Protein AF-0000000084558561 (afdb_homodimer)

Nearest PDB structures (foldseek):
  4rl8-assembly2_B  TM=4.853E-01  e=1.265E-01  Pseudomonas putida F1
  4v3h-assembly2_B  TM=2.897E-01  e=5.583E-01  Klebsiella oxytoca
  4c00-assembly1_A  TM=3.093E-01  e=9.316E-01  Escherichia coli
  7q5c-assembly1_XXX  TM=3.478E-01  e=1.554E+00  Escherichia coli K-12
  3wi5-assembly1_A  TM=2.777E-01  e=9.327E+00  Neisseria meningitidis

Foldseek 3Di:
DPPADPQADLVVVLVLCVVAAAPFKWKWDWDWDADPNNQKIKIKMKIKHKYDWDDDPFHIKIKMKMKMWMWIAGGPDNVRTPDTDIKMWMKMWDWGQDPVRSWIKTKIATD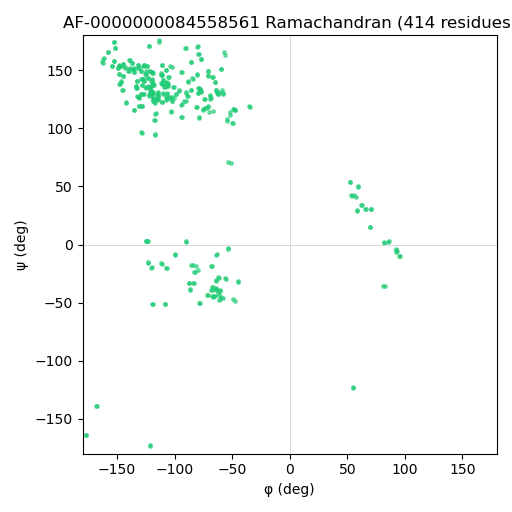DMPDPVPCQWRPPKMWIKGPWDDDPQKTKIKTWIPQFTWDADPVGDTFTKIKIKMWMWGDDPNKIKIKMAIWMWGADNVVRDTDTDPDHDDIIMIITD/DPPADPQADLVVVLVLCVVAAAPFKWKWDWDWDADPNNQKIKIKMKIKHKYDWDDDPFHIKIKMKMKMWMWIAGGPDNVRTPDTDIKMWMKMWDWGQDPVRSWIKTKIATDDMPDPVPCQWRPPKMWIKGPWHDDPQKTKIKTWIPQFTWDADPVRDTFTKIKIKMWMWGDDPNKIKIKMAIWMWGADNVVRDTDTDPDHDDIIMIITD

Radius of gyration: 24.04 Å; Cα contacts (8 Å, |Δi|>4): 1074; chains: 2; bounding box: 65×69×51 Å

pLDDT: mean 85.89, std 14.06, range [23.17, 98.25]

Solvent-accessible surface area (backbone atoms only — not comparable to full-atom values): 21346 Å² total; per-residue (Å²): 124,87,80,68,76,79,60,57,53,66,62,59,51,50,51,49,36,62,74,60,38,52,81,43,57,27,37,33,64,74,41,77,45,69,35,82,89,59,44,24,46,31,36,39,31,41,36,40,35,37,41,75,76,41,81,51,94,43,31,34,33,33,36,39,37,36,40,35,39,39,35,29,21,38,67,93,38,82,79,40,72,72,38,80,45,76,35,40,38,37,34,41,38,30,36,20,48,36,82,58,76,34,45,40,33,19,32,38,32,60,73,49,51,67,38,81,75,45,43,59,25,44,54,42,34,42,20,40,31,36,74,49,43,73,56,94,63,29,39,36,35,33,36,40,40,50,81,58,35,55,37,76,42,96,87,68,45,51,39,42,30,28,42,42,31,40,39,35,42,30,63,53,96,90,30,43,33,38,40,40,38,50,47,43,22,38,40,40,86,88,78,64,46,74,39,80,41,87,66,79,56,78,61,48,57,21,34,42,129,126,85,79,67,76,80,60,58,52,67,62,58,51,50,50,50,37,62,75,62,39,50,82,43,58,27,38,33,64,75,42,76,44,70,35,81,90,60,44,24,46,30,37,39,32,43,35,39,34,39,40,74,75,41,81,53,95,40,33,35,35,32,35,37,38,38,39,34,38,38,36,29,20,37,66,94,39,81,79,39,70,71,37,80,45,75,34,41,38,36,33,42,38,31,36,20,48,36,80,58,78,33,44,41,34,20,31,39,32,59,72,49,52,65,37,80,73,45,44,59,24,42,54,44,36,42,21,41,31,35,75,47,43,73,57,92,63,29,40,35,35,34,37,40,40,50,79,58,33,55,36,76,44,97,86,70,45,52,38,43,30,29,41,43,32,40,40,34,41,30,64,54,97,92,31,43,33,38,39,39,38,50,45,42,23,38,42,40,87,88,76,64,47,73,39,79,41,85,66,80,55,78,60,49,57,21,35,42,127

Secondary structure (DSSP, 8-state):
---------HHHHHHHHHHHTTT-EEEEPPEEEEETTTTEEEEEEEEEEEEEEEE-SSEEEEEEEEEEEEEEE-SS-TT-EEEEEEEEEEEEEEEEE-TTT--EEEEEEEEEES-SSSHHHHTT-EEEEEEEEEETTEEEEEEEE-S-EEEE-TTS-EEEEEEEEEEEEEEETTEEEEEEEEEEEEE-TTT--EEE-S-----EEEEE-/---------HHHHHHHHHHHTTT-EEEEPPEEEEETTTTEEEEEEEEEEEEEEEE-SSEEEEEEEEEEEEEEE-SS-TT-EEEEEEEEEEEEEEEEE-TTT--EEEEEEEEEES-SSSHHHHTT-EEEEEEEEEETTEEEEEEEE-S-EEEE-TTS-EEEEEEEEEEEEEEETTEEEEEEEEEEEEE-TTT--EEE-S-----EEEEE-

Organism: NCBI:txid1577791

Sequence (418 aa):
MPGGKPSVSAEKIIDFLEKNVIGKTVYSEEVLYDIDFGRFEGSYSTEIAFSNLLRSETGFTMGGFTVSREKIFGPGDPTTLVKDQRLISFFQYEFSKRTSTGEITGLLRFVSSSVASIPSHAEATTSSIFGVTIKDNELRWVEDQILYREQQNADGTYSPKAFISERYLKMRGGKLEHGFSAECYVVDPRTLERKKAFEYYSPFIARERMPGGKPSVSAEKIIDFLEKNVIGKTVYSEEVLYDIDFGRFEGSYSTEIAFSNLLRSETGFTMGGFTVSREKIFGPGDPTTLVKDQRLISFFQYEFSKRTSTGEITGLLRFVSSSVASIPSHAEATTSSIFGVTIKDNELRWVEDQILYREQQNADGTYSPKAFISERYLKMRGGKLEHGFSAECYVVDPRTLERKKAFEYYSPFIARER

Structure (mmCIF, N/CA/C/O backbone):
data_AF-0000000084558561-model_v1
#
loop_
_entity.id
_entity.type
_entity.pdbx_description
1 polymer 'Uncharacterized protein'
#
loop_
_atom_site.group_PDB
_atom_site.id
_atom_site.type_symbol
_atom_site.label_atom_id
_atom_site.label_alt_id
_atom_site.label_comp_id
_atom_site.label_asym_id
_atom_site.label_entity_id
_atom_site.label_seq_id
_atom_site.pdbx_PDB_ins_code
_atom_site.Cartn_x
_atom_site.Cartn_y
_atom_site.Cartn_z
_atom_site.occupancy
_atom_site.B_iso_or_equiv
_atom_site.auth_seq_id
_atom_site.auth_comp_id
_atom_site.auth_asym_id
_atom_site.auth_atom_id
_atom_site.pdbx_PDB_model_num
ATOM 1 N N . MET A 1 1 ? -36 0.952 -13.164 1 23.17 1 MET A N 1
ATOM 2 C CA . MET A 1 1 ? -35.188 0.915 -11.945 1 23.17 1 MET A CA 1
ATOM 3 C C . MET A 1 1 ? -33.75 0.587 -12.273 1 23.17 1 MET A C 1
ATOM 5 O O . MET A 1 1 ? -33.469 -0.386 -12.969 1 23.17 1 MET A O 1
ATOM 9 N N . PRO A 1 2 ? -32.875 1.582 -12.508 1 29.02 2 PRO A N 1
ATOM 10 C CA . PRO A 1 2 ? -31.609 1.281 -13.203 1 29.02 2 PRO A CA 1
ATOM 11 C C . PRO A 1 2 ? -30.812 0.166 -12.531 1 29.02 2 PRO A C 1
ATOM 13 O O . PRO A 1 2 ? -30.812 0.055 -11.305 1 29.02 2 PRO A O 1
ATOM 16 N N . GLY A 1 3 ? -30.719 -0.961 -12.992 1 29.95 3 GLY A N 1
ATOM 17 C CA . GLY A 1 3 ? -30.234 -2.26 -12.555 1 29.95 3 GLY A CA 1
ATOM 18 C C . GLY A 1 3 ? -28.828 -2.207 -11.984 1 29.95 3 GLY A C 1
ATOM 19 O O . GLY A 1 3 ? -27.859 -2.059 -12.727 1 29.95 3 GLY A O 1
ATOM 20 N N . GLY A 1 4 ? -28.578 -1.625 -10.812 1 34.91 4 GLY A N 1
ATOM 21 C CA . GLY A 1 4 ? -27.312 -1.39 -10.117 1 34.91 4 GLY A CA 1
ATOM 22 C C . GLY A 1 4 ? -26.469 -2.641 -9.977 1 34.91 4 GLY A C 1
ATOM 23 O O . GLY A 1 4 ? -27 -3.756 -9.984 1 34.91 4 GLY A O 1
ATOM 24 N N . LYS A 1 5 ? -25.328 -2.719 -10.609 1 44.38 5 LYS A N 1
ATOM 25 C CA . LYS A 1 5 ? -24.453 -3.885 -10.492 1 44.38 5 LYS A CA 1
ATOM 26 C C . LYS A 1 5 ? -24.516 -4.469 -9.086 1 44.38 5 LYS A C 1
ATOM 28 O O . LYS A 1 5 ? -24.547 -3.73 -8.102 1 44.38 5 LYS A O 1
ATOM 33 N N . PRO A 1 6 ? -24.922 -5.688 -8.914 1 47.5 6 PRO A N 1
ATOM 34 C CA . PRO A 1 6 ? -25.031 -6.281 -7.582 1 47.5 6 PRO A CA 1
ATOM 35 C C . PRO A 1 6 ? -23.797 -6.055 -6.723 1 47.5 6 PRO A C 1
ATOM 37 O O . PRO A 1 6 ? -22.672 -6.145 -7.219 1 47.5 6 PRO A O 1
ATOM 40 N N . SER A 1 7 ? -23.953 -5.316 -5.617 1 59.06 7 SER A N 1
ATOM 41 C CA . SER A 1 7 ? -22.938 -5.023 -4.605 1 59.06 7 SER A CA 1
ATOM 42 C C . SER A 1 7 ? -22.25 -6.301 -4.129 1 59.06 7 SER A C 1
ATOM 44 O O . SER A 1 7 ? -22.922 -7.285 -3.797 1 59.06 7 SER A O 1
ATOM 46 N N . VAL A 1 8 ? -20.984 -6.496 -4.613 1 66.06 8 VAL A N 1
ATOM 47 C CA . VAL A 1 8 ? -20.203 -7.633 -4.137 1 66.06 8 VAL A CA 1
ATOM 48 C C . VAL A 1 8 ? -20.25 -7.688 -2.611 1 66.06 8 VAL A C 1
ATOM 50 O O . VAL A 1 8 ? -20 -6.68 -1.943 1 66.06 8 VAL A O 1
ATOM 53 N N . SER A 1 9 ? -20.812 -8.75 -2.035 1 82.44 9 SER A N 1
ATOM 54 C CA . SER A 1 9 ? -20.922 -8.914 -0.589 1 82.44 9 SER A CA 1
ATOM 55 C C . SER A 1 9 ? -19.609 -9.422 0.01 1 82.44 9 SER A C 1
ATOM 57 O O . SER A 1 9 ? -19.141 -10.508 -0.341 1 82.44 9 SER A O 1
ATOM 59 N N . ALA A 1 10 ? -19.031 -8.625 0.871 1 86.62 10 ALA A N 1
ATOM 60 C CA . ALA A 1 10 ? -17.844 -9.039 1.613 1 86.62 10 ALA A CA 1
ATOM 61 C C . ALA A 1 10 ? -18.094 -10.336 2.379 1 86.62 10 ALA A C 1
ATOM 63 O O . ALA A 1 10 ? -17.219 -11.188 2.484 1 86.62 10 ALA A O 1
ATOM 64 N N . GLU A 1 11 ? -19.312 -10.492 2.73 1 90.19 11 GLU A N 1
ATOM 65 C CA . GLU A 1 11 ? -19.672 -11.672 3.512 1 90.19 11 GLU A CA 1
ATOM 66 C C . GLU A 1 11 ? -19.609 -12.938 2.66 1 90.19 11 GLU A C 1
ATOM 68 O O . GLU A 1 11 ? -19.156 -13.984 3.125 1 90.19 11 GLU A O 1
ATOM 73 N N . LYS A 1 12 ? -20.094 -12.828 1.563 1 92.75 12 LYS A N 1
ATOM 74 C CA . LYS A 1 12 ? -20.047 -13.977 0.657 1 92.75 12 LYS A CA 1
ATOM 75 C C . LYS A 1 12 ? -18.609 -14.391 0.37 1 92.75 12 LYS A C 1
ATOM 77 O O . LYS A 1 12 ? -18.312 -15.578 0.284 1 92.75 12 LYS A O 1
ATOM 82 N N . ILE A 1 13 ? -17.797 -13.461 0.233 1 96.25 13 ILE A N 1
ATOM 83 C CA . ILE A 1 13 ? -16.391 -13.727 -0.043 1 96.25 13 ILE A CA 1
ATOM 84 C C . ILE A 1 13 ? -15.742 -14.383 1.174 1 96.25 13 ILE A C 1
ATOM 86 O O . ILE A 1 13 ? -15.031 -15.383 1.043 1 96.25 13 ILE A O 1
ATOM 90 N N . ILE A 1 14 ? -16.031 -13.859 2.287 1 95.69 14 ILE A N 1
ATOM 91 C CA . ILE A 1 14 ? -15.469 -14.383 3.525 1 95.69 14 ILE A CA 1
ATOM 92 C C . ILE A 1 14 ? -15.922 -15.828 3.719 1 95.69 14 ILE A C 1
ATOM 94 O O . ILE A 1 14 ? -15.109 -16.703 4.07 1 95.69 14 ILE A O 1
ATOM 98 N N . ASP A 1 15 ? -17.141 -16.062 3.467 1 95.5 15 ASP A N 1
ATOM 99 C CA . ASP A 1 15 ? -17.672 -17.422 3.578 1 95.5 15 ASP A CA 1
ATOM 100 C C . ASP A 1 15 ? -16.953 -18.375 2.619 1 95.5 15 ASP A C 1
ATOM 102 O O . ASP A 1 15 ? -16.578 -19.484 3.002 1 95.5 15 ASP A O 1
ATOM 106 N N . PHE A 1 16 ? -16.812 -17.969 1.449 1 97.31 16 PHE A N 1
ATOM 107 C CA . PHE A 1 16 ? -16.125 -18.766 0.45 1 97.31 16 PHE A CA 1
ATOM 108 C C . PHE A 1 16 ? -14.688 -19.047 0.891 1 97.31 16 PHE A C 1
ATOM 110 O O . PHE A 1 16 ? -14.219 -20.188 0.789 1 97.31 16 PHE A O 1
ATOM 117 N N . LEU A 1 17 ? -13.992 -18.047 1.372 1 97.88 17 LEU A N 1
ATOM 118 C CA . LEU A 1 17 ? -12.602 -18.188 1.796 1 97.88 17 LEU A CA 1
ATOM 119 C C . LEU A 1 17 ? -12.484 -19.125 2.992 1 97.88 17 LEU A C 1
ATOM 121 O O . LEU A 1 17 ? -11.609 -19.984 3.021 1 97.88 17 LEU A O 1
ATOM 125 N N . GLU A 1 18 ? -13.352 -18.938 3.896 1 96.56 18 GLU A N 1
ATOM 126 C CA . GLU A 1 18 ? -13.32 -19.766 5.105 1 96.56 18 GLU A CA 1
ATOM 127 C C . GLU A 1 18 ? -13.586 -21.234 4.781 1 96.56 18 GLU A C 1
ATOM 129 O O . GLU A 1 18 ? -12.898 -22.109 5.293 1 96.56 18 GLU A O 1
ATOM 134 N N . LYS A 1 19 ? -14.43 -21.453 3.934 1 96.12 19 LYS A N 1
ATOM 135 C CA . LYS A 1 19 ? -14.883 -22.812 3.656 1 96.12 19 LYS A CA 1
ATOM 136 C C . LYS A 1 19 ? -13.938 -23.531 2.699 1 96.12 19 LYS A C 1
ATOM 138 O O . LYS A 1 19 ? -13.719 -24.734 2.818 1 96.12 19 LYS A O 1
ATOM 143 N N . ASN A 1 20 ? -13.375 -22.719 1.809 1 97.44 20 ASN A N 1
ATOM 144 C CA . ASN A 1 20 ? -12.805 -23.422 0.673 1 97.44 20 ASN A CA 1
ATOM 145 C C . ASN A 1 20 ? -11.32 -23.094 0.501 1 97.44 20 ASN A C 1
ATOM 147 O O . ASN A 1 20 ? -10.609 -23.797 -0.232 1 97.44 20 ASN A O 1
ATOM 151 N N . VAL A 1 21 ? -10.812 -22.062 1.123 1 97.75 21 VAL A N 1
ATOM 152 C CA . VAL A 1 21 ? -9.508 -21.578 0.707 1 97.75 21 VAL A CA 1
ATOM 153 C C . VAL A 1 21 ? -8.523 -21.656 1.877 1 97.75 21 VAL A C 1
ATOM 155 O O . VAL A 1 21 ? -7.434 -22.203 1.745 1 97.75 21 VAL A O 1
ATOM 158 N N . ILE A 1 22 ? -8.953 -21.078 3.029 1 97.25 22 ILE A N 1
ATOM 159 C CA . ILE A 1 22 ? -8.062 -20.984 4.184 1 97.25 22 ILE A CA 1
ATOM 160 C C . ILE A 1 22 ? -7.684 -22.391 4.652 1 97.25 22 ILE A C 1
ATOM 162 O O . ILE A 1 22 ? -8.555 -23.25 4.812 1 97.25 22 ILE A O 1
ATOM 166 N N . GLY A 1 23 ? -6.383 -22.594 4.809 1 93.06 23 GLY A N 1
ATOM 167 C CA . GLY A 1 23 ? -5.887 -23.875 5.285 1 93.06 23 GLY A CA 1
ATOM 168 C C . GLY A 1 23 ? -5.531 -24.844 4.164 1 93.06 23 GLY A C 1
ATOM 169 O O . GLY A 1 23 ? -5.02 -25.938 4.41 1 93.06 23 GLY A O 1
ATOM 170 N N . LYS A 1 24 ? -5.793 -24.531 2.967 1 96.5 24 LYS A N 1
ATOM 171 C CA . LYS A 1 24 ? -5.461 -25.375 1.819 1 96.5 24 LYS A CA 1
ATOM 172 C C . LYS A 1 24 ? -4.23 -24.859 1.089 1 96.5 24 LYS A C 1
ATOM 174 O O . LYS A 1 24 ? -3.947 -23.656 1.118 1 96.5 24 LYS A O 1
ATOM 179 N N . THR A 1 25 ? -3.559 -25.781 0.469 1 97.31 25 THR A N 1
ATOM 180 C CA . THR A 1 25 ? -2.396 -25.438 -0.342 1 97.31 25 THR A CA 1
ATOM 181 C C . THR A 1 25 ? -2.594 -25.875 -1.788 1 97.31 25 THR A C 1
ATOM 183 O O . THR A 1 25 ? -3.072 -26.984 -2.041 1 97.31 25 THR A O 1
ATOM 186 N N . VAL A 1 26 ? -2.293 -25 -2.689 1 97.81 26 VAL A N 1
ATOM 187 C CA . VAL A 1 26 ? -2.361 -25.359 -4.102 1 97.81 26 VAL A CA 1
ATOM 188 C C . VAL A 1 26 ? -0.955 -25.422 -4.691 1 97.81 26 VAL A C 1
ATOM 190 O O . VAL A 1 26 ? -0.053 -24.703 -4.234 1 97.81 26 VAL A O 1
ATOM 193 N N . TYR A 1 27 ? -0.842 -26.234 -5.758 1 95.75 27 TYR A N 1
ATOM 194 C CA . TYR A 1 27 ? 0.454 -26.516 -6.359 1 95.75 27 TYR A CA 1
ATOM 195 C C . TYR A 1 27 ? 0.406 -26.328 -7.871 1 95.75 27 TYR A C 1
ATOM 197 O O . TYR A 1 27 ? -0.508 -26.812 -8.539 1 95.75 27 TYR A O 1
ATOM 205 N N . SER A 1 28 ? 1.341 -25.531 -8.297 1 93.12 28 SER A N 1
ATOM 206 C CA . SER A 1 28 ? 1.461 -25.469 -9.75 1 93.12 28 SER A CA 1
ATOM 207 C C . SER A 1 28 ? 2.18 -26.688 -10.305 1 93.12 28 SER A C 1
ATOM 209 O O . SER A 1 28 ? 2.891 -27.391 -9.57 1 93.12 28 SER A O 1
ATOM 211 N N . GLU A 1 29 ? 1.899 -26.844 -11.586 1 87.06 29 GLU A N 1
ATOM 212 C CA . GLU A 1 29 ? 2.719 -27.859 -12.242 1 87.06 29 GLU A CA 1
ATOM 213 C C . GLU A 1 29 ? 4.16 -27.375 -12.406 1 87.06 29 GLU A C 1
ATOM 215 O O . GLU A 1 29 ? 4.422 -26.172 -12.43 1 87.06 29 GLU A O 1
ATOM 220 N N . GLU A 1 30 ? 4.957 -28.406 -12.359 1 82.62 30 GLU A N 1
ATOM 221 C CA . GLU A 1 30 ? 6.355 -28.094 -12.609 1 82.62 30 GLU A CA 1
ATOM 222 C C . GLU A 1 30 ? 6.578 -27.688 -14.062 1 82.62 30 GLU A C 1
ATOM 224 O O . GLU A 1 30 ? 6.082 -28.344 -14.977 1 82.62 30 GLU A O 1
ATOM 229 N N . VAL A 1 31 ? 7.16 -26.547 -14.195 1 78.56 31 VAL A N 1
ATOM 230 C CA . VAL A 1 31 ? 7.508 -26.078 -15.531 1 78.56 31 VAL A CA 1
ATOM 231 C C . VAL A 1 31 ? 8.992 -26.312 -15.797 1 78.56 31 VAL A C 1
ATOM 233 O O . VAL A 1 31 ? 9.844 -25.906 -15.008 1 78.56 31 VAL A O 1
ATOM 236 N N . LEU A 1 32 ? 9.211 -26.969 -16.875 1 75.69 32 LEU A N 1
ATOM 237 C CA . LEU A 1 32 ? 10.586 -27.219 -17.281 1 75.69 32 LEU A CA 1
ATOM 238 C C . LEU A 1 32 ? 11.055 -26.188 -18.297 1 75.69 32 LEU A C 1
ATOM 240 O O . LEU A 1 32 ? 10.281 -25.766 -19.156 1 75.69 32 LEU A O 1
ATOM 244 N N . TYR A 1 33 ? 12.242 -25.656 -18.016 1 72.69 33 TYR A N 1
ATOM 245 C CA . TYR A 1 33 ? 12.789 -24.719 -18.984 1 72.69 33 TYR A CA 1
ATOM 246 C C . TYR A 1 33 ? 14.266 -24.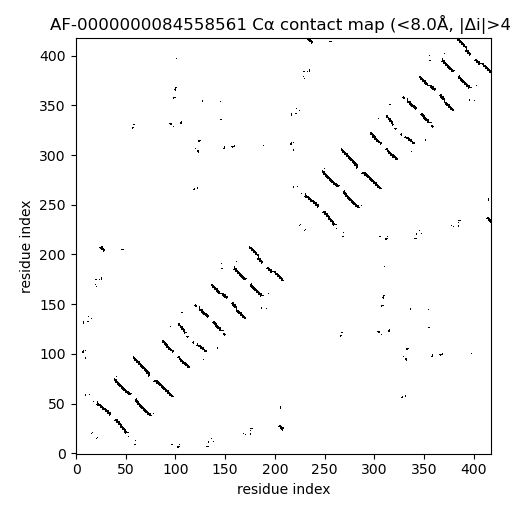969 -19.234 1 72.69 33 TYR A C 1
ATOM 248 O O . TYR A 1 33 ? 14.938 -25.609 -18.406 1 72.69 33 TYR A O 1
ATOM 256 N N . ASP A 1 34 ? 14.703 -24.609 -20.516 1 73.38 34 ASP A N 1
ATOM 257 C CA . ASP A 1 34 ? 16.094 -24.797 -20.891 1 73.38 34 ASP A CA 1
ATOM 258 C C . ASP A 1 34 ? 16.922 -23.547 -20.562 1 73.38 34 ASP A C 1
ATOM 260 O O . ASP A 1 34 ? 16.469 -22.422 -20.734 1 73.38 34 ASP A O 1
ATOM 264 N N . ILE A 1 35 ? 17.953 -23.859 -19.953 1 69 35 ILE A N 1
ATOM 265 C CA . ILE A 1 35 ? 18.922 -22.797 -19.688 1 69 35 ILE A CA 1
ATOM 266 C C . ILE A 1 35 ? 20.141 -22.984 -20.594 1 69 35 ILE A C 1
ATOM 268 O O . ILE A 1 35 ? 20.625 -24.094 -20.766 1 69 35 ILE A O 1
ATOM 272 N N . ASP A 1 36 ? 20.641 -21.812 -21.125 1 64.5 36 ASP A N 1
ATOM 273 C CA . ASP A 1 36 ? 21.844 -21.781 -21.953 1 64.5 36 ASP A CA 1
ATOM 274 C C . ASP A 1 36 ? 21.734 -22.797 -23.109 1 64.5 36 ASP A C 1
ATOM 276 O O . ASP A 1 36 ? 22.609 -23.625 -23.281 1 64.5 36 ASP A O 1
ATOM 280 N N . PHE A 1 37 ? 20.641 -22.562 -23.75 1 66.25 37 PHE A N 1
ATOM 281 C CA . PHE A 1 37 ? 20.391 -23.312 -24.969 1 66.25 37 PHE A CA 1
ATOM 282 C C . PHE A 1 37 ? 20.438 -24.812 -24.703 1 66.25 37 PHE A C 1
ATOM 284 O O . PHE A 1 37 ? 21.109 -25.562 -25.422 1 66.25 37 PHE A O 1
ATOM 291 N N . GLY A 1 38 ? 19.844 -25.234 -23.594 1 64 38 GLY A N 1
ATOM 292 C CA . GLY A 1 38 ? 19.641 -26.656 -23.359 1 64 38 GLY A CA 1
ATOM 293 C C . GLY A 1 38 ? 20.781 -27.297 -22.562 1 64 38 GLY A C 1
ATOM 294 O O . GLY A 1 38 ? 20.719 -28.484 -22.234 1 64 38 GLY A O 1
ATOM 295 N N . ARG A 1 39 ? 21.781 -26.594 -22.281 1 68.75 39 ARG A N 1
ATOM 296 C CA . ARG A 1 39 ? 22.891 -27.156 -21.516 1 68.75 39 ARG A CA 1
ATOM 297 C C . ARG A 1 39 ? 22.453 -27.469 -20.094 1 68.75 39 ARG A C 1
ATOM 299 O O . ARG A 1 39 ? 22.938 -28.438 -19.484 1 68.75 39 ARG A O 1
ATOM 306 N N . PHE A 1 40 ? 21.641 -26.625 -19.609 1 69.62 40 PHE A N 1
ATOM 307 C CA . PHE A 1 40 ? 21.062 -26.828 -18.297 1 69.62 40 PHE A CA 1
ATOM 308 C C . PHE A 1 40 ? 19.531 -26.922 -18.375 1 69.62 40 PHE A C 1
ATOM 310 O O . PHE A 1 40 ? 18.938 -26.375 -19.297 1 69.62 40 PHE A O 1
ATOM 317 N N . GLU A 1 41 ? 19.094 -27.875 -17.547 1 76.38 41 GLU A N 1
ATOM 318 C CA . GLU A 1 41 ? 17.641 -27.938 -17.438 1 76.38 41 GLU A CA 1
ATOM 319 C C . GLU A 1 41 ? 17.156 -27.391 -16.094 1 76.38 41 GLU A C 1
ATOM 321 O O . GLU A 1 41 ? 17.734 -27.672 -15.047 1 76.38 41 GLU A O 1
ATOM 326 N N . GLY A 1 42 ? 16.281 -26.438 -16.141 1 77.31 42 G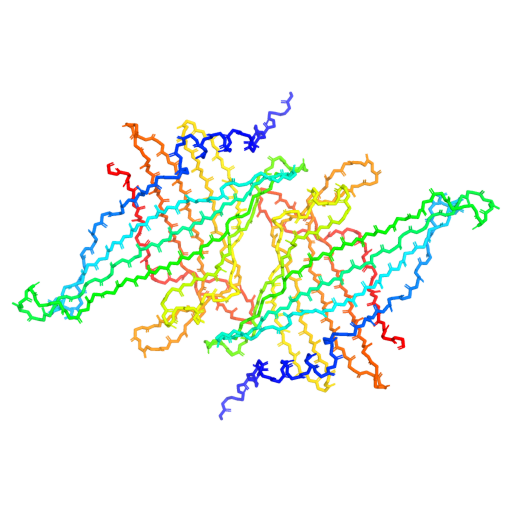LY A N 1
ATOM 327 C CA . GLY A 1 42 ? 15.703 -25.875 -14.93 1 77.31 42 GLY A CA 1
ATOM 328 C C . GLY A 1 42 ? 14.242 -26.234 -14.75 1 77.31 42 GLY A C 1
ATOM 329 O O . GLY A 1 42 ? 13.555 -26.578 -15.719 1 77.31 42 GLY A O 1
ATOM 330 N N . SER A 1 43 ? 13.875 -26.484 -13.562 1 80.75 43 SER A N 1
ATOM 331 C CA . SER A 1 43 ? 12.469 -26.672 -13.234 1 80.75 43 SER A CA 1
ATOM 332 C C . SER A 1 43 ? 12 -25.641 -12.211 1 80.75 43 SER A C 1
ATOM 334 O O . SER A 1 43 ? 12.789 -25.188 -11.375 1 80.75 43 SER A O 1
ATOM 336 N N . TYR A 1 44 ? 10.719 -25.172 -12.406 1 81.5 44 TYR A N 1
ATOM 337 C CA . TYR A 1 44 ? 10.141 -24.188 -11.492 1 81.5 44 TYR A CA 1
ATOM 338 C C . TYR A 1 44 ? 8.734 -24.594 -11.078 1 81.5 44 TYR A C 1
ATOM 340 O O . TYR A 1 44 ? 7.941 -25.047 -11.914 1 81.5 44 TYR A O 1
ATOM 348 N N . SER A 1 45 ? 8.516 -24.609 -9.781 1 87.56 45 SER A N 1
ATOM 349 C CA . SER A 1 45 ? 7.176 -24.859 -9.258 1 87.56 45 SER A CA 1
ATOM 350 C C . SER A 1 45 ? 6.848 -23.922 -8.109 1 87.56 45 SER A C 1
ATOM 352 O O . SER A 1 45 ? 7.746 -23.391 -7.453 1 87.56 45 SER A O 1
ATOM 354 N N . THR A 1 46 ? 5.531 -23.766 -7.949 1 90.5 46 THR A N 1
ATOM 355 C CA . THR A 1 46 ? 5.094 -22.844 -6.91 1 90.5 46 THR A CA 1
ATOM 356 C C . THR A 1 46 ? 3.986 -23.453 -6.062 1 90.5 46 THR A C 1
ATOM 358 O O . THR A 1 46 ? 3.102 -24.141 -6.586 1 90.5 46 THR A O 1
ATOM 361 N N . GLU A 1 47 ? 4.141 -23.297 -4.809 1 94.56 47 GLU A N 1
ATOM 362 C CA . GLU A 1 47 ? 3.092 -23.562 -3.83 1 94.56 47 GLU A CA 1
ATOM 363 C C . GLU A 1 47 ? 2.498 -22.266 -3.287 1 94.56 47 GLU A C 1
ATOM 365 O O . GLU A 1 47 ? 3.229 -21.312 -3.006 1 94.56 47 GLU A O 1
ATOM 370 N N . ILE A 1 48 ? 1.205 -22.266 -3.154 1 96.56 48 ILE A N 1
ATOM 371 C CA . ILE A 1 48 ? 0.524 -21.062 -2.67 1 96.56 48 ILE A CA 1
ATOM 372 C C . ILE A 1 48 ? -0.478 -21.453 -1.584 1 96.56 48 ILE A C 1
ATOM 374 O O . ILE A 1 48 ? -1.202 -22.438 -1.719 1 96.56 48 ILE A O 1
ATOM 378 N N . ALA A 1 49 ? -0.492 -20.688 -0.566 1 97.44 49 ALA A N 1
ATOM 379 C CA . ALA A 1 49 ? -1.454 -20.875 0.518 1 97.44 49 ALA A CA 1
ATOM 380 C C . ALA A 1 49 ? -1.876 -19.531 1.104 1 97.44 49 ALA A C 1
ATOM 382 O O . ALA A 1 49 ? -1.141 -18.547 1.007 1 97.44 49 ALA A O 1
ATOM 383 N N . PHE A 1 50 ? -3.068 -19.562 1.69 1 97.25 50 PHE A N 1
ATOM 384 C CA . PHE A 1 50 ? -3.6 -18.375 2.354 1 97.25 50 PHE A CA 1
ATOM 385 C C . PHE A 1 50 ? -3.904 -18.656 3.818 1 97.25 50 PHE A C 1
ATOM 387 O O . PHE A 1 50 ? -4.203 -19.797 4.18 1 97.25 50 PHE A O 1
ATOM 394 N N . SER A 1 51 ? -3.77 -17.594 4.617 1 95.44 51 SER A N 1
ATOM 395 C CA . SER A 1 51 ? -3.957 -17.766 6.051 1 95.44 51 SER A CA 1
ATOM 396 C C . SER A 1 51 ? -4.445 -16.484 6.707 1 95.44 51 SER A C 1
ATOM 398 O O . SER A 1 51 ? -4.574 -15.453 6.043 1 95.44 51 SER A O 1
ATOM 400 N N . ASN A 1 52 ? -4.879 -16.609 8.039 1 95.06 52 ASN A N 1
ATOM 401 C CA . ASN A 1 52 ? -5.148 -15.477 8.914 1 95.06 52 ASN A CA 1
ATOM 402 C C . ASN A 1 52 ? -6.234 -14.57 8.344 1 95.06 52 ASN A C 1
ATOM 404 O O . ASN A 1 52 ? -6.047 -13.352 8.25 1 95.06 52 ASN A O 1
ATOM 408 N N . LEU A 1 53 ? -7.266 -15.242 7.992 1 96.75 53 LEU A N 1
ATOM 409 C CA . LEU A 1 53 ? -8.422 -14.469 7.555 1 96.75 53 LEU A CA 1
ATOM 410 C C . LEU A 1 53 ? -9.07 -13.75 8.734 1 96.75 53 LEU A C 1
ATOM 412 O O . LEU A 1 53 ? -9.555 -14.398 9.664 1 96.75 53 LEU A O 1
ATOM 416 N N . LEU A 1 54 ? -9.102 -12.438 8.672 1 94.31 54 LEU A N 1
ATOM 417 C CA . LEU A 1 54 ? -9.664 -11.625 9.75 1 94.31 54 LEU A CA 1
ATOM 418 C C . LEU A 1 54 ? -10.688 -10.633 9.203 1 94.31 54 LEU A C 1
ATOM 420 O O . LEU A 1 54 ? -10.445 -9.984 8.188 1 94.31 54 LEU A O 1
ATOM 424 N N . ARG A 1 55 ? -11.742 -10.539 9.914 1 91.75 55 ARG A N 1
ATOM 425 C CA . ARG A 1 55 ? -12.766 -9.562 9.555 1 91.75 55 ARG A CA 1
ATOM 426 C C . ARG A 1 55 ? -12.438 -8.188 10.125 1 91.75 55 ARG A C 1
ATOM 428 O O . ARG A 1 55 ? -11.875 -8.086 11.219 1 91.75 55 ARG A O 1
ATOM 435 N N . SER A 1 56 ? -12.742 -7.246 9.352 1 85 56 SER A N 1
ATOM 436 C CA . SER A 1 56 ? -12.656 -5.871 9.836 1 85 56 SER A CA 1
ATOM 437 C C . SER A 1 56 ? -14 -5.164 9.742 1 85 56 SER A C 1
ATOM 439 O O . SER A 1 56 ? -15.016 -5.797 9.438 1 85 56 SER A O 1
ATOM 441 N N . GLU A 1 57 ? -14 -3.873 10.016 1 80.69 57 GLU A N 1
ATOM 442 C CA . GLU A 1 57 ? -15.258 -3.137 10.039 1 80.69 57 GLU A CA 1
ATOM 443 C C . GLU A 1 57 ? -15.906 -3.105 8.656 1 80.69 57 GLU A C 1
ATOM 445 O O . GLU A 1 57 ? -17.125 -3.207 8.539 1 80.69 57 GLU A O 1
ATOM 450 N N . THR A 1 58 ? -15.07 -2.975 7.66 1 84.75 58 THR A N 1
ATOM 451 C CA . THR A 1 58 ? -15.656 -2.779 6.336 1 84.75 58 THR A CA 1
ATOM 452 C C . THR A 1 58 ? -15.141 -3.832 5.359 1 84.75 58 THR A C 1
ATOM 454 O O . THR A 1 58 ? -15.43 -3.77 4.16 1 84.75 58 THR A O 1
ATOM 457 N N . GLY A 1 59 ? -14.344 -4.73 5.887 1 90.56 59 GLY A N 1
ATOM 458 C CA . GLY A 1 59 ? -13.758 -5.688 4.961 1 90.56 59 GLY A CA 1
ATOM 459 C C . GLY A 1 59 ? -13.086 -6.855 5.66 1 90.56 59 GLY A C 1
ATOM 460 O O . GLY A 1 59 ? -13.656 -7.449 6.578 1 90.56 59 GLY A O 1
ATOM 461 N N . PHE A 1 60 ? -11.93 -7.219 5.102 1 94.06 60 PHE A N 1
ATOM 462 C CA . PHE A 1 60 ? -11.203 -8.359 5.641 1 94.06 60 PHE A CA 1
ATOM 463 C C . PHE A 1 60 ? -9.75 -8.352 5.18 1 94.06 60 PHE A C 1
ATOM 465 O O . PHE A 1 60 ? -9.398 -7.641 4.234 1 94.06 60 PHE A O 1
ATOM 472 N N . THR A 1 61 ? -8.977 -9.062 5.938 1 95.5 61 THR A N 1
ATOM 473 C CA . THR A 1 61 ? -7.566 -9.242 5.613 1 95.5 61 THR A CA 1
ATOM 474 C C . THR A 1 61 ? -7.199 -10.719 5.57 1 95.5 61 THR A C 1
ATOM 476 O O . THR A 1 61 ? -7.863 -11.547 6.191 1 95.5 61 THR A O 1
ATOM 479 N N . MET A 1 62 ? -6.152 -10.945 4.766 1 97.12 62 MET A N 1
ATOM 480 C CA . MET A 1 62 ? -5.613 -12.305 4.75 1 97.12 62 MET A CA 1
ATOM 481 C C . MET A 1 62 ? -4.145 -12.297 4.336 1 97.12 62 MET A C 1
ATOM 483 O O . MET A 1 62 ? -3.688 -11.375 3.662 1 97.12 62 MET A O 1
ATOM 487 N N . GLY A 1 63 ? -3.463 -13.352 4.824 1 96.81 63 GLY A N 1
ATOM 488 C CA . GLY A 1 63 ? -2.094 -13.562 4.383 1 96.81 63 GLY A CA 1
ATOM 489 C C . GLY A 1 63 ? -1.982 -14.508 3.207 1 96.81 63 GLY A C 1
ATOM 490 O O . GLY A 1 63 ? -2.779 -15.445 3.078 1 96.81 63 GLY A O 1
ATOM 491 N N . GLY A 1 64 ? -0.962 -14.227 2.393 1 95.62 64 GLY A N 1
ATOM 492 C CA . GLY A 1 64 ? -0.623 -15.117 1.295 1 95.62 64 GLY A CA 1
ATOM 493 C C . GLY A 1 64 ? 0.827 -15.562 1.314 1 95.62 64 GLY A C 1
ATOM 494 O O . GLY A 1 64 ? 1.731 -14.742 1.497 1 95.62 64 GLY A O 1
ATOM 495 N N . PHE A 1 65 ? 0.965 -16.859 1.082 1 94.31 65 PHE A N 1
ATOM 496 C CA . PHE A 1 65 ? 2.297 -17.438 1.028 1 94.31 65 PHE A CA 1
ATOM 497 C C . PHE A 1 65 ? 2.566 -18.047 -0.345 1 94.31 65 PHE A C 1
ATOM 499 O O . PHE A 1 65 ? 1.686 -18.672 -0.935 1 94.31 65 PHE A O 1
ATOM 506 N N . THR A 1 66 ? 3.752 -17.797 -0.755 1 92.44 66 THR A N 1
ATOM 507 C CA .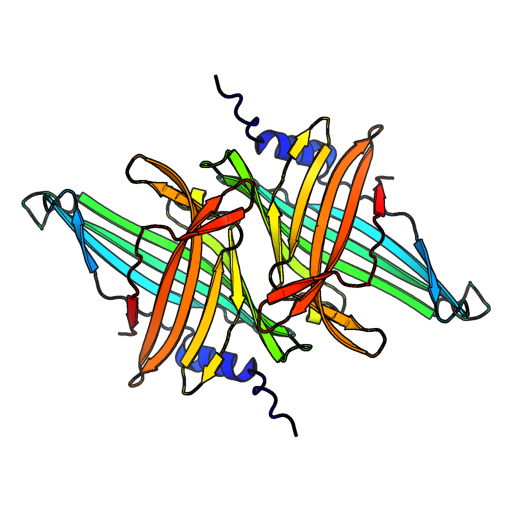 THR A 1 66 ? 4.238 -18.484 -1.946 1 92.44 66 THR A CA 1
ATOM 508 C C . THR A 1 66 ? 5.574 -19.172 -1.672 1 92.44 66 THR A C 1
ATOM 510 O O . THR A 1 66 ? 6.492 -18.547 -1.131 1 92.44 66 THR A O 1
ATOM 513 N N . VAL A 1 67 ? 5.617 -20.359 -2.021 1 90.06 67 VAL A N 1
ATOM 514 C CA . VAL A 1 67 ? 6.871 -21.109 -1.999 1 90.06 67 VAL A CA 1
ATOM 515 C C . VAL A 1 67 ? 7.242 -21.547 -3.418 1 90.06 67 VAL A C 1
ATOM 517 O O . VAL A 1 67 ? 6.535 -22.344 -4.035 1 90.06 67 VAL A O 1
ATOM 520 N N . SER A 1 68 ? 8.266 -20.969 -3.838 1 86.5 68 SER A N 1
ATOM 521 C CA . SER A 1 68 ? 8.75 -21.328 -5.164 1 86.5 68 SER A CA 1
ATOM 522 C C . SER A 1 68 ? 10.008 -22.188 -5.082 1 86.5 68 SER A C 1
ATOM 524 O O . SER A 1 68 ? 10.891 -21.922 -4.258 1 86.5 68 SER A O 1
ATOM 526 N N . ARG A 1 69 ? 10.016 -23.203 -5.898 1 85 69 ARG A N 1
ATOM 527 C CA . ARG A 1 69 ? 11.195 -24.062 -5.977 1 85 69 ARG A CA 1
ATOM 528 C C . ARG A 1 69 ? 11.805 -24.031 -7.371 1 85 69 ARG A C 1
ATOM 530 O O . ARG A 1 69 ? 11.109 -24.25 -8.367 1 85 69 ARG A O 1
ATOM 537 N N . GLU A 1 70 ? 13.055 -23.656 -7.328 1 80.75 70 GLU A N 1
ATOM 538 C CA . GLU A 1 70 ? 13.812 -23.688 -8.57 1 80.75 70 GLU A CA 1
ATOM 539 C C . GLU A 1 70 ? 14.945 -24.719 -8.5 1 80.75 70 GLU A C 1
ATOM 541 O O . GLU A 1 70 ? 15.766 -24.672 -7.582 1 80.75 70 GLU A O 1
ATOM 546 N N . LYS A 1 71 ? 14.93 -25.609 -9.5 1 81.69 71 LYS A N 1
ATOM 547 C CA . LYS A 1 71 ? 16 -26.594 -9.633 1 81.69 71 LYS A CA 1
ATOM 548 C C . LYS A 1 71 ? 16.703 -26.453 -10.984 1 81.69 71 LYS A C 1
ATOM 550 O O . LYS A 1 71 ? 16.062 -26.219 -12.008 1 81.69 71 LYS A O 1
ATOM 555 N N . ILE A 1 72 ? 18 -26.438 -10.867 1 80.06 72 ILE A N 1
ATOM 556 C CA . ILE A 1 72 ? 18.781 -26.453 -12.094 1 80.06 72 ILE A CA 1
ATOM 557 C C . ILE A 1 72 ? 19.656 -27.703 -12.117 1 80.06 72 ILE A C 1
ATOM 559 O O . ILE A 1 72 ? 20.391 -27.984 -11.156 1 80.06 72 ILE A O 1
ATOM 563 N N . PHE A 1 73 ? 19.609 -28.391 -13.203 1 80.06 73 PHE A N 1
ATOM 564 C CA . PHE A 1 73 ? 20.375 -29.609 -13.391 1 80.06 73 PHE A CA 1
ATOM 565 C C . PHE A 1 73 ? 21.531 -29.375 -14.344 1 80.06 73 PHE A C 1
ATOM 567 O O . PHE A 1 73 ? 21.406 -28.625 -15.32 1 80.06 73 PHE A O 1
ATOM 574 N N . GLY A 1 74 ? 22.75 -29.828 -13.867 1 71.12 74 GLY A N 1
ATOM 575 C CA . GLY A 1 74 ? 24 -29.656 -14.609 1 71.12 74 GLY A CA 1
ATOM 576 C C . GLY A 1 74 ? 23.953 -30.25 -16 1 71.12 74 GLY A C 1
ATOM 577 O O . GLY A 1 74 ? 23 -30.969 -16.344 1 71.12 74 GLY A O 1
ATOM 578 N N . PRO A 1 75 ? 24.984 -29.75 -16.781 1 69.12 75 PRO A N 1
ATOM 579 C CA . PRO A 1 75 ? 25.094 -30.281 -18.141 1 69.12 75 PRO A CA 1
ATOM 580 C C . PRO A 1 75 ? 25.297 -31.797 -18.172 1 69.12 75 PRO A C 1
ATOM 582 O O . PRO A 1 75 ? 26.125 -32.344 -17.438 1 69.12 75 PRO A O 1
ATOM 585 N N . GLY A 1 76 ? 24.531 -32.531 -19.031 1 61.41 76 GLY A N 1
ATOM 586 C CA . GLY A 1 76 ? 24.75 -33.938 -19.375 1 61.41 76 GLY A CA 1
ATOM 587 C C . GLY A 1 76 ? 24.203 -34.906 -18.328 1 61.41 76 GLY A C 1
ATOM 588 O O . GLY A 1 76 ? 24.062 -36.094 -18.594 1 61.41 76 GLY A O 1
ATOM 589 N N . ASP A 1 77 ? 24.266 -34.594 -17.062 1 60.25 77 ASP A N 1
ATOM 590 C CA . ASP A 1 77 ? 23.781 -35.562 -16.078 1 60.25 77 ASP A CA 1
ATOM 591 C C . ASP A 1 77 ? 22.594 -35 -15.305 1 60.25 77 ASP A C 1
ATOM 593 O O . ASP A 1 77 ? 22.75 -34.125 -14.445 1 60.25 77 ASP A O 1
ATOM 597 N N . PRO A 1 78 ? 21.422 -35.312 -15.75 1 61.81 78 PRO A N 1
ATOM 598 C CA . PRO A 1 78 ? 20.188 -34.812 -15.164 1 61.81 78 PRO A CA 1
ATOM 599 C C . PRO A 1 78 ? 20.094 -35.062 -13.664 1 61.81 78 PRO A C 1
ATOM 601 O O . PRO A 1 78 ? 19.188 -34.531 -13 1 61.81 78 PRO A O 1
ATOM 604 N N . THR A 1 79 ? 21.062 -35.719 -13.242 1 65.81 79 THR A N 1
ATOM 605 C CA . THR A 1 79 ? 20.953 -36.094 -11.836 1 65.81 79 THR A CA 1
ATOM 606 C C . THR A 1 79 ? 21.781 -35.125 -10.961 1 65.81 79 THR A C 1
ATOM 608 O O . THR A 1 79 ? 21.656 -35.156 -9.734 1 65.81 79 THR A O 1
ATOM 611 N N . THR A 1 80 ? 22.547 -34.312 -11.719 1 72.19 80 THR A N 1
ATOM 612 C CA . THR A 1 80 ? 23.359 -33.438 -10.891 1 72.19 80 THR A CA 1
ATOM 613 C C . THR A 1 80 ? 22.656 -32.094 -10.672 1 72.19 80 THR A C 1
ATOM 615 O O . THR A 1 80 ? 22.438 -31.328 -11.617 1 72.19 80 THR A O 1
ATOM 618 N N . LEU A 1 81 ? 22.234 -31.891 -9.539 1 78.12 81 LEU A N 1
ATOM 619 C CA . LEU A 1 81 ? 21.562 -30.672 -9.125 1 78.12 81 LEU A CA 1
ATOM 620 C C . LEU A 1 81 ? 22.578 -29.562 -8.859 1 78.12 81 LEU A C 1
ATOM 622 O O . LEU A 1 81 ? 23.438 -29.688 -7.984 1 78.12 81 LEU A O 1
ATOM 626 N N . VAL A 1 82 ? 22.547 -28.609 -9.742 1 77.25 82 VAL A N 1
ATOM 627 C CA . VAL A 1 82 ? 23.469 -27.484 -9.609 1 77.25 82 VAL A CA 1
ATOM 628 C C . VAL A 1 82 ? 22.859 -26.406 -8.719 1 77.25 82 VAL A C 1
ATOM 630 O O . VAL A 1 82 ? 23.562 -25.672 -8.031 1 77.25 82 VAL A O 1
ATOM 633 N N . LYS A 1 83 ? 21.547 -26.312 -8.82 1 75.69 83 LYS A N 1
ATOM 634 C CA . LYS A 1 83 ? 20.844 -25.312 -8.023 1 75.69 83 LYS A CA 1
ATOM 635 C C . LYS A 1 83 ? 19.516 -25.844 -7.508 1 75.69 83 LYS A C 1
ATOM 637 O O . LYS A 1 83 ? 18.781 -26.516 -8.242 1 75.69 83 LYS A O 1
ATOM 642 N N . ASP A 1 84 ? 19.312 -25.859 -6.293 1 78.81 84 ASP A N 1
ATOM 643 C CA . ASP A 1 84 ? 18.062 -26.156 -5.613 1 78.81 84 ASP A CA 1
ATOM 644 C C . ASP A 1 84 ? 17.719 -25.062 -4.602 1 78.81 84 ASP A C 1
ATOM 646 O O . ASP A 1 84 ? 18.203 -25.078 -3.473 1 78.81 84 ASP A O 1
ATOM 650 N N . GLN A 1 85 ? 16.875 -24.172 -5.121 1 79.19 85 GLN A N 1
ATOM 651 C CA . GLN A 1 85 ? 16.578 -23.016 -4.285 1 79.19 85 GLN A CA 1
ATOM 652 C C . GLN A 1 85 ? 15.086 -22.922 -3.992 1 79.19 85 GLN A C 1
ATOM 654 O O . GLN A 1 85 ? 14.258 -23.203 -4.859 1 79.19 85 GLN A O 1
ATOM 659 N N . ARG A 1 86 ? 14.859 -22.766 -2.764 1 81.56 86 ARG A N 1
ATOM 660 C CA . ARG A 1 86 ? 13.492 -22.5 -2.312 1 81.56 86 ARG A CA 1
ATOM 661 C C . ARG A 1 86 ? 13.328 -21.047 -1.875 1 81.56 86 ARG A C 1
ATOM 663 O O . ARG A 1 86 ? 14.117 -20.547 -1.081 1 81.56 86 ARG A O 1
ATOM 670 N N . LEU A 1 87 ? 12.305 -20.484 -2.502 1 83.62 87 LEU A N 1
ATOM 671 C CA . LEU A 1 87 ? 12 -19.094 -2.18 1 83.62 87 LEU A CA 1
ATOM 672 C C . LEU A 1 87 ? 10.633 -18.984 -1.519 1 83.62 87 LEU A C 1
ATOM 674 O O . LEU A 1 87 ? 9.633 -19.484 -2.049 1 83.62 87 LEU A O 1
ATOM 678 N N . ILE A 1 88 ? 10.656 -18.359 -0.378 1 88.06 88 ILE A N 1
ATOM 679 C CA . ILE A 1 88 ? 9.414 -18.156 0.351 1 88.06 88 ILE A CA 1
ATOM 680 C C . ILE A 1 88 ? 9.086 -16.672 0.417 1 88.06 88 ILE A C 1
ATOM 682 O O . ILE A 1 88 ? 9.945 -15.852 0.756 1 88.06 88 ILE A O 1
ATOM 686 N N . SER A 1 89 ? 7.902 -16.375 0.032 1 89.38 89 SER A N 1
ATOM 687 C CA . SER A 1 89 ? 7.438 -14.992 0.14 1 89.38 89 SER A CA 1
ATOM 688 C C . SER A 1 89 ? 6.105 -14.914 0.88 1 89.38 89 SER A C 1
ATOM 690 O O . SER A 1 89 ? 5.258 -15.797 0.741 1 89.38 89 SER A O 1
ATOM 692 N N . PHE A 1 90 ? 5.996 -13.891 1.663 1 93.38 90 PHE A N 1
ATOM 693 C CA . PHE A 1 90 ? 4.773 -13.625 2.41 1 93.38 90 PHE A CA 1
ATOM 694 C C . PHE A 1 90 ? 4.191 -12.266 2.025 1 93.38 90 PHE A C 1
ATOM 696 O O . PHE A 1 90 ? 4.906 -11.266 2.01 1 93.38 90 PHE A O 1
ATOM 703 N N . PHE A 1 91 ? 2.91 -12.281 1.724 1 94.62 91 PHE A N 1
ATOM 704 C CA . PHE A 1 91 ? 2.18 -11.078 1.337 1 94.62 91 PHE A CA 1
ATOM 705 C C . PHE A 1 91 ? 0.979 -10.859 2.25 1 94.62 91 PHE A C 1
ATOM 707 O O . PHE A 1 91 ? 0.447 -11.812 2.824 1 94.62 91 PHE A O 1
ATOM 714 N N . GLN A 1 92 ? 0.603 -9.609 2.363 1 96.19 92 GLN A N 1
ATOM 715 C CA . GLN A 1 92 ? -0.605 -9.242 3.098 1 96.19 92 GLN A CA 1
ATOM 716 C C . GLN A 1 92 ? -1.646 -8.625 2.17 1 96.19 92 GLN A C 1
ATOM 718 O O . GLN A 1 92 ? -1.352 -7.672 1.445 1 96.19 92 GLN A O 1
ATOM 723 N N . TYR A 1 93 ? -2.85 -9.227 2.232 1 97.19 93 TYR A N 1
ATOM 724 C CA . TYR A 1 93 ? -4 -8.695 1.514 1 97.19 93 TYR A CA 1
ATOM 725 C C . TYR A 1 93 ? -4.926 -7.934 2.455 1 97.19 93 TYR A C 1
ATOM 727 O O . TYR A 1 93 ? -5.211 -8.391 3.562 1 97.19 93 TYR A O 1
ATOM 735 N N . GLU A 1 94 ? -5.359 -6.82 2.041 1 95.69 94 GLU A N 1
ATOM 736 C CA . GLU A 1 94 ? -6.395 -6.055 2.727 1 95.69 94 GLU A CA 1
ATOM 737 C C . GLU A 1 94 ? -7.508 -5.648 1.766 1 95.69 94 GLU A C 1
ATOM 739 O O . GLU A 1 94 ? -7.242 -5.125 0.683 1 95.69 94 GLU A O 1
ATOM 744 N N . PHE A 1 95 ? -8.75 -5.949 2.197 1 95.12 95 PHE A N 1
ATOM 745 C CA . PHE A 1 95 ? -9.922 -5.637 1.388 1 95.12 95 PHE A CA 1
ATOM 746 C C . PHE A 1 95 ? -10.914 -4.801 2.178 1 95.12 95 PHE A C 1
ATOM 748 O O . PHE A 1 95 ? -11.062 -4.98 3.389 1 95.12 95 PHE A O 1
ATOM 755 N N . SER A 1 96 ? -11.57 -3.943 1.492 1 92.44 96 SER A N 1
ATOM 756 C CA . SER A 1 96 ? -12.641 -3.162 2.113 1 92.44 96 SER A CA 1
ATOM 757 C C . SER A 1 96 ? -13.758 -2.873 1.123 1 92.44 96 SER A C 1
ATOM 759 O O . SER A 1 96 ? -13.5 -2.564 -0.043 1 92.44 96 SER A O 1
ATOM 761 N N . LYS A 1 97 ? -14.914 -2.961 1.647 1 92.25 97 LYS A N 1
ATOM 762 C CA . LYS A 1 97 ? -16.078 -2.562 0.858 1 92.25 97 LYS A CA 1
ATOM 763 C C . LYS A 1 97 ? -16.234 -1.046 0.854 1 92.25 97 LYS A C 1
ATOM 765 O O . LYS A 1 97 ? -16.234 -0.412 1.912 1 92.25 97 LYS A O 1
ATOM 770 N N . ARG A 1 98 ? -16.391 -0.545 -0.321 1 90.75 98 ARG A N 1
ATOM 771 C CA . ARG A 1 98 ? -16.625 0.888 -0.478 1 90.75 98 ARG A CA 1
ATOM 772 C C . ARG A 1 98 ? -18.109 1.204 -0.542 1 90.75 98 ARG A C 1
ATOM 774 O O . ARG A 1 98 ? -18.797 0.781 -1.472 1 90.75 98 ARG A O 1
ATOM 781 N N . THR A 1 99 ? -18.531 1.996 0.36 1 86.69 99 THR A N 1
ATOM 782 C CA . THR A 1 99 ? -19.953 2.303 0.482 1 86.69 99 THR A CA 1
ATOM 783 C C . THR A 1 99 ? -20.438 3.117 -0.715 1 86.69 99 THR A C 1
ATOM 785 O O . THR A 1 99 ? -21.547 2.912 -1.204 1 86.69 99 THR A O 1
ATOM 788 N N . SER A 1 100 ? -19.672 3.992 -1.146 1 87.06 100 SER A N 1
ATOM 789 C CA . SER A 1 100 ? -20.062 4.914 -2.209 1 87.06 100 SER A CA 1
ATOM 790 C C . SER A 1 100 ? -20.328 4.172 -3.516 1 87.06 100 SER A C 1
ATOM 792 O O . SER A 1 100 ? -21.203 4.566 -4.293 1 87.06 100 SER A O 1
ATOM 794 N N . THR A 1 101 ? -19.609 3.057 -3.754 1 89.69 101 THR A N 1
ATOM 795 C CA . THR A 1 101 ? -19.672 2.422 -5.066 1 89.69 101 THR A CA 1
ATOM 796 C C . THR A 1 101 ? -20.188 0.99 -4.953 1 89.69 101 THR A C 1
ATOM 798 O O . THR A 1 101 ? -20.609 0.392 -5.945 1 89.69 101 THR A O 1
ATOM 801 N N . GLY A 1 102 ? -20.094 0.485 -3.797 1 88.88 102 GLY A N 1
ATOM 802 C CA . GLY A 1 102 ? -20.469 -0.903 -3.584 1 88.88 102 GLY A CA 1
ATOM 803 C C . GLY A 1 102 ? -19.375 -1.885 -3.973 1 88.88 102 GLY A C 1
ATOM 804 O O . GLY A 1 102 ? -19.547 -3.098 -3.83 1 88.88 102 GLY A O 1
ATOM 805 N N . GLU A 1 103 ? -18.234 -1.402 -4.414 1 92.44 103 GLU A N 1
ATOM 806 C CA . GLU A 1 103 ? -17.125 -2.25 -4.824 1 92.44 103 GLU A CA 1
ATOM 807 C C . GLU A 1 103 ? -16.25 -2.635 -3.635 1 92.44 103 GLU A C 1
ATOM 809 O O . GLU A 1 103 ? -16.297 -1.986 -2.586 1 92.44 103 GLU A O 1
ATOM 814 N N . ILE A 1 104 ? -15.586 -3.701 -3.822 1 93.88 104 ILE A N 1
ATOM 815 C CA . ILE A 1 104 ? -14.523 -4.059 -2.891 1 93.88 104 ILE A CA 1
ATOM 816 C C . ILE A 1 104 ? -13.164 -3.723 -3.502 1 93.88 104 ILE A C 1
ATOM 818 O O . ILE A 1 104 ? -12.875 -4.109 -4.637 1 93.88 104 ILE A O 1
ATOM 822 N N . THR A 1 105 ? -12.422 -2.938 -2.826 1 94.44 105 THR A N 1
ATOM 823 C CA . THR A 1 105 ? -11.055 -2.611 -3.219 1 94.44 105 THR A CA 1
ATOM 824 C C . THR A 1 105 ? -10.07 -2.986 -2.115 1 94.44 105 THR A C 1
ATOM 826 O O . THR A 1 105 ? -10.477 -3.41 -1.031 1 94.44 105 THR A O 1
ATOM 829 N N . GLY A 1 106 ? -8.812 -2.904 -2.461 1 95.06 106 GLY A N 1
ATOM 830 C CA . GLY A 1 106 ? -7.836 -3.24 -1.438 1 95.06 106 GLY A CA 1
ATOM 831 C C . GLY A 1 106 ? -6.402 -3.057 -1.899 1 95.06 106 GLY A C 1
ATOM 832 O O . GLY A 1 106 ? -6.137 -2.289 -2.826 1 95.06 106 GLY A O 1
ATOM 833 N N . LEU A 1 107 ? -5.566 -3.67 -1.119 1 96.25 107 LEU A N 1
ATOM 834 C CA . LEU A 1 107 ? -4.141 -3.604 -1.429 1 96.25 107 LEU A CA 1
ATOM 835 C C . LEU A 1 107 ? -3.455 -4.93 -1.115 1 96.25 107 LEU A C 1
ATOM 837 O O . LEU A 1 107 ? -3.945 -5.707 -0.296 1 96.25 107 LEU A O 1
ATOM 841 N N . LEU A 1 108 ? -2.412 -5.125 -1.858 1 96.69 108 LEU A N 1
ATOM 842 C CA . LEU A 1 108 ? -1.462 -6.211 -1.646 1 96.69 108 LEU A CA 1
ATOM 843 C C . LEU A 1 108 ? -0.067 -5.668 -1.356 1 96.69 108 LEU A C 1
ATOM 845 O O . LEU A 1 108 ? 0.474 -4.887 -2.143 1 96.69 108 LEU A O 1
ATOM 849 N N . ARG A 1 109 ? 0.422 -6.094 -0.24 1 93.75 109 ARG A N 1
ATOM 850 C CA . ARG A 1 109 ? 1.76 -5.598 0.07 1 93.75 109 ARG A CA 1
ATOM 851 C C . ARG A 1 109 ? 2.723 -6.75 0.331 1 93.75 109 ARG A C 1
ATOM 853 O O . ARG A 1 109 ? 2.336 -7.773 0.899 1 93.75 109 ARG A O 1
ATOM 860 N N . PHE A 1 110 ? 3.924 -6.449 -0.014 1 90.62 110 PHE A N 1
ATOM 861 C CA . PHE A 1 110 ? 5.008 -7.359 0.332 1 90.62 110 PHE A CA 1
ATOM 862 C C . PHE A 1 110 ? 5.387 -7.219 1.802 1 90.62 110 PHE A C 1
ATOM 864 O O . PHE A 1 110 ? 5.531 -6.102 2.307 1 90.62 110 PHE A O 1
ATOM 871 N N . VAL A 1 111 ? 5.496 -8.398 2.459 1 88.88 111 VAL A N 1
ATOM 872 C CA . VAL A 1 111 ? 5.836 -8.336 3.877 1 88.88 111 VAL A CA 1
ATOM 873 C C . VAL A 1 111 ? 7.27 -8.82 4.086 1 88.88 111 VAL A C 1
ATOM 875 O O . VAL A 1 111 ? 8.094 -8.125 4.68 1 88.88 111 VAL A O 1
ATOM 878 N N . SER A 1 112 ? 7.508 -10.031 3.508 1 86 112 SER A N 1
ATOM 879 C CA . SER A 1 112 ? 8.836 -10.594 3.729 1 86 112 SER A CA 1
ATOM 880 C C . SER A 1 112 ? 9.133 -11.703 2.723 1 86 112 SER A C 1
ATOM 882 O O . SER A 1 112 ? 8.219 -12.258 2.111 1 86 112 SER A O 1
ATOM 884 N N . SER A 1 113 ? 10.414 -11.938 2.523 1 85.44 113 SER A N 1
ATOM 885 C CA . SER A 1 113 ? 10.852 -13.047 1.681 1 85.44 113 SER A CA 1
ATOM 886 C C . SER A 1 113 ? 12.188 -13.609 2.15 1 85.44 113 SER A C 1
ATOM 888 O O . SER A 1 113 ? 12.992 -12.898 2.754 1 85.44 113 SER A O 1
ATOM 890 N N . SER A 1 114 ? 12.406 -14.906 1.873 1 78.31 114 SER A N 1
ATOM 891 C CA . SER A 1 114 ? 13.664 -15.57 2.217 1 78.31 114 SER A CA 1
ATOM 892 C C . SER A 1 114 ? 14.742 -15.273 1.182 1 78.31 114 SER A C 1
ATOM 894 O O . SER A 1 114 ? 15.914 -15.609 1.381 1 78.31 114 SER A O 1
ATOM 896 N N . VAL A 1 115 ? 14.375 -14.859 0.098 1 63.59 115 VAL A N 1
ATOM 897 C CA . VAL A 1 115 ? 15.367 -14.68 -0.957 1 63.59 115 VAL A CA 1
ATOM 898 C C . VAL A 1 115 ? 16.281 -13.508 -0.605 1 63.59 115 VAL A C 1
ATOM 900 O O . VAL A 1 115 ? 15.82 -12.391 -0.375 1 63.59 115 VAL A O 1
ATOM 903 N N . ALA A 1 116 ? 17.469 -13.875 -0.398 1 56.75 116 ALA A N 1
ATOM 904 C CA . ALA A 1 116 ? 18.484 -12.875 -0.064 1 56.75 116 ALA A CA 1
ATOM 905 C C . ALA A 1 116 ? 18.422 -11.695 -1.022 1 56.75 116 ALA A C 1
ATOM 907 O O . ALA A 1 116 ? 18.609 -10.547 -0.61 1 56.75 116 ALA A O 1
ATOM 908 N N . SER A 1 117 ? 18.375 -12.039 -2.295 1 53.25 117 SER A N 1
ATOM 909 C CA . SER A 1 117 ? 18.531 -10.953 -3.26 1 53.25 117 SER A CA 1
ATOM 910 C C . SER A 1 117 ? 17.188 -10.281 -3.547 1 53.25 117 SER A C 1
ATOM 912 O O . SER A 1 117 ? 17.141 -9.195 -4.133 1 53.25 117 SER A O 1
ATOM 914 N N . ILE A 1 118 ? 16.109 -10.945 -3.215 1 52.19 118 ILE A N 1
ATOM 915 C CA . ILE A 1 118 ? 14.773 -10.531 -3.625 1 52.19 118 ILE A CA 1
ATOM 916 C C . ILE A 1 118 ? 14.297 -9.375 -2.748 1 52.19 118 ILE A C 1
ATOM 918 O O . ILE A 1 118 ? 13.672 -8.43 -3.24 1 52.19 118 ILE A O 1
ATOM 922 N N . PRO A 1 119 ? 14.461 -9.688 -1.417 1 50.12 119 PRO A N 1
ATOM 923 C CA . PRO A 1 119 ? 13.859 -8.617 -0.62 1 50.12 119 PRO A CA 1
ATOM 924 C C . PRO A 1 119 ? 14.227 -7.223 -1.132 1 50.12 119 PRO A C 1
ATOM 926 O O . PRO A 1 119 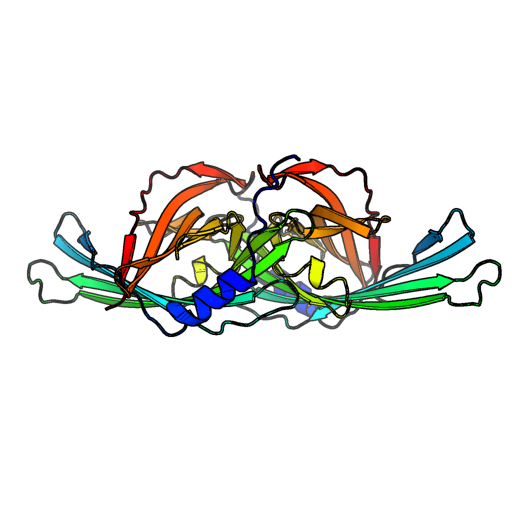? 13.391 -6.316 -1.122 1 50.12 119 PRO A O 1
ATOM 929 N N . SER A 1 120 ? 15.477 -7.258 -1.659 1 52.94 120 SER A N 1
ATOM 930 C CA . SER A 1 120 ? 15.992 -5.969 -2.107 1 52.94 120 SER A CA 1
ATOM 931 C C . SER A 1 120 ? 15.148 -5.398 -3.242 1 52.94 120 SER A C 1
ATOM 933 O O . SER A 1 120 ? 15.156 -4.191 -3.482 1 52.94 120 SER A O 1
ATOM 935 N N . HIS A 1 121 ? 14.219 -6.324 -3.678 1 63.91 121 HIS A N 1
ATOM 936 C CA . HIS A 1 121 ? 13.594 -5.883 -4.922 1 63.91 121 HIS A CA 1
ATOM 937 C C . HIS A 1 121 ? 12.133 -5.516 -4.711 1 63.91 121 HIS A C 1
ATOM 939 O O . HIS A 1 121 ? 11.562 -4.734 -5.477 1 63.91 121 HIS A O 1
ATOM 945 N N . ALA A 1 122 ? 11.719 -6.031 -3.553 1 76.81 122 ALA A N 1
ATOM 946 C CA . ALA A 1 122 ? 10.266 -5.906 -3.451 1 76.81 122 ALA A CA 1
ATOM 947 C C . ALA A 1 122 ? 9.867 -5.133 -2.197 1 76.81 122 ALA A C 1
ATOM 949 O O . ALA A 1 122 ? 8.688 -4.887 -1.964 1 76.81 122 ALA A O 1
ATOM 950 N N . GLU A 1 123 ? 10.883 -4.715 -1.565 1 84.75 123 GLU A N 1
ATOM 951 C CA . GLU A 1 123 ? 10.555 -3.971 -0.355 1 84.75 123 GLU A CA 1
ATOM 952 C C . GLU A 1 123 ? 9.812 -2.678 -0.688 1 84.75 123 GLU A C 1
ATOM 954 O O . GLU A 1 123 ? 10.164 -1.988 -1.648 1 84.75 123 GLU A O 1
ATOM 959 N N . ALA A 1 124 ? 8.82 -2.422 0.163 1 90.19 124 ALA A N 1
ATOM 960 C CA . ALA A 1 124 ? 8.031 -1.197 0.065 1 90.19 124 ALA A CA 1
ATOM 961 C C . ALA A 1 124 ? 7.277 -1.136 -1.261 1 90.19 124 ALA A C 1
ATOM 963 O O . ALA A 1 124 ? 7.223 -0.083 -1.901 1 90.19 124 ALA A O 1
ATOM 964 N N . THR A 1 125 ? 6.867 -2.262 -1.726 1 91.62 125 THR A N 1
ATOM 965 C CA . THR A 1 125 ? 6 -2.33 -2.898 1 91.62 125 THR A CA 1
ATOM 966 C C . THR A 1 125 ? 4.582 -2.723 -2.5 1 91.62 125 THR A C 1
ATOM 968 O O . THR A 1 125 ? 4.379 -3.395 -1.486 1 91.62 125 THR A O 1
ATOM 971 N N . THR A 1 126 ? 3.689 -2.217 -3.303 1 93.62 126 THR A N 1
ATOM 972 C CA . THR A 1 126 ? 2.281 -2.521 -3.074 1 93.62 126 THR A CA 1
ATOM 973 C C . THR A 1 126 ? 1.513 -2.549 -4.391 1 93.62 126 THR A C 1
ATOM 975 O O . THR A 1 126 ? 1.962 -1.982 -5.391 1 93.62 126 THR A O 1
ATOM 978 N N . SER A 1 127 ? 0.495 -3.281 -4.348 1 96.06 127 SER A N 1
ATOM 979 C CA . SER A 1 127 ? -0.432 -3.295 -5.477 1 96.06 127 SER A CA 1
ATOM 980 C C . SER A 1 127 ? -1.846 -2.934 -5.035 1 96.06 127 SER A C 1
ATOM 982 O O . SER A 1 127 ? -2.273 -3.303 -3.939 1 96.06 127 SER A O 1
ATOM 984 N N . SER A 1 128 ? -2.5 -2.217 -5.914 1 96 128 SER A N 1
ATOM 985 C CA . SER A 1 128 ? -3.928 -2.01 -5.695 1 96 128 SER A CA 1
ATOM 986 C C . SER A 1 128 ? -4.738 -3.221 -6.145 1 96 128 SER A C 1
ATOM 98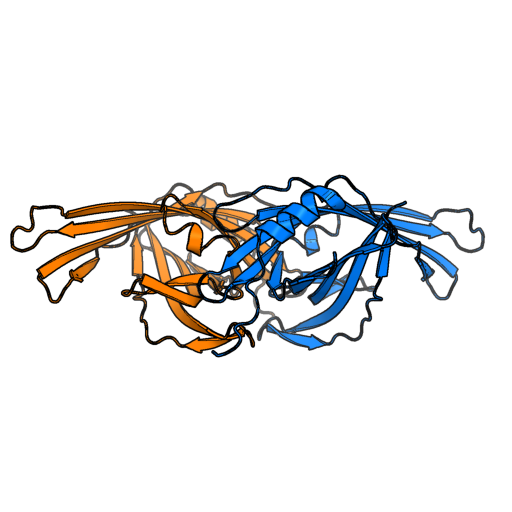8 O O . SER A 1 128 ? -4.363 -3.906 -7.098 1 96 128 SER A O 1
ATOM 990 N N . ILE A 1 129 ? -5.75 -3.422 -5.445 1 96.88 129 ILE A N 1
ATOM 991 C CA . ILE A 1 129 ? -6.676 -4.492 -5.797 1 96.88 129 ILE A CA 1
ATOM 992 C C . ILE A 1 129 ? -8.023 -3.898 -6.199 1 96.88 129 ILE A C 1
ATOM 994 O O . ILE A 1 129 ? -8.57 -3.053 -5.488 1 96.88 129 ILE A O 1
ATOM 998 N N . PHE A 1 130 ? -8.531 -4.316 -7.281 1 95.62 130 PHE A N 1
ATOM 999 C CA . PHE A 1 130 ? -9.859 -3.906 -7.727 1 95.62 130 PHE A CA 1
ATOM 1000 C C . PHE A 1 130 ? -10.484 -4.977 -8.609 1 95.62 130 PHE A C 1
ATOM 1002 O O . PHE A 1 130 ? -9.891 -6.035 -8.828 1 95.62 130 PHE A O 1
ATOM 1009 N N . GLY A 1 131 ? -11.773 -4.77 -8.984 1 94.94 131 GLY A N 1
ATOM 1010 C CA . GLY A 1 131 ? -12.461 -5.742 -9.812 1 94.94 131 GLY A CA 1
ATOM 1011 C C . GLY A 1 131 ? -12.773 -7.035 -9.086 1 94.94 131 GLY A C 1
ATOM 1012 O O . GLY A 1 131 ? -12.758 -8.109 -9.688 1 94.94 131 GLY A O 1
ATOM 1013 N N . VAL A 1 132 ? -12.977 -6.945 -7.852 1 96.06 132 VAL A N 1
ATOM 1014 C CA . VAL A 1 132 ? -13.234 -8.133 -7.043 1 96.06 132 VAL A CA 1
ATOM 1015 C C . VAL A 1 132 ? -14.648 -8.641 -7.316 1 96.06 132 VAL A C 1
ATOM 1017 O O . VAL A 1 132 ? -15.625 -7.902 -7.16 1 96.06 132 VAL A O 1
ATOM 1020 N N . THR A 1 133 ? -14.75 -9.891 -7.684 1 95.94 133 THR A N 1
ATOM 1021 C CA . THR A 1 133 ? -16.047 -10.508 -7.926 1 95.94 133 THR A CA 1
ATOM 1022 C C . THR A 1 133 ? -16.094 -11.93 -7.375 1 95.94 133 THR A C 1
ATOM 1024 O O . THR A 1 133 ? -15.047 -12.578 -7.258 1 95.94 133 THR A O 1
ATOM 1027 N N . ILE A 1 134 ? -17.25 -12.297 -7.02 1 96.06 134 ILE A N 1
ATOM 1028 C CA . ILE A 1 134 ? -17.469 -13.68 -6.633 1 96.06 134 ILE A CA 1
ATOM 1029 C C . ILE A 1 134 ? -18.75 -14.211 -7.273 1 96.06 134 ILE A C 1
ATOM 1031 O O . ILE A 1 134 ? -19.828 -13.648 -7.074 1 96.06 134 ILE A O 1
ATOM 1035 N N . LYS A 1 135 ? -18.562 -15.164 -8.102 1 93.06 135 LYS A N 1
ATOM 1036 C CA . LYS A 1 135 ? -19.672 -15.828 -8.781 1 93.06 135 LYS A CA 1
ATOM 1037 C C . LYS A 1 135 ? -19.359 -17.297 -9.055 1 93.06 135 LYS A C 1
ATOM 1039 O O . LYS A 1 135 ? -18.234 -17.625 -9.43 1 93.06 135 LYS A O 1
ATOM 1044 N N . ASP A 1 136 ? -20.359 -18.172 -8.836 1 91.38 136 ASP A N 1
ATOM 1045 C CA . ASP A 1 136 ? -20.266 -19.594 -9.172 1 91.38 136 ASP A CA 1
ATOM 1046 C C . ASP A 1 136 ? -19.016 -20.219 -8.547 1 91.38 136 ASP A C 1
ATOM 1048 O O . ASP A 1 136 ? -18.25 -20.891 -9.227 1 91.38 136 ASP A O 1
ATOM 1052 N N . ASN A 1 137 ? -18.75 -19.875 -7.305 1 92.12 137 ASN A N 1
ATOM 1053 C CA . ASN A 1 137 ? -17.656 -20.422 -6.516 1 92.12 137 ASN A CA 1
ATOM 1054 C C . ASN A 1 137 ? -16.297 -20.016 -7.098 1 92.12 137 ASN A C 1
ATOM 1056 O O . ASN A 1 137 ? -15.359 -20.828 -7.102 1 92.12 137 ASN A O 1
ATOM 1060 N N . GLU A 1 138 ? -16.297 -18.891 -7.68 1 96.81 138 GLU A N 1
ATOM 1061 C CA . GLU A 1 138 ? -15.055 -18.328 -8.18 1 96.81 138 GLU A CA 1
ATOM 1062 C C . GLU A 1 138 ? -14.867 -16.891 -7.676 1 96.81 138 GLU A C 1
ATOM 1064 O O . GLU A 1 138 ? -15.719 -16.031 -7.906 1 96.81 138 GLU A O 1
ATOM 1069 N N . LEU A 1 139 ? -13.852 -16.719 -6.992 1 98 139 LEU A N 1
ATOM 1070 C CA . LEU A 1 139 ? -13.414 -15.391 -6.566 1 98 139 LEU A CA 1
ATOM 1071 C C . LEU A 1 139 ? -12.305 -14.867 -7.477 1 98 139 LEU A C 1
ATOM 1073 O O . LEU A 1 139 ? -11.312 -15.562 -7.715 1 98 139 LEU A O 1
ATOM 1077 N N . ARG A 1 140 ? -12.461 -13.625 -7.988 1 97.81 140 ARG A N 1
ATOM 1078 C CA . ARG A 1 140 ? -11.492 -13.039 -8.906 1 97.81 140 ARG A CA 1
ATOM 1079 C C . ARG A 1 140 ? -11.172 -11.602 -8.531 1 97.81 140 ARG A C 1
ATOM 1081 O O . ARG A 1 140 ? -12.031 -10.883 -8.016 1 97.81 140 ARG A O 1
ATOM 1088 N N . TRP A 1 141 ? -9.969 -11.203 -8.805 1 97.69 141 TRP A N 1
ATOM 1089 C CA . TRP A 1 141 ? -9.617 -9.797 -8.641 1 97.69 141 TRP A CA 1
ATOM 1090 C C . TRP A 1 141 ? -8.398 -9.438 -9.492 1 97.69 141 TRP A C 1
ATOM 1092 O O . TRP A 1 141 ? -7.746 -10.312 -10.055 1 97.69 141 TRP A O 1
ATOM 1102 N N . VAL A 1 142 ? -8.133 -8.156 -9.68 1 97.31 142 VAL A N 1
ATOM 1103 C CA . VAL A 1 142 ? -6.988 -7.602 -10.391 1 97.31 142 VAL A CA 1
ATOM 1104 C C . VAL A 1 142 ? -6.035 -6.926 -9.406 1 97.31 142 VAL A C 1
ATOM 1106 O O . VAL A 1 142 ? -6.477 -6.266 -8.461 1 97.31 142 VAL A O 1
ATOM 1109 N N . GLU A 1 143 ? -4.785 -7.137 -9.617 1 97.06 143 GLU A N 1
ATOM 1110 C CA . GLU A 1 143 ? -3.73 -6.441 -8.883 1 97.06 143 GLU A CA 1
ATOM 1111 C C . GLU A 1 143 ? -2.918 -5.543 -9.805 1 97.06 143 GLU A C 1
ATOM 1113 O O . GLU A 1 143 ? -2.391 -6 -10.82 1 97.06 143 GLU A O 1
ATOM 1118 N N . ASP A 1 144 ? -2.852 -4.32 -9.43 1 95.88 144 ASP A N 1
ATOM 1119 C CA . ASP A 1 144 ? -2.066 -3.342 -10.18 1 95.88 144 ASP A CA 1
ATOM 1120 C C . ASP A 1 144 ? -0.939 -2.771 -9.32 1 95.88 144 ASP A C 1
ATOM 1122 O O . ASP A 1 144 ? -1.184 -1.966 -8.422 1 95.88 144 ASP A O 1
ATOM 1126 N N . GLN A 1 145 ? 0.245 -3.223 -9.664 1 94.81 145 GLN A N 1
ATOM 1127 C CA . GLN A 1 145 ? 1.399 -2.795 -8.883 1 94.81 145 GLN A CA 1
ATOM 1128 C C . GLN A 1 145 ? 1.615 -1.289 -9 1 94.81 145 GLN A C 1
ATOM 1130 O O . GLN A 1 145 ? 1.587 -0.734 -10.094 1 94.81 145 GLN A O 1
ATOM 1135 N N . ILE A 1 146 ? 1.81 -0.724 -7.871 1 92.31 146 ILE A N 1
ATOM 1136 C CA . ILE A 1 146 ? 1.957 0.727 -7.809 1 92.31 146 ILE A CA 1
ATOM 1137 C C . ILE A 1 146 ? 3.424 1.104 -7.996 1 92.31 146 ILE A C 1
ATOM 1139 O O . ILE A 1 146 ? 4.316 0.443 -7.461 1 92.31 146 ILE A O 1
ATOM 1143 N N . LEU A 1 147 ? 3.641 2.174 -8.719 1 93.44 147 LEU A N 1
ATOM 1144 C CA . LEU A 1 147 ? 4.984 2.604 -9.094 1 93.44 147 LEU A CA 1
ATOM 1145 C C . LEU A 1 147 ? 5.734 1.479 -9.797 1 93.44 147 LEU A C 1
ATOM 1147 O O . LEU A 1 147 ? 5.32 1.022 -10.867 1 93.44 147 LEU A O 1
ATOM 1151 N N . TYR A 1 148 ? 6.914 1.134 -9.211 1 90.94 148 TYR A N 1
ATOM 1152 C CA . TYR A 1 148 ? 7.707 0.063 -9.805 1 90.94 148 TYR A CA 1
ATOM 1153 C C . TYR A 1 148 ? 8.562 -0.635 -8.75 1 90.94 148 TYR A C 1
ATOM 1155 O O . TYR A 1 148 ? 8.766 -0.101 -7.656 1 90.94 148 TYR A O 1
ATOM 1163 N N . ARG A 1 149 ? 8.93 -1.891 -9.125 1 88.31 149 ARG A N 1
ATOM 1164 C CA . ARG A 1 149 ? 9.891 -2.662 -8.344 1 88.31 149 ARG A CA 1
ATOM 1165 C C . ARG A 1 149 ? 11.18 -2.881 -9.133 1 88.31 149 ARG A C 1
ATOM 1167 O O . ARG A 1 149 ? 11.266 -2.502 -10.305 1 88.31 149 ARG A O 1
ATOM 1174 N N . GLU A 1 150 ? 12.07 -3.469 -8.359 1 86.38 150 GLU A N 1
ATOM 1175 C CA . GLU A 1 150 ? 13.328 -3.822 -9.016 1 86.38 150 GLU A CA 1
ATOM 1176 C C . GLU A 1 150 ? 13.25 -5.211 -9.641 1 86.38 150 GLU A C 1
ATOM 1178 O O . GLU A 1 150 ? 12.82 -6.168 -8.992 1 86.38 150 GLU A O 1
ATOM 1183 N N . GLN A 1 151 ? 13.586 -5.227 -10.859 1 80.44 151 GLN A N 1
ATOM 1184 C CA . GLN A 1 151 ? 13.75 -6.516 -11.531 1 80.44 151 GLN A CA 1
ATOM 1185 C C . GLN A 1 151 ? 15.188 -6.715 -12 1 80.44 151 GLN A C 1
ATOM 1187 O O . GLN A 1 151 ? 15.719 -5.898 -12.758 1 80.44 151 GLN A O 1
ATOM 1192 N N . GLN A 1 152 ? 15.695 -7.77 -11.57 1 77.25 152 GLN A N 1
ATOM 1193 C CA . GLN A 1 152 ? 17.062 -8.062 -12 1 77.25 152 GLN A CA 1
ATOM 1194 C C . GLN A 1 152 ? 17.078 -8.633 -13.414 1 77.25 152 GLN A C 1
ATOM 1196 O O . GLN A 1 152 ? 16.312 -9.547 -13.734 1 77.25 152 GLN A O 1
ATOM 1201 N N . ASN A 1 153 ? 17.953 -8.125 -14.133 1 74.31 153 ASN A N 1
ATOM 1202 C CA . ASN A 1 153 ? 18.156 -8.625 -15.492 1 74.31 153 ASN A CA 1
ATOM 1203 C C . ASN A 1 153 ? 19.203 -9.742 -15.523 1 74.31 153 ASN A C 1
ATOM 1205 O O . ASN A 1 153 ? 19.922 -9.953 -14.539 1 74.31 153 ASN A O 1
ATOM 1209 N N . ALA A 1 154 ? 19.281 -10.422 -16.703 1 67.88 154 ALA A N 1
ATOM 1210 C CA . ALA A 1 154 ? 20.234 -11.516 -16.891 1 67.88 154 ALA A CA 1
ATOM 1211 C C . ALA A 1 154 ? 21.672 -11.039 -16.734 1 67.88 154 ALA A C 1
ATOM 1213 O O . ALA A 1 154 ? 22.531 -11.789 -16.25 1 67.88 154 ALA A O 1
ATOM 1214 N N . ASP A 1 155 ? 21.875 -9.797 -17.047 1 75.69 155 ASP A N 1
ATOM 1215 C CA . ASP A 1 155 ? 23.234 -9.281 -17.016 1 75.69 155 ASP A CA 1
ATOM 1216 C C . ASP A 1 155 ? 23.578 -8.711 -15.633 1 75.69 155 ASP A C 1
ATOM 1218 O O . ASP A 1 155 ? 24.625 -8.102 -15.453 1 75.69 155 ASP A O 1
ATOM 1222 N N . GLY A 1 156 ? 22.609 -8.836 -14.727 1 74.38 156 GLY A N 1
ATOM 1223 C CA . GLY A 1 156 ? 22.875 -8.406 -13.367 1 74.38 156 GLY A CA 1
ATOM 1224 C C . GLY A 1 156 ? 22.391 -6.996 -13.078 1 74.38 156 GLY A C 1
ATOM 1225 O O . GLY A 1 156 ? 22.375 -6.562 -11.93 1 74.38 156 GLY A O 1
ATOM 1226 N N . THR A 1 157 ? 22.016 -6.367 -14.125 1 83.56 157 THR A N 1
ATOM 1227 C CA . THR A 1 157 ? 21.469 -5.027 -13.93 1 83.56 157 THR A CA 1
ATOM 1228 C C . THR A 1 157 ? 20.016 -5.09 -13.484 1 83.56 157 THR A C 1
ATOM 1230 O O . THR A 1 157 ? 19.422 -6.172 -13.414 1 83.56 157 THR A O 1
ATOM 1233 N N . TYR A 1 158 ? 19.516 -3.859 -13.086 1 85.56 158 TYR A N 1
ATOM 1234 C CA . TYR A 1 158 ? 18.141 -3.812 -12.625 1 85.56 158 TYR A CA 1
ATOM 1235 C C . TYR A 1 158 ? 17.312 -2.877 -13.492 1 85.56 158 TYR A C 1
ATOM 1237 O O . TYR A 1 158 ? 17.828 -1.896 -14.031 1 85.56 158 TYR A O 1
ATOM 1245 N N . SER A 1 159 ? 16.078 -3.273 -13.578 1 87.19 159 SER A N 1
ATOM 1246 C CA . SER A 1 159 ? 15.109 -2.451 -14.305 1 87.19 159 SER A CA 1
ATOM 1247 C C . SER A 1 159 ? 13.867 -2.184 -13.469 1 87.19 159 SER A C 1
ATOM 1249 O O . SER A 1 159 ? 13.414 -3.057 -12.727 1 87.19 159 SER A O 1
ATOM 1251 N N . PRO A 1 160 ? 13.352 -0.936 -13.625 1 92.25 160 PRO A N 1
ATOM 1252 C CA . PRO A 1 160 ? 12.07 -0.664 -12.977 1 92.25 160 PRO A CA 1
ATOM 1253 C C . PRO A 1 160 ? 10.898 -1.33 -13.695 1 92.25 160 PRO A C 1
ATOM 1255 O O . PRO A 1 160 ? 10.594 -0.993 -14.844 1 92.25 160 PRO A O 1
ATOM 1258 N N . LYS A 1 161 ? 10.266 -2.205 -12.977 1 91.25 161 LYS A N 1
ATOM 1259 C CA . LYS A 1 161 ? 9.172 -2.947 -13.594 1 91.25 161 LYS A CA 1
ATOM 1260 C C . LYS A 1 161 ? 7.914 -2.893 -12.727 1 91.25 161 LYS A C 1
ATOM 1262 O O . LYS A 1 161 ? 8 -2.738 -11.508 1 91.25 161 LYS A O 1
ATOM 1267 N N . ALA A 1 162 ? 6.801 -2.934 -13.375 1 93.5 162 ALA A N 1
ATOM 1268 C CA . ALA A 1 162 ? 5.504 -3.055 -12.711 1 93.5 162 ALA A CA 1
ATOM 1269 C C . ALA A 1 162 ? 4.652 -4.141 -13.367 1 93.5 162 ALA A C 1
ATOM 1271 O O . ALA A 1 162 ? 4.809 -4.43 -14.555 1 93.5 162 ALA A O 1
ATOM 1272 N N . PHE A 1 163 ? 3.793 -4.645 -12.578 1 93.88 163 PHE A N 1
ATOM 1273 C CA . PHE A 1 163 ? 2.959 -5.738 -13.062 1 93.88 163 PHE A CA 1
ATOM 1274 C C . PHE A 1 163 ? 1.481 -5.422 -12.859 1 93.88 163 PHE A C 1
ATOM 1276 O O . PHE A 1 163 ? 1.104 -4.812 -11.852 1 93.88 163 PHE A O 1
ATOM 1283 N N . ILE A 1 164 ? 0.709 -5.793 -13.82 1 95.81 164 ILE A N 1
ATOM 1284 C CA . ILE A 1 164 ? -0.728 -5.957 -13.633 1 95.81 164 ILE A CA 1
ATOM 1285 C C . ILE A 1 164 ? -1.094 -7.438 -13.727 1 95.81 164 ILE A C 1
ATOM 1287 O O . ILE A 1 164 ? -0.805 -8.094 -14.727 1 95.81 164 ILE A O 1
ATOM 1291 N N . SER A 1 165 ? -1.69 -7.875 -12.672 1 95.5 165 SER A N 1
ATOM 1292 C CA . SER A 1 165 ? -1.974 -9.305 -12.648 1 95.5 165 SER A CA 1
ATOM 1293 C C . SER A 1 165 ? -3.447 -9.57 -12.359 1 95.5 165 SER A C 1
ATOM 1295 O O . SER A 1 165 ? -4.141 -8.719 -11.805 1 95.5 165 SER A O 1
ATOM 1297 N N . GLU A 1 166 ? -3.842 -10.664 -12.812 1 97.31 166 GLU A N 1
ATOM 1298 C CA . GLU A 1 166 ? -5.164 -11.203 -12.508 1 97.31 166 GLU A CA 1
ATOM 1299 C C . GLU A 1 166 ? -5.066 -12.539 -11.781 1 97.31 166 GLU A C 1
ATOM 1301 O O . GLU A 1 166 ? -4.234 -13.383 -12.125 1 97.31 166 GLU A O 1
ATOM 1306 N N . ARG A 1 167 ? -5.918 -12.625 -10.789 1 97.19 167 ARG A N 1
ATOM 1307 C CA . ARG A 1 167 ? -5.961 -13.852 -10.008 1 97.19 167 ARG A CA 1
ATOM 1308 C C . ARG A 1 167 ? -7.395 -14.352 -9.844 1 97.19 167 ARG A C 1
ATOM 1310 O O . ARG A 1 167 ? -8.336 -13.555 -9.852 1 97.19 167 ARG A O 1
ATOM 1317 N N . TYR A 1 168 ? -7.449 -15.648 -9.695 1 97.81 168 TYR A N 1
ATOM 1318 C CA . TYR A 1 168 ? -8.734 -16.188 -9.258 1 97.81 168 TYR A CA 1
ATOM 1319 C C . TYR A 1 168 ? -8.547 -17.422 -8.391 1 97.81 168 TYR A C 1
ATOM 1321 O O . TYR A 1 168 ? -7.5 -18.078 -8.445 1 97.81 168 TYR A O 1
ATOM 1329 N N . LEU A 1 169 ? -9.484 -17.672 -7.543 1 98.25 169 LEU A N 1
ATOM 1330 C CA . LEU A 1 169 ? -9.68 -18.875 -6.742 1 98.25 169 LEU A CA 1
ATOM 1331 C C . LEU A 1 169 ? -11.023 -19.531 -7.066 1 98.25 169 LEU A C 1
ATOM 1333 O O . LEU A 1 169 ? -12.07 -18.891 -7 1 98.25 169 LEU A O 1
ATOM 1337 N N . LYS A 1 170 ? -10.938 -20.766 -7.344 1 97.81 170 LYS A N 1
ATOM 1338 C CA . LYS A 1 170 ? -12.164 -21.438 -7.781 1 97.81 170 LYS A CA 1
ATOM 1339 C C . LYS A 1 170 ? -12.211 -22.875 -7.285 1 97.81 170 LYS A C 1
ATOM 1341 O O . LYS A 1 170 ? -11.188 -23.547 -7.207 1 97.81 170 LYS A O 1
ATOM 1346 N N . MET A 1 171 ? -13.414 -23.281 -6.988 1 97.31 171 MET A N 1
ATOM 1347 C CA . MET A 1 171 ? -13.617 -24.688 -6.691 1 97.31 171 MET A CA 1
ATOM 1348 C C . MET A 1 171 ? -13.984 -25.469 -7.957 1 97.31 171 MET A C 1
ATOM 1350 O O . MET A 1 171 ? -14.93 -25.109 -8.656 1 97.31 171 MET A O 1
ATOM 1354 N N . ARG A 1 172 ? -13.219 -26.453 -8.242 1 94.38 172 ARG A N 1
ATOM 1355 C CA . ARG A 1 172 ? -13.469 -27.359 -9.359 1 94.38 172 ARG A CA 1
ATOM 1356 C C . ARG A 1 172 ? -13.367 -28.812 -8.914 1 94.38 172 ARG A C 1
ATOM 1358 O O . ARG A 1 172 ? -12.305 -29.266 -8.484 1 94.38 172 ARG A O 1
ATOM 1365 N N . GLY A 1 173 ? -14.492 -29.531 -9.078 1 93.62 173 GLY A N 1
ATOM 1366 C CA . GLY A 1 173 ? -14.5 -30.922 -8.672 1 93.62 173 GLY A CA 1
ATOM 1367 C C . GLY A 1 173 ? -14.172 -31.125 -7.203 1 93.62 173 GLY A C 1
ATOM 1368 O O . GLY A 1 173 ? -13.422 -32.031 -6.848 1 93.62 173 GLY A O 1
ATOM 1369 N N . GLY A 1 174 ? -14.484 -30.219 -6.414 1 93.88 174 GLY A N 1
ATOM 1370 C CA . GLY A 1 174 ? -14.273 -30.312 -4.977 1 93.88 174 GLY A CA 1
ATOM 1371 C C . GLY A 1 174 ? -12.883 -29.891 -4.551 1 93.88 174 GLY A C 1
ATOM 1372 O O . GLY A 1 174 ? -12.539 -29.969 -3.365 1 93.88 174 GLY A O 1
ATOM 1373 N N . LYS A 1 175 ? -12.078 -29.453 -5.547 1 97.12 175 LYS A N 1
ATOM 1374 C CA . LYS A 1 175 ? -10.711 -29.047 -5.246 1 97.12 175 LYS A CA 1
ATOM 1375 C C . LYS A 1 175 ? -10.484 -27.578 -5.586 1 97.12 175 LYS A C 1
ATOM 1377 O O . LYS A 1 175 ? -11.062 -27.062 -6.547 1 97.12 175 LYS A O 1
ATOM 1382 N N . LEU A 1 176 ? -9.633 -26.984 -4.793 1 98.25 176 LEU A N 1
ATOM 1383 C CA . LEU A 1 176 ? -9.32 -25.578 -4.996 1 98.25 176 LEU A CA 1
ATOM 1384 C C . LEU A 1 176 ? -8.352 -25.391 -6.164 1 98.25 176 LEU A C 1
ATOM 1386 O O . LEU A 1 176 ? -7.375 -26.141 -6.285 1 98.25 176 LEU A O 1
ATOM 1390 N N . GLU A 1 177 ? -8.672 -24.469 -6.984 1 97.81 177 GLU A N 1
ATOM 1391 C CA . GLU A 1 177 ? -7.824 -24.047 -8.094 1 97.81 177 GLU A CA 1
ATOM 1392 C C . GLU A 1 177 ? -7.488 -22.547 -7.992 1 97.81 177 GLU A C 1
ATOM 1394 O O . GLU A 1 177 ? -8.352 -21.734 -7.684 1 97.81 177 GLU A O 1
ATOM 1399 N N . HIS A 1 178 ? -6.246 -22.266 -8.219 1 97.69 178 HIS A N 1
ATOM 1400 C CA . HIS A 1 178 ? -5.773 -20.891 -8.258 1 97.69 178 HIS A CA 1
ATOM 1401 C C . HIS A 1 178 ? -5.195 -20.547 -9.633 1 97.69 178 HIS A C 1
ATOM 1403 O O . HIS A 1 178 ? -4.324 -21.266 -10.133 1 97.69 178 HIS A O 1
ATOM 1409 N N . GLY A 1 179 ? -5.691 -19.531 -10.195 1 96.5 179 GLY A N 1
ATOM 1410 C CA . GLY A 1 179 ? -5.16 -19.031 -11.453 1 96.5 179 GLY A CA 1
ATOM 1411 C C . GLY A 1 179 ? -4.465 -17.688 -11.328 1 96.5 179 GLY A C 1
ATOM 1412 O O . GLY A 1 179 ? -4.883 -16.844 -10.539 1 96.5 179 GLY A O 1
ATOM 1413 N N . PHE A 1 180 ? -3.42 -17.594 -12.188 1 94.38 180 PHE A N 1
ATOM 1414 C CA . PHE A 1 180 ? -2.639 -16.359 -12.172 1 94.38 180 PHE A CA 1
ATOM 1415 C C . PHE A 1 180 ? -2.162 -16 -13.57 1 94.38 180 PHE A C 1
ATOM 1417 O O . PHE A 1 180 ? -1.681 -16.859 -14.312 1 94.38 180 PHE A O 1
ATOM 1424 N N . SER A 1 181 ? -2.354 -14.773 -13.898 1 94.25 181 SER A N 1
ATOM 1425 C CA . SER A 1 181 ? -1.77 -14.188 -15.102 1 94.25 181 SER A CA 1
ATOM 1426 C C . SER A 1 181 ? -1.272 -12.773 -14.844 1 94.25 181 SER A C 1
ATOM 1428 O O . SER A 1 181 ? -1.826 -12.055 -14 1 94.25 181 SER A O 1
ATOM 1430 N N . ALA A 1 182 ? -0.206 -12.422 -15.609 1 93.44 182 ALA A N 1
ATOM 1431 C CA . ALA A 1 182 ? 0.359 -11.094 -15.367 1 93.44 182 ALA A CA 1
ATOM 1432 C C . ALA A 1 182 ? 0.934 -10.5 -16.641 1 93.44 182 ALA A C 1
ATOM 1434 O O . ALA A 1 182 ? 1.376 -11.227 -17.531 1 93.44 182 ALA A O 1
ATOM 1435 N N . GLU A 1 183 ? 0.827 -9.25 -16.734 1 93.5 183 GLU A N 1
ATOM 1436 C CA . GLU A 1 183 ? 1.539 -8.453 -17.719 1 93.5 183 GLU A CA 1
ATOM 1437 C C . GLU A 1 183 ? 2.605 -7.578 -17.062 1 93.5 183 GLU A C 1
ATOM 1439 O O . GLU A 1 183 ? 2.381 -7.02 -15.984 1 93.5 183 GLU A O 1
ATOM 1444 N N . CYS A 1 184 ? 3.689 -7.566 -17.766 1 91.75 184 CYS A N 1
ATOM 1445 C CA . CYS A 1 184 ? 4.824 -6.809 -17.234 1 91.75 184 CYS A CA 1
ATOM 1446 C C . CYS A 1 184 ? 5.004 -5.508 -18 1 91.75 184 CYS A C 1
ATOM 1448 O O . CYS A 1 184 ? 4.832 -5.469 -19.219 1 91.75 184 CYS A O 1
ATOM 1450 N N . TYR A 1 185 ? 5.418 -4.457 -17.266 1 94.38 185 TYR A N 1
ATOM 1451 C CA . TYR A 1 185 ? 5.625 -3.135 -17.844 1 94.38 185 TYR A CA 1
ATOM 1452 C C . TYR A 1 185 ? 6.965 -2.553 -17.406 1 94.38 185 TYR A C 1
ATOM 1454 O O . TYR A 1 185 ? 7.398 -2.762 -16.266 1 94.38 185 TYR A O 1
ATOM 1462 N N . VAL A 1 186 ? 7.574 -1.913 -18.359 1 93.56 186 VAL A N 1
ATOM 1463 C CA . VAL A 1 186 ? 8.703 -1.062 -18 1 93.56 186 VAL A CA 1
ATOM 1464 C C . VAL A 1 186 ? 8.203 0.321 -17.594 1 93.56 186 VAL A C 1
ATOM 1466 O O . VAL A 1 186 ? 7.359 0.906 -18.266 1 93.56 186 VAL A O 1
ATOM 1469 N N . VAL A 1 187 ? 8.719 0.808 -16.484 1 94.25 187 VAL A N 1
ATOM 1470 C CA . VAL A 1 187 ? 8.227 2.076 -15.961 1 94.25 187 VAL A CA 1
ATOM 1471 C C . VAL A 1 187 ? 9.297 3.152 -16.109 1 94.25 187 VAL A C 1
ATOM 1473 O O . VAL A 1 187 ? 10.453 2.941 -15.75 1 94.25 187 VAL A O 1
ATOM 1476 N N . ASP A 1 188 ? 8.922 4.297 -16.672 1 93.56 188 ASP A N 1
ATOM 1477 C CA . ASP A 1 188 ? 9.781 5.477 -16.656 1 93.56 188 ASP A CA 1
ATOM 1478 C C . ASP A 1 188 ? 9.789 6.129 -15.281 1 93.56 188 ASP A C 1
ATOM 1480 O O . ASP A 1 188 ? 8.758 6.613 -14.812 1 93.56 188 ASP A O 1
ATOM 1484 N N . PRO A 1 189 ? 10.891 6.129 -14.688 1 87.19 189 PRO A N 1
ATOM 1485 C CA . PRO A 1 189 ? 10.898 6.605 -13.305 1 87.19 189 PRO A CA 1
ATOM 1486 C C . PRO A 1 189 ? 10.594 8.094 -13.188 1 87.19 189 PRO A C 1
ATOM 1488 O O . PRO A 1 189 ? 10.242 8.57 -12.102 1 87.19 189 PRO A O 1
ATOM 1491 N N . ARG A 1 190 ? 10.711 8.906 -14.234 1 86.25 190 ARG A N 1
ATOM 1492 C CA . ARG A 1 190 ? 10.484 10.352 -14.188 1 86.25 190 ARG A CA 1
ATOM 1493 C C . ARG A 1 190 ? 9.016 10.68 -14.398 1 86.25 190 ARG A C 1
ATOM 1495 O O . ARG A 1 190 ? 8.445 11.516 -13.695 1 86.25 190 ARG A O 1
ATOM 1502 N N . THR A 1 191 ? 8.414 9.961 -15.242 1 90.12 191 THR A N 1
ATOM 1503 C CA . THR A 1 191 ? 7.035 10.289 -15.594 1 90.12 191 THR A CA 1
ATOM 1504 C C . THR A 1 191 ? 6.07 9.266 -14.992 1 90.12 191 THR A C 1
ATOM 1506 O O . THR A 1 191 ? 4.863 9.5 -14.945 1 90.12 191 THR A O 1
ATOM 1509 N N . LEU A 1 192 ? 6.559 8.109 -14.648 1 89.81 192 LEU A N 1
ATOM 1510 C CA . LEU A 1 192 ? 5.832 6.969 -14.102 1 89.81 192 LEU A CA 1
ATOM 1511 C C . LEU A 1 192 ? 4.934 6.34 -15.164 1 89.81 192 LEU A C 1
ATOM 1513 O O . LEU A 1 192 ? 4.07 5.523 -14.844 1 89.81 192 LEU A O 1
ATOM 1517 N N . GLU A 1 193 ? 5.258 6.754 -16.391 1 93.62 193 GLU A N 1
ATOM 1518 C CA . GLU A 1 193 ? 4.543 6.113 -17.484 1 93.62 193 GLU A CA 1
ATOM 1519 C C . GLU A 1 193 ? 4.992 4.664 -17.672 1 93.62 193 GLU A C 1
ATOM 1521 O O . GLU A 1 193 ? 6.18 4.359 -17.547 1 93.62 193 GLU A O 1
ATOM 1526 N N . ARG A 1 194 ? 4.004 3.869 -18.062 1 94.94 194 ARG A N 1
ATOM 1527 C CA . ARG A 1 194 ? 4.27 2.445 -18.25 1 94.94 194 ARG A CA 1
ATOM 1528 C C . ARG A 1 194 ? 4.238 2.059 -19.719 1 94.94 194 ARG A C 1
ATOM 1530 O O . ARG A 1 194 ? 3.369 2.514 -20.469 1 94.94 194 ARG A O 1
ATOM 1537 N N . LYS A 1 195 ? 5.211 1.296 -20.047 1 95.62 195 LYS A N 1
ATOM 1538 C CA . LYS A 1 195 ? 5.223 0.655 -21.359 1 95.62 195 LYS A CA 1
ATOM 1539 C C . LYS A 1 195 ? 5.316 -0.862 -21.234 1 95.62 195 LYS A C 1
ATOM 1541 O O . LYS A 1 195 ? 6.129 -1.375 -20.453 1 95.62 195 LYS A O 1
ATOM 1546 N N . LYS A 1 196 ? 4.488 -1.475 -22.047 1 93.94 196 LYS A N 1
ATOM 1547 C CA . LYS A 1 196 ? 4.492 -2.934 -21.969 1 93.94 196 LYS A CA 1
ATOM 1548 C C . LYS A 1 196 ? 5.879 -3.496 -22.25 1 93.94 196 LYS A C 1
ATOM 1550 O O . LYS A 1 196 ? 6.535 -3.092 -23.219 1 93.94 196 LYS A O 1
ATOM 1555 N N . ALA A 1 197 ? 6.258 -4.359 -21.344 1 88.06 197 ALA A N 1
ATOM 1556 C CA . ALA A 1 197 ? 7.555 -5.004 -21.516 1 88.06 197 ALA A CA 1
ATOM 1557 C C . ALA A 1 197 ? 7.469 -6.141 -22.531 1 88.06 197 ALA A C 1
ATOM 1559 O O . ALA A 1 197 ? 6.379 -6.637 -22.828 1 88.06 197 ALA A O 1
ATOM 1560 N N . PHE A 1 198 ? 8.586 -6.574 -23 1 81.75 198 PHE A N 1
ATOM 1561 C CA . PHE A 1 198 ? 8.648 -7.668 -23.969 1 81.75 198 PHE A CA 1
ATOM 1562 C C . PHE A 1 198 ? 8.578 -9.016 -23.25 1 81.75 198 PHE A C 1
ATOM 1564 O O . PHE A 1 198 ? 8.203 -10.023 -23.859 1 81.75 198 PHE A O 1
ATOM 1571 N N . GLU A 1 199 ? 8.945 -8.969 -22.062 1 76.56 199 GLU A N 1
ATOM 1572 C CA . GLU A 1 199 ? 8.93 -10.195 -21.281 1 76.56 199 GLU A CA 1
ATOM 1573 C C . GLU A 1 199 ? 7.512 -10.742 -21.141 1 76.56 199 GLU A C 1
ATOM 1575 O O . GLU A 1 199 ? 6.566 -9.984 -20.922 1 76.56 199 GLU A O 1
ATOM 1580 N N . TYR A 1 200 ? 7.41 -11.992 -21.422 1 77 200 TYR A N 1
ATOM 1581 C CA . TYR A 1 200 ? 6.137 -12.68 -21.281 1 77 200 TYR A CA 1
ATOM 1582 C C . TYR A 1 200 ? 6.129 -13.555 -20.031 1 77 200 TYR A C 1
ATOM 1584 O O . TYR A 1 200 ? 7.066 -14.32 -19.797 1 77 200 TYR A O 1
ATOM 1592 N N . TYR A 1 201 ? 5.168 -13.32 -19.281 1 76.31 201 TYR A N 1
ATOM 1593 C CA . TYR A 1 201 ? 4.938 -14.172 -18.109 1 76.31 201 TYR A CA 1
ATOM 1594 C C . TYR A 1 201 ? 3.797 -15.148 -18.359 1 76.31 201 TYR A C 1
ATOM 1596 O O . TYR A 1 201 ? 2.646 -14.734 -18.531 1 76.31 201 TYR A O 1
ATOM 1604 N N . SER A 1 202 ? 4.148 -16.391 -18.391 1 78.44 202 SER A N 1
ATOM 1605 C CA . SER A 1 202 ? 3.137 -17.406 -18.672 1 78.44 202 SER A CA 1
ATOM 1606 C C . SER A 1 202 ? 2.139 -17.531 -17.516 1 78.44 202 SER A C 1
ATOM 1608 O O . SER A 1 202 ? 2.531 -17.656 -16.359 1 78.44 202 SER A O 1
ATOM 1610 N N . PRO A 1 203 ? 0.916 -17.453 -17.969 1 87.44 203 PRO A N 1
ATOM 1611 C CA . PRO A 1 203 ? -0.07 -17.75 -16.938 1 87.44 203 PRO A CA 1
ATOM 1612 C C . PRO A 1 203 ? 0.082 -19.156 -16.359 1 87.44 203 PRO A C 1
ATOM 1614 O O . PRO A 1 203 ? 0.607 -20.047 -17.031 1 87.44 203 PRO A O 1
ATOM 1617 N N . PHE A 1 204 ? -0.32 -19.297 -15.102 1 86.62 204 PHE A N 1
ATOM 1618 C CA . PHE A 1 204 ? -0.278 -20.656 -14.547 1 86.62 204 PHE A CA 1
ATOM 1619 C C . PHE A 1 204 ? -1.513 -20.922 -13.703 1 86.62 204 PHE A C 1
ATOM 1621 O O . PHE A 1 204 ? -2.221 -20 -13.305 1 86.62 204 PHE A O 1
ATOM 1628 N N . ILE A 1 205 ? -1.71 -22.188 -13.578 1 94.06 205 ILE A N 1
ATOM 1629 C CA . ILE A 1 205 ? -2.781 -22.703 -12.734 1 94.06 205 ILE A CA 1
ATOM 1630 C C . ILE A 1 205 ? -2.201 -23.625 -11.664 1 94.06 205 ILE A C 1
ATOM 1632 O O . ILE A 1 205 ? -1.354 -24.469 -11.961 1 94.06 205 ILE A O 1
ATOM 1636 N N . ALA A 1 206 ? -2.535 -23.391 -10.445 1 95.75 206 ALA A N 1
ATOM 1637 C CA . ALA A 1 206 ? -2.191 -24.266 -9.32 1 95.75 206 ALA A CA 1
ATOM 1638 C C . ALA A 1 206 ? -3.434 -24.953 -8.766 1 95.75 206 ALA A C 1
ATOM 1640 O O . ALA A 1 206 ? -4.52 -24.359 -8.742 1 95.75 206 ALA A O 1
ATOM 1641 N N . ARG A 1 207 ? -3.234 -26.203 -8.297 1 96.69 207 ARG A N 1
ATOM 1642 C CA . ARG A 1 207 ? -4.387 -26.969 -7.844 1 96.69 207 ARG A CA 1
ATOM 1643 C C . ARG A 1 207 ? -4.082 -27.672 -6.523 1 96.69 207 ARG A C 1
ATOM 1645 O O . ARG A 1 207 ? -2.93 -28.016 -6.246 1 96.69 207 ARG A O 1
ATOM 1652 N N . GLU A 1 208 ? -5.152 -27.828 -5.852 1 96.25 208 GLU A N 1
ATOM 1653 C CA . GLU A 1 208 ? -5.098 -28.656 -4.652 1 96.25 208 GLU A CA 1
ATOM 1654 C C . GLU A 1 208 ? -4.836 -30.109 -5.004 1 96.25 208 GLU A C 1
ATOM 1656 O O . GLU A 1 208 ? -5.355 -30.625 -6 1 96.25 208 GLU A O 1
ATOM 1661 N N . ARG A 1 209 ? -4.055 -30.797 -4.121 1 90.06 209 ARG A N 1
ATOM 1662 C CA . ARG A 1 209 ? -3.791 -32.219 -4.352 1 90.06 209 ARG A CA 1
ATOM 1663 C C . ARG A 1 209 ? -4.801 -33.094 -3.615 1 90.06 209 ARG A C 1
ATOM 1665 O O . ARG A 1 209 ? -5.309 -32.688 -2.561 1 90.06 209 ARG A O 1
ATOM 1672 N N . MET B 1 1 ? 30.25 13.836 -19.266 1 23.73 1 MET B N 1
ATOM 1673 C CA . MET B 1 1 ? 29.859 12.852 -18.25 1 23.73 1 MET B CA 1
ATOM 1674 C C . MET B 1 1 ? 28.438 13.094 -17.781 1 23.73 1 MET B C 1
ATOM 1676 O O . MET B 1 1 ? 28.078 14.219 -17.391 1 23.73 1 MET B O 1
ATOM 1680 N N . PRO B 1 2 ? 27.391 12.508 -18.391 1 29.31 2 PRO B N 1
ATOM 1681 C CA . PRO B 1 2 ? 26.031 13.008 -18.219 1 29.31 2 PRO B CA 1
ATOM 1682 C C . PRO B 1 2 ? 25.625 13.117 -16.75 1 29.31 2 PRO B C 1
ATOM 1684 O O . PRO B 1 2 ? 26.016 12.281 -15.93 1 29.31 2 PRO B O 1
ATOM 1687 N N . GLY B 1 3 ? 25.5 14.164 -16.156 1 30.2 3 GLY B N 1
ATOM 1688 C CA . GLY B 1 3 ? 25.344 14.609 -14.773 1 30.2 3 GLY B CA 1
ATOM 1689 C C . GLY B 1 3 ? 24.188 13.922 -14.055 1 30.2 3 GLY B C 1
ATOM 1690 O O . GLY B 1 3 ? 23.031 14.219 -14.328 1 30.2 3 GLY B O 1
ATOM 1691 N N . GLY B 1 4 ? 24.234 12.641 -13.695 1 34.69 4 GLY B N 1
ATOM 1692 C CA . GLY B 1 4 ? 23.25 11.766 -13.086 1 34.69 4 GLY B CA 1
ATOM 1693 C C . GLY B 1 4 ? 22.625 12.352 -11.828 1 34.69 4 GLY B C 1
ATOM 1694 O O . GLY B 1 4 ? 23.25 13.164 -11.148 1 34.69 4 GLY B O 1
ATOM 1695 N N . LYS B 1 5 ? 21.375 12.703 -11.828 1 43.75 5 LYS B N 1
ATOM 1696 C CA . LYS B 1 5 ? 20.734 13.234 -10.633 1 43.75 5 LYS B CA 1
ATOM 1697 C C . LYS B 1 5 ? 21.281 12.57 -9.367 1 43.75 5 LYS B C 1
ATOM 1699 O O . LYS B 1 5 ? 21.5 11.359 -9.344 1 43.75 5 LYS B O 1
ATOM 1704 N N . PRO B 1 6 ? 21.875 13.297 -8.477 1 47.16 6 PRO B N 1
ATOM 1705 C CA . PRO B 1 6 ? 22.453 12.703 -7.273 1 47.16 6 PRO B CA 1
ATOM 1706 C C . PRO B 1 6 ? 21.5 11.734 -6.574 1 47.16 6 PRO B C 1
ATOM 1708 O O . PRO B 1 6 ? 20.297 12.008 -6.473 1 47.16 6 PRO B O 1
ATOM 1711 N N . SER B 1 7 ? 21.859 10.445 -6.52 1 58.94 7 SER B N 1
ATOM 1712 C CA . SER B 1 7 ? 21.172 9.352 -5.84 1 58.94 7 SER B CA 1
ATOM 1713 C C . SER B 1 7 ? 20.828 9.734 -4.402 1 58.94 7 SER B C 1
ATOM 1715 O O . SER B 1 7 ? 21.672 10.227 -3.662 1 58.94 7 SER B O 1
ATOM 1717 N N . VAL B 1 8 ? 19.5 10.031 -4.168 1 66.25 8 VAL B N 1
ATOM 1718 C CA . VAL B 1 8 ? 19.047 10.305 -2.807 1 66.25 8 VAL B CA 1
ATOM 1719 C C . VAL B 1 8 ? 19.547 9.195 -1.873 1 66.25 8 VAL B C 1
ATOM 1721 O O . VAL B 1 8 ? 19.359 8.008 -2.154 1 66.25 8 VAL B O 1
ATOM 1724 N N . SER B 1 9 ? 20.391 9.531 -0.897 1 82.25 9 SER B N 1
ATOM 1725 C CA . SER B 1 9 ? 20.938 8.562 0.042 1 82.25 9 SER B CA 1
ATOM 1726 C C . SER B 1 9 ? 19.953 8.258 1.162 1 82.25 9 SER B C 1
ATOM 1728 O O . SER B 1 9 ? 19.547 9.156 1.903 1 82.25 9 SER B O 1
ATOM 1730 N N . ALA B 1 10 ? 19.547 7 1.243 1 86.62 10 ALA B N 1
ATOM 1731 C CA . ALA B 1 10 ? 18.688 6.543 2.342 1 86.62 10 ALA B CA 1
ATOM 1732 C C . ALA B 1 10 ? 19.344 6.832 3.691 1 86.62 10 ALA B C 1
ATOM 1734 O O . ALA B 1 10 ? 18.656 7.184 4.656 1 86.62 10 ALA B O 1
ATOM 1735 N N . GLU B 1 11 ? 20.625 6.84 3.666 1 90.38 11 GLU B N 1
ATOM 1736 C CA . GLU B 1 11 ? 21.359 7.059 4.91 1 90.38 11 GLU B CA 1
ATOM 1737 C C . GLU B 1 11 ? 21.234 8.508 5.379 1 90.38 11 GLU B C 1
ATOM 1739 O O . GLU B 1 11 ? 21.078 8.766 6.574 1 90.38 11 GLU B O 1
ATOM 1744 N N . LYS B 1 12 ? 21.344 9.328 4.52 1 92.69 12 LYS B N 1
ATOM 1745 C CA . LYS B 1 12 ? 21.188 10.734 4.859 1 92.69 12 LYS B CA 1
ATOM 1746 C C . LYS B 1 12 ? 19.797 11.023 5.426 1 92.69 12 LYS B C 1
ATOM 1748 O O . LYS B 1 12 ? 19.656 11.812 6.355 1 92.69 12 LYS B O 1
ATOM 1753 N N . ILE B 1 13 ? 18.859 10.414 4.859 1 96.19 13 ILE B N 1
ATOM 1754 C CA . ILE B 1 13 ? 17.484 10.602 5.312 1 96.19 13 ILE B CA 1
ATOM 1755 C C . ILE B 1 13 ? 17.328 10.016 6.711 1 96.19 13 ILE B C 1
ATOM 1757 O O . ILE B 1 13 ? 16.75 10.664 7.598 1 96.19 13 ILE B O 1
ATOM 1761 N N . ILE B 1 14 ? 17.844 8.875 6.898 1 95.69 14 ILE B N 1
ATOM 1762 C CA . ILE B 1 14 ? 17.734 8.203 8.188 1 95.69 14 ILE B CA 1
ATOM 1763 C C . ILE B 1 14 ? 18.422 9.039 9.266 1 95.69 14 ILE B C 1
ATOM 1765 O O . ILE B 1 14 ? 17.875 9.219 10.359 1 95.69 14 ILE B O 1
ATOM 1769 N N . ASP B 1 15 ? 19.531 9.555 8.922 1 95.19 15 ASP B N 1
ATOM 1770 C CA . ASP B 1 15 ? 20.25 10.414 9.859 1 95.19 15 ASP B CA 1
ATOM 1771 C C . ASP B 1 15 ? 19.422 11.648 10.219 1 95.19 15 ASP B C 1
ATOM 1773 O O . ASP B 1 15 ? 19.344 12.023 11.391 1 95.19 15 ASP B O 1
ATOM 1777 N N . PHE B 1 16 ? 18.891 12.281 9.273 1 97.25 16 PHE B N 1
ATOM 1778 C CA . PHE B 1 16 ? 18.047 13.453 9.477 1 97.25 16 PHE B CA 1
ATOM 1779 C C . PHE B 1 16 ? 16.859 13.117 10.375 1 97.25 16 PHE B C 1
ATOM 1781 O O . PHE B 1 16 ? 16.547 13.852 11.312 1 97.25 16 PHE B O 1
ATOM 1788 N N . LEU B 1 17 ? 16.219 12 10.094 1 97.75 17 LEU B N 1
ATOM 1789 C CA . LEU B 1 17 ? 15.047 11.578 10.852 1 97.75 17 LEU B CA 1
ATOM 1790 C C . LEU B 1 17 ? 15.414 11.258 12.297 1 97.75 17 LEU B C 1
ATOM 1792 O O . LEU B 1 17 ? 14.719 11.672 13.227 1 97.75 17 LEU B O 1
ATOM 1796 N N . GLU B 1 18 ? 16.469 10.57 12.469 1 96.5 18 GLU B N 1
ATOM 1797 C CA . GLU B 1 18 ? 16.922 10.18 13.805 1 96.5 18 GLU B CA 1
ATOM 1798 C C . GLU B 1 18 ? 17.281 11.398 14.648 1 96.5 18 GLU B C 1
ATOM 1800 O O . GLU B 1 18 ? 16.891 11.492 15.812 1 96.5 18 GLU B O 1
ATOM 1805 N N . LYS B 1 19 ? 17.859 12.297 14.07 1 96.06 19 LYS B N 1
ATOM 1806 C CA . LYS B 1 19 ? 18.406 13.445 14.797 1 96.06 19 LYS B CA 1
ATOM 1807 C C . LYS B 1 19 ? 17.344 14.5 15.047 1 96.06 19 LYS B C 1
ATOM 1809 O O . LYS B 1 19 ? 17.344 15.156 16.094 1 96.06 19 LYS B O 1
ATOM 1814 N N . ASN B 1 20 ? 16.438 14.57 14.07 1 97.38 20 ASN B N 1
ATOM 1815 C CA . ASN B 1 20 ? 15.664 15.805 14.109 1 97.38 20 ASN B CA 1
ATOM 1816 C C . ASN B 1 20 ? 14.164 15.531 14.195 1 97.38 20 ASN B C 1
ATOM 1818 O O . ASN B 1 20 ? 13.383 16.438 14.5 1 97.38 20 ASN B O 1
ATOM 1822 N N . VAL B 1 21 ? 13.727 14.328 13.906 1 97.62 21 VAL B N 1
ATOM 1823 C CA . VAL B 1 21 ? 12.289 14.148 13.68 1 97.62 21 VAL B CA 1
ATOM 1824 C C . VAL B 1 21 ? 11.719 13.18 14.719 1 97.62 21 VAL B C 1
ATOM 1826 O O . VAL B 1 21 ? 10.727 13.484 15.375 1 97.62 21 VAL B O 1
ATOM 1829 N N . ILE B 1 22 ? 12.375 12 14.844 1 97.19 22 ILE B N 1
ATOM 1830 C CA . ILE B 1 22 ? 11.859 10.953 15.719 1 97.19 22 ILE B CA 1
ATOM 1831 C C . ILE B 1 22 ? 11.836 11.461 17.156 1 97.19 22 ILE B C 1
ATOM 1833 O O . ILE B 1 22 ? 12.828 12.008 17.656 1 97.19 22 ILE B O 1
ATOM 1837 N N . GLY B 1 23 ? 10.688 11.305 17.797 1 92.88 23 GLY B N 1
ATOM 1838 C CA . GLY B 1 23 ? 10.539 11.703 19.188 1 92.88 23 GLY B CA 1
ATOM 1839 C C . GLY B 1 23 ? 10 13.117 19.359 1 92.88 23 GLY B C 1
ATOM 1840 O O . GLY B 1 23 ? 9.727 13.562 20.469 1 92.88 23 GLY B O 1
ATOM 1841 N N . LYS B 1 24 ? 9.836 13.859 18.344 1 96.44 24 LYS B N 1
ATOM 1842 C CA . LYS B 1 24 ? 9.305 15.219 18.406 1 96.44 24 LYS B CA 1
ATOM 1843 C C . LYS B 1 24 ? 7.855 15.258 17.938 1 96.44 24 LYS B C 1
ATOM 1845 O O . LYS B 1 24 ? 7.43 14.422 17.141 1 96.44 24 LYS B O 1
ATOM 1850 N N . THR B 1 25 ? 7.16 16.234 18.453 1 97.25 25 THR B N 1
ATOM 1851 C CA . THR B 1 25 ? 5.777 16.453 18.047 1 97.25 25 THR B CA 1
ATOM 1852 C C . THR B 1 25 ? 5.605 17.859 17.469 1 97.25 25 THR B C 1
ATOM 1854 O O . THR B 1 25 ? 6.137 18.828 18.016 1 97.25 25 THR B O 1
ATOM 1857 N N . VAL B 1 26 ? 4.945 17.938 16.359 1 97.81 26 VAL B N 1
ATOM 1858 C CA . VAL B 1 26 ? 4.652 19.25 15.781 1 97.81 26 VAL B CA 1
ATOM 1859 C C . VAL B 1 26 ? 3.156 19.531 15.883 1 97.81 26 VAL B C 1
ATOM 1861 O O . VAL B 1 26 ? 2.338 18.609 15.891 1 97.81 26 VAL B O 1
ATOM 1864 N N . TYR B 1 27 ? 2.854 20.844 15.898 1 95.69 27 TYR B N 1
ATOM 1865 C CA . TYR B 1 27 ? 1.491 21.312 16.141 1 95.69 27 TYR B CA 1
ATOM 1866 C C . TYR B 1 27 ? 1.072 22.344 15.086 1 95.69 27 TYR B C 1
ATOM 1868 O O . TYR B 1 27 ? 1.815 23.281 14.789 1 95.69 27 TYR B O 1
ATOM 1876 N N . SER B 1 28 ? -0.048 22.016 14.5 1 92.94 28 SER B N 1
ATOM 1877 C CA . SER B 1 28 ? -0.592 23.047 13.625 1 92.94 28 SER B CA 1
ATOM 1878 C C . SER B 1 28 ? -1.262 24.156 14.43 1 92.94 28 SER B C 1
ATOM 1880 O O . SER B 1 28 ? -1.626 23.953 15.594 1 92.94 28 SER B O 1
ATOM 1882 N N . GLU B 1 29 ? -1.352 25.266 13.711 1 86.94 29 GLU B N 1
ATOM 1883 C CA . GLU B 1 29 ? -2.176 26.297 14.32 1 86.94 29 GLU B CA 1
ATOM 1884 C C . GLU B 1 29 ? -3.654 25.922 14.297 1 86.94 29 GLU B C 1
ATOM 1886 O O . GLU B 1 29 ? -4.078 25.109 13.461 1 86.94 29 GLU B O 1
ATOM 1891 N N . GLU B 1 30 ? -4.25 26.438 15.336 1 82.56 30 GLU B N 1
ATOM 1892 C CA . GLU B 1 30 ? -5.691 26.234 15.359 1 82.56 30 GLU B CA 1
ATOM 1893 C C . GLU B 1 30 ? -6.383 27.031 14.258 1 82.56 30 GLU B C 1
ATOM 1895 O O . GLU B 1 30 ? -6.082 28.219 14.062 1 82.56 30 GLU B O 1
ATOM 1900 N N . VAL B 1 31 ? -7.145 26.312 13.5 1 78.62 31 VAL B N 1
ATOM 1901 C CA . VAL B 1 31 ? -7.93 26.984 12.469 1 78.62 31 VAL B CA 1
ATOM 1902 C C . VAL B 1 31 ? -9.383 27.109 12.922 1 78.62 31 VAL B C 1
ATOM 1904 O O . VAL B 1 31 ? -10.008 26.141 13.328 1 78.62 31 VAL B O 1
ATOM 1907 N N . LEU B 1 32 ? -9.82 28.328 12.852 1 76.12 32 LEU B N 1
ATOM 1908 C CA . LEU B 1 32 ? -11.211 28.578 13.211 1 76.12 32 LEU B CA 1
ATOM 1909 C C . LEU B 1 32 ? -12.094 28.609 11.969 1 76.12 32 LEU B C 1
ATOM 1911 O O . LEU B 1 32 ? -11.68 29.094 10.914 1 76.12 32 LEU B O 1
ATOM 1915 N N . TYR B 1 33 ? -13.203 27.891 12.086 1 72.81 33 TYR B N 1
ATOM 1916 C CA . TYR B 1 33 ? -14.133 27.938 10.969 1 72.81 33 TYR B CA 1
ATOM 1917 C C . TYR B 1 33 ? -15.57 28.078 11.461 1 72.81 33 TYR B C 1
ATOM 1919 O O . TYR B 1 33 ? -15.867 27.781 12.617 1 72.81 33 TYR B O 1
ATOM 1927 N N . ASP B 1 34 ? -16.422 28.75 10.555 1 73.62 34 ASP B N 1
ATOM 1928 C CA . ASP B 1 34 ? -17.828 28.969 10.883 1 73.62 34 ASP B CA 1
ATOM 1929 C C . ASP B 1 34 ? -18.688 27.812 10.406 1 73.62 34 ASP B C 1
ATOM 1931 O O . ASP B 1 34 ? -18.469 27.266 9.312 1 73.62 34 ASP B O 1
ATOM 1935 N N . ILE B 1 35 ? -19.438 27.406 11.305 1 70 35 ILE B N 1
ATOM 1936 C CA . ILE B 1 35 ? -20.438 26.406 10.953 1 70 35 ILE B CA 1
ATOM 1937 C C . ILE B 1 35 ? -21.828 27.047 10.922 1 70 35 ILE B C 1
ATOM 1939 O O . ILE B 1 35 ? -22.172 27.828 11.805 1 70 35 ILE B O 1
ATOM 1943 N N . ASP B 1 36 ? -22.641 26.625 9.891 1 65.31 36 ASP B N 1
ATOM 1944 C CA . ASP B 1 36 ? -24.016 27.078 9.75 1 65.31 36 ASP B CA 1
ATOM 1945 C C . ASP B 1 36 ? -24.109 28.594 9.789 1 65.31 36 ASP B C 1
ATOM 1947 O O . ASP B 1 36 ? -24.859 29.172 10.578 1 65.31 36 ASP B O 1
ATOM 1951 N N . PHE B 1 37 ? -23.297 29.094 8.898 1 67.06 37 PHE B N 1
ATOM 1952 C CA . PHE B 1 37 ? -23.328 30.531 8.672 1 67.06 37 PHE B CA 1
ATOM 1953 C C . PHE B 1 37 ? -23.047 31.281 9.969 1 67.06 37 PHE B C 1
ATOM 1955 O O . PHE B 1 37 ? -23.781 32.219 10.312 1 67.06 37 PHE B O 1
ATOM 1962 N N . GLY B 1 38 ? -22.109 30.812 10.773 1 64.5 38 GLY B N 1
ATOM 1963 C CA . GLY B 1 38 ? -21.641 31.562 11.922 1 64.5 38 GLY B CA 1
ATOM 1964 C C . GLY B 1 38 ? -22.391 31.219 13.203 1 64.5 38 GLY B C 1
ATOM 1965 O O . GLY B 1 38 ? -22.062 31.734 14.273 1 64.5 38 GLY B O 1
ATOM 1966 N N . ARG B 1 39 ? -23.344 30.422 13.133 1 69.31 39 ARG B N 1
ATOM 1967 C CA . ARG B 1 39 ? -24.078 30.047 14.336 1 69.31 39 ARG B CA 1
ATOM 1968 C C . ARG B 1 39 ? -23.203 29.234 15.289 1 69.31 39 ARG B C 1
ATOM 1970 O O . ARG B 1 39 ? -23.344 29.344 16.5 1 69.31 39 ARG B O 1
ATOM 1977 N N . PHE B 1 40 ? -22.422 28.453 14.68 1 70.81 40 PHE B N 1
ATOM 1978 C CA . PHE B 1 40 ? -21.453 27.672 15.438 1 70.81 40 PHE B CA 1
ATOM 1979 C C . PHE B 1 40 ? -20.031 28 15 1 70.81 40 PHE B C 1
ATOM 1981 O O . PHE B 1 40 ? -19.797 28.438 13.867 1 70.81 40 PHE B O 1
ATOM 1988 N N . GLU B 1 41 ? -19.219 28.031 16.078 1 76.75 41 GLU B N 1
ATOM 1989 C CA . GLU B 1 41 ? -17.797 28.203 15.758 1 76.75 41 GLU B CA 1
ATOM 1990 C C . GLU B 1 41 ? -17.031 26.906 15.992 1 76.75 41 GLU B C 1
ATOM 1992 O O . GLU B 1 41 ? -17.219 26.234 17.016 1 76.75 41 GLU B O 1
ATOM 1997 N N . GLY B 1 42 ? -16.359 26.453 14.984 1 77.38 42 GLY B N 1
ATOM 1998 C CA . GLY B 1 42 ? -15.539 25.266 15.109 1 77.38 42 GLY B CA 1
ATOM 1999 C C . GLY B 1 42 ? -14.055 25.547 15.055 1 77.38 42 GLY B C 1
ATOM 2000 O O . GLY B 1 42 ? -13.641 26.594 14.531 1 77.38 42 GLY B O 1
ATOM 2001 N N . SER B 1 43 ? -13.312 24.875 15.836 1 80.75 43 SER B N 1
ATOM 2002 C CA . SER B 1 43 ? -11.852 24.938 15.75 1 80.75 43 SER B CA 1
ATOM 2003 C C . SER B 1 43 ? -11.258 23.562 15.453 1 80.75 43 SER B C 1
ATOM 2005 O O . SER B 1 43 ? -11.812 22.531 15.844 1 80.75 43 SER B O 1
ATOM 2007 N N . TYR B 1 44 ? -10.18 23.609 14.586 1 81.5 44 TYR B N 1
ATOM 2008 C CA . TYR B 1 44 ? -9.508 22.375 14.203 1 81.5 44 TYR B CA 1
ATOM 2009 C C . TYR B 1 44 ? -7.996 22.5 14.336 1 81.5 44 TYR B C 1
ATOM 2011 O O . TYR B 1 44 ? -7.426 23.531 13.969 1 81.5 44 TYR B O 1
ATOM 2019 N N . SER B 1 45 ? -7.406 21.547 15.062 1 87.5 45 SER B N 1
ATOM 2020 C CA . SER B 1 45 ? -5.949 21.5 15.164 1 87.5 45 SER B CA 1
ATOM 2021 C C . SER B 1 45 ? -5.434 20.078 15.031 1 87.5 45 SER B C 1
ATOM 2023 O O . SER B 1 45 ? -6.168 19.109 15.289 1 87.5 45 SER B O 1
ATOM 2025 N N . THR B 1 46 ? -4.16 20.047 14.609 1 90.38 46 THR B N 1
ATOM 2026 C CA . THR B 1 46 ? -3.572 18.734 14.391 1 90.38 46 THR B CA 1
ATOM 2027 C C . THR B 1 46 ? -2.193 18.641 15.039 1 90.38 46 THR B C 1
ATOM 2029 O O . THR B 1 46 ? -1.414 19.594 14.984 1 90.38 46 THR B O 1
ATOM 2032 N N . GLU B 1 47 ? -2 17.547 15.703 1 94.5 47 GLU B N 1
ATOM 2033 C CA . GLU B 1 47 ? -0.685 17.125 16.172 1 94.5 47 GLU B CA 1
ATOM 2034 C C . GLU B 1 47 ? -0.149 15.969 15.352 1 94.5 47 GLU B C 1
ATOM 2036 O O . GLU B 1 47 ? -0.894 15.047 15.008 1 94.5 47 GLU B O 1
ATOM 2041 N N . ILE B 1 48 ? 1.124 16.047 15.062 1 96.5 48 ILE B N 1
ATOM 2042 C CA . ILE B 1 48 ? 1.741 15.008 14.25 1 96.5 48 ILE B CA 1
ATOM 2043 C C . ILE B 1 48 ? 3.059 14.578 14.891 1 96.5 48 ILE B C 1
ATOM 2045 O O . ILE B 1 48 ? 3.846 15.414 15.336 1 96.5 48 ILE B O 1
ATOM 2049 N N . ALA B 1 49 ? 3.25 13.32 14.914 1 97.38 49 ALA B N 1
ATOM 2050 C CA . ALA B 1 49 ? 4.5 12.75 15.406 1 97.38 49 ALA B CA 1
ATOM 2051 C C . ALA B 1 49 ? 4.879 11.5 14.617 1 97.38 49 ALA B C 1
ATOM 2053 O O . ALA B 1 49 ? 4.016 10.836 14.047 1 97.38 49 ALA B O 1
ATOM 2054 N N . PHE B 1 50 ? 6.191 11.234 14.633 1 97.25 50 PHE B N 1
ATOM 2055 C CA . PHE B 1 50 ? 6.719 10.047 13.977 1 97.25 50 PHE B CA 1
ATOM 2056 C C . PHE B 1 50 ? 7.469 9.164 14.969 1 97.25 50 PHE B C 1
ATOM 2058 O O . PHE B 1 50 ? 8.023 9.664 15.953 1 97.25 50 PHE B O 1
ATOM 2065 N N . SER B 1 51 ? 7.422 7.875 14.68 1 95.31 51 SER B N 1
ATOM 2066 C CA . SER B 1 51 ? 8.039 6.93 15.602 1 95.31 51 SER B CA 1
ATOM 2067 C C . SER B 1 51 ? 8.508 5.676 14.875 1 95.31 51 SER B C 1
ATOM 2069 O O . SER B 1 51 ? 8.297 5.531 13.672 1 95.31 51 SER B O 1
ATOM 2071 N N . ASN B 1 52 ? 9.328 4.801 15.633 1 95 52 ASN B N 1
ATOM 2072 C CA . ASN B 1 52 ? 9.68 3.445 15.219 1 95 52 ASN B CA 1
ATOM 2073 C C . ASN B 1 52 ? 10.414 3.443 13.883 1 95 52 ASN B C 1
ATOM 2075 O O . ASN B 1 52 ? 10.039 2.721 12.961 1 95 52 ASN B O 1
ATOM 2079 N N . LEU B 1 53 ? 11.383 4.273 13.883 1 96.69 53 LEU B N 1
ATOM 2080 C CA . LEU B 1 53 ? 12.25 4.266 12.711 1 96.69 53 LEU B CA 1
ATOM 2081 C C . LEU B 1 53 ? 13.102 3.004 12.672 1 96.69 53 LEU B C 1
ATOM 2083 O O . LEU B 1 53 ? 13.914 2.771 13.57 1 96.69 53 LEU B O 1
ATOM 2087 N N . LEU B 1 54 ? 12.93 2.215 11.641 1 94.31 54 LEU B N 1
ATOM 2088 C CA . LEU B 1 54 ? 13.648 0.952 11.5 1 94.31 54 LEU B CA 1
ATOM 2089 C C . LEU B 1 54 ? 14.32 0.86 10.133 1 94.31 54 LEU B C 1
ATOM 2091 O O . LEU B 1 54 ? 13.711 1.185 9.109 1 94.31 54 LEU B O 1
ATOM 2095 N N . ARG B 1 55 ? 15.508 0.392 10.164 1 91.88 55 ARG B N 1
ATOM 2096 C CA . ARG B 1 55 ? 16.234 0.171 8.914 1 91.88 55 ARG B CA 1
ATOM 2097 C C . ARG B 1 55 ? 15.891 -1.188 8.312 1 91.88 55 ARG B C 1
ATOM 2099 O O . ARG B 1 55 ? 15.656 -2.154 9.047 1 91.88 55 ARG B O 1
ATOM 2106 N N . SER B 1 56 ? 15.828 -1.171 7.047 1 85.31 56 SER B N 1
ATOM 2107 C CA . SER B 1 56 ? 15.695 -2.428 6.32 1 85.31 56 SER B CA 1
ATOM 2108 C C . SER B 1 56 ? 16.844 -2.629 5.344 1 85.31 56 SER B C 1
ATOM 2110 O O . SER B 1 56 ? 17.812 -1.862 5.352 1 85.31 56 SER B O 1
ATOM 2112 N N . GLU B 1 57 ? 16.75 -3.676 4.527 1 81.56 57 GLU B N 1
ATOM 2113 C CA . GLU B 1 57 ? 17.844 -3.994 3.623 1 81.56 57 GLU B CA 1
ATOM 2114 C C . GLU B 1 57 ? 18.062 -2.885 2.596 1 81.56 57 GLU B C 1
ATOM 2116 O O . GLU B 1 57 ? 19.188 -2.564 2.242 1 81.56 57 GLU B O 1
ATOM 2121 N N . THR B 1 58 ? 16.953 -2.316 2.15 1 84.88 58 THR B N 1
ATOM 2122 C CA . THR B 1 58 ? 17.094 -1.362 1.057 1 84.88 58 THR B CA 1
ATOM 2123 C C . THR B 1 58 ? 16.469 -0.019 1.428 1 84.88 58 THR B C 1
ATOM 2125 O O . THR B 1 58 ? 16.391 0.886 0.595 1 84.88 58 THR B O 1
ATOM 2128 N N . GLY B 1 59 ? 15.984 0.05 2.652 1 90.5 59 GLY B N 1
ATOM 2129 C CA . GLY B 1 59 ? 15.305 1.287 3.004 1 90.5 59 GLY B CA 1
ATOM 2130 C C . GLY B 1 59 ? 15.039 1.417 4.488 1 90.5 59 GLY B C 1
ATOM 2131 O O . GLY B 1 59 ? 15.922 1.173 5.312 1 90.5 59 GLY B O 1
ATOM 2132 N N . PHE B 1 60 ? 13.844 1.923 4.777 1 94.06 60 PHE B N 1
ATOM 2133 C CA . PHE B 1 60 ? 13.469 2.15 6.168 1 94.06 60 PHE B CA 1
ATOM 2134 C C . PHE B 1 60 ? 11.953 2.293 6.305 1 94.06 60 PHE B C 1
ATOM 2136 O O . PHE B 1 60 ? 11.25 2.496 5.316 1 94.06 60 PHE B O 1
ATOM 2143 N N . THR B 1 61 ? 11.539 2.09 7.512 1 95.62 61 THR B N 1
ATOM 2144 C CA . THR B 1 61 ? 10.133 2.26 7.863 1 95.62 61 THR B CA 1
ATOM 2145 C C . THR B 1 61 ? 9.984 3.195 9.055 1 95.62 61 THR B C 1
ATOM 2147 O O . THR B 1 61 ? 10.906 3.346 9.852 1 95.62 61 THR B O 1
ATOM 2150 N N . MET B 1 62 ? 8.805 3.811 9.062 1 97.12 62 MET B N 1
ATOM 2151 C CA . MET B 1 62 ? 8.477 4.621 10.234 1 97.12 62 MET B CA 1
ATOM 2152 C C . MET B 1 62 ? 6.969 4.734 10.414 1 97.12 62 MET B C 1
ATOM 2154 O O . MET B 1 62 ? 6.211 4.59 9.453 1 97.12 62 MET B O 1
ATOM 2158 N N . GLY B 1 63 ? 6.609 4.949 11.688 1 96.69 63 GLY B N 1
ATOM 2159 C CA . GLY B 1 63 ? 5.215 5.227 11.984 1 96.69 63 GLY B CA 1
ATOM 2160 C C . GLY B 1 63 ? 4.898 6.711 12.039 1 96.69 63 GLY B C 1
ATOM 2161 O O . GLY B 1 63 ? 5.742 7.516 12.438 1 96.69 63 GLY B O 1
ATOM 2162 N N . GLY B 1 64 ? 3.662 7.004 11.641 1 95.56 64 GLY B N 1
ATOM 2163 C CA . GLY B 1 64 ? 3.148 8.359 11.758 1 95.56 64 GLY B CA 1
ATOM 2164 C C . GLY B 1 64 ? 1.843 8.438 12.531 1 95.56 64 GLY B C 1
ATOM 2165 O O . GLY B 1 64 ? 0.92 7.66 12.273 1 95.56 64 GLY B O 1
ATOM 2166 N N . PHE B 1 65 ? 1.823 9.398 13.414 1 94.25 65 PHE B N 1
ATOM 2167 C CA . PHE B 1 65 ? 0.631 9.641 14.219 1 94.25 65 PHE B CA 1
ATOM 2168 C C . PHE B 1 65 ? 0.063 11.023 13.945 1 94.25 65 PHE B C 1
ATOM 2170 O O . PHE B 1 65 ? 0.813 12 13.82 1 94.25 65 PHE B O 1
ATOM 2177 N N . THR B 1 66 ? -1.213 11.016 13.844 1 92.31 66 THR B N 1
ATOM 2178 C CA . THR B 1 66 ? -1.921 12.289 13.797 1 92.31 66 THR B CA 1
ATOM 2179 C C . THR B 1 66 ? -3.021 12.336 14.852 1 92.31 66 THR B C 1
ATOM 2181 O O . THR B 1 66 ? -3.826 11.414 14.961 1 92.31 66 THR B O 1
ATOM 2184 N N . VAL B 1 67 ? -2.998 13.367 15.57 1 90.06 67 VAL B N 1
ATOM 2185 C CA . VAL B 1 67 ? -4.074 13.664 16.5 1 90.06 67 VAL B CA 1
ATOM 2186 C C . VAL B 1 67 ? -4.777 14.961 16.094 1 90.06 67 VAL B C 1
ATOM 2188 O O . VAL B 1 67 ? -4.168 16.031 16.109 1 90.06 67 VAL B O 1
ATOM 2191 N N . SER B 1 68 ? -5.949 14.758 15.719 1 86.44 68 SER B N 1
ATOM 2192 C CA . SER B 1 68 ? -6.738 15.93 15.359 1 86.44 68 SER B CA 1
ATOM 2193 C C . SER B 1 68 ? -7.789 16.234 16.422 1 86.44 68 SER B C 1
ATOM 2195 O O . SER B 1 68 ? -8.43 15.328 16.953 1 86.44 68 SER B O 1
ATOM 2197 N N . ARG B 1 69 ? -7.871 17.5 16.719 1 84.81 69 ARG B N 1
ATOM 2198 C CA . ARG B 1 69 ? -8.883 17.953 17.672 1 84.81 69 ARG B CA 1
ATOM 2199 C C . ARG B 1 69 ? -9.875 18.906 17.016 1 84.81 69 ARG B C 1
ATOM 2201 O O . ARG B 1 69 ? -9.469 19.891 16.391 1 84.81 69 ARG B O 1
ATOM 2208 N N . GLU B 1 70 ? -11.086 18.469 17.109 1 80.94 70 GLU B N 1
ATOM 2209 C CA . GLU B 1 70 ? -12.164 19.328 16.641 1 80.94 70 GLU B CA 1
ATOM 2210 C C . GLU B 1 70 ? -13.062 19.766 17.797 1 80.94 70 GLU B C 1
ATOM 2212 O O . GLU B 1 70 ? -13.578 18.938 18.547 1 80.94 70 GLU B O 1
ATOM 2217 N N . LYS B 1 71 ? -13.227 21.094 17.875 1 81.69 71 LYS B N 1
ATOM 2218 C CA . LYS B 1 71 ? -14.133 21.688 18.859 1 81.69 71 LYS B CA 1
ATOM 2219 C C . LYS B 1 71 ? -15.219 22.516 18.172 1 81.69 71 LYS B C 1
ATOM 2221 O O . LYS B 1 71 ? -14.938 23.234 17.219 1 81.69 71 LYS B O 1
ATOM 2226 N N . ILE B 1 72 ? -16.406 22.234 18.609 1 80.38 72 ILE B N 1
ATOM 2227 C CA . ILE B 1 72 ? -17.5 23.062 18.141 1 80.38 72 ILE B CA 1
ATOM 2228 C C . ILE B 1 72 ? -18.172 23.781 19.328 1 80.38 72 ILE B C 1
ATOM 2230 O O . ILE B 1 72 ? -18.516 23.141 20.312 1 80.38 72 ILE B O 1
ATOM 2234 N N . PHE B 1 73 ? -18.344 25.031 19.172 1 80.25 73 PHE B N 1
ATOM 2235 C CA . PHE B 1 73 ? -18.938 25.859 20.203 1 80.25 73 PHE B CA 1
ATOM 2236 C C . PHE B 1 73 ? -20.359 26.266 19.828 1 80.25 73 PHE B C 1
ATOM 2238 O O . PHE B 1 73 ? -20.641 26.531 18.656 1 80.25 73 PHE B O 1
ATOM 2245 N N . GLY B 1 74 ? -21.297 26.031 20.812 1 71.62 74 GLY B N 1
ATOM 2246 C CA . GLY B 1 74 ? -22.719 26.281 20.609 1 71.62 74 GLY B CA 1
ATOM 2247 C C . GLY B 1 74 ? -23 27.719 20.203 1 71.62 74 GLY B C 1
ATOM 2248 O O . GLY B 1 74 ? -22.109 28.578 20.25 1 71.62 74 GLY B O 1
ATOM 2249 N N . PRO B 1 75 ? -24.297 27.828 19.703 1 69.19 75 PRO B N 1
ATOM 2250 C CA . PRO B 1 75 ? -24.734 29.172 19.312 1 69.19 75 PRO B CA 1
ATOM 2251 C C . PRO B 1 75 ? -24.719 30.156 20.469 1 69.19 75 PRO B C 1
ATOM 2253 O O . PRO B 1 75 ? -25.219 29.859 21.562 1 69.19 75 PRO B O 1
ATOM 2256 N N . GLY B 1 76 ? -24.125 31.391 20.312 1 61.34 76 GLY B N 1
ATOM 2257 C CA . GLY B 1 76 ? -24.234 32.531 21.219 1 61.34 76 GLY B CA 1
ATOM 2258 C C . GLY B 1 76 ? -23.266 32.438 22.391 1 61.34 76 GLY B C 1
ATOM 2259 O O . GLY B 1 76 ? -23.062 33.438 23.094 1 61.34 76 GLY B O 1
ATOM 2260 N N . ASP B 1 77 ? -22.969 31.297 22.938 1 60.03 77 ASP B N 1
ATOM 2261 C CA . ASP B 1 77 ? -22.078 31.234 24.094 1 60.03 77 ASP B CA 1
ATOM 2262 C C . ASP B 1 77 ? -20.812 30.453 23.75 1 60.03 77 ASP B C 1
ATOM 2264 O O . ASP B 1 77 ? -20.828 29.219 23.672 1 60.03 77 ASP B O 1
ATOM 2268 N N . PRO B 1 78 ? -19.797 31.156 23.359 1 61.88 78 PRO B N 1
ATOM 2269 C CA . PRO B 1 78 ? -18.531 30.562 22.938 1 61.88 78 PRO B CA 1
ATOM 2270 C C . PRO B 1 78 ? -17.953 29.609 24 1 61.88 78 PRO B C 1
ATOM 2272 O O . PRO B 1 78 ? -16.984 28.906 23.734 1 61.88 78 PRO B O 1
ATOM 2275 N N . THR B 1 79 ? -18.656 29.594 25.031 1 65.81 79 THR B N 1
ATOM 2276 C CA . THR B 1 79 ? -18.078 28.797 26.109 1 65.81 79 THR B CA 1
ATOM 2277 C C . THR B 1 79 ? -18.719 27.422 26.188 1 65.81 79 THR B C 1
ATOM 2279 O O . THR B 1 79 ? -18.234 26.531 26.875 1 65.81 79 THR B O 1
ATOM 2282 N N . THR B 1 80 ? -19.797 27.344 25.359 1 72.56 80 THR B N 1
ATOM 2283 C CA . THR B 1 80 ? -20.453 26.031 25.438 1 72.56 80 THR B CA 1
ATOM 2284 C C . THR B 1 80 ? -19.922 25.109 24.359 1 72.56 80 THR B C 1
ATOM 2286 O O . THR B 1 80 ? -20.109 25.359 23.172 1 72.56 80 THR B O 1
ATOM 2289 N N . LEU B 1 81 ? -19.219 24.188 24.766 1 78 81 LEU B N 1
ATOM 2290 C CA . LEU B 1 81 ? -18.641 23.172 23.891 1 78 81 LEU B CA 1
ATOM 2291 C C . LEU B 1 81 ? -19.672 22.125 23.516 1 78 81 LEU B C 1
ATOM 2293 O O . LEU B 1 81 ? -20.203 21.422 24.391 1 78 81 LEU B O 1
ATOM 2297 N N . VAL B 1 82 ? -20.062 22.172 22.266 1 77.38 82 VAL B N 1
ATOM 2298 C CA . VAL B 1 82 ? -21.062 21.234 21.781 1 77.38 82 VAL B CA 1
ATOM 2299 C C . VAL B 1 82 ? -20.375 19.953 21.312 1 77.38 82 VAL B C 1
ATOM 2301 O O . VAL B 1 82 ? -20.953 18.859 21.375 1 77.38 82 VAL B O 1
ATOM 2304 N N . LYS B 1 83 ? -19.188 20.156 20.797 1 76 83 LYS B N 1
ATOM 2305 C CA . LYS B 1 83 ? -18.438 19 20.297 1 76 83 LYS B CA 1
ATOM 2306 C C . LYS B 1 83 ? -16.953 19.141 20.609 1 76 83 LYS B C 1
ATOM 2308 O O . LYS B 1 83 ? -16.391 20.219 20.453 1 76 83 LYS B O 1
ATOM 2313 N N . ASP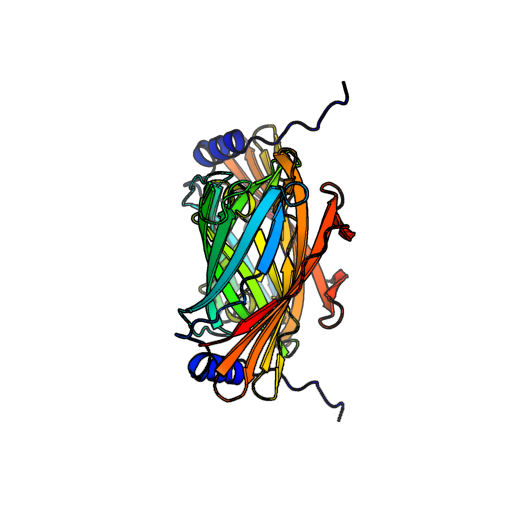 B 1 84 ? -16.406 18.25 21.266 1 79.31 84 ASP B N 1
ATOM 2314 C CA . ASP B 1 84 ? -14.977 18.094 21.5 1 79.31 84 ASP B CA 1
ATOM 2315 C C . ASP B 1 84 ? -14.508 16.672 21.172 1 79.31 84 ASP B C 1
ATOM 2317 O O . ASP B 1 84 ? -14.648 15.766 22 1 79.31 84 ASP B O 1
ATOM 2321 N N . GLN B 1 85 ? -13.992 16.609 19.938 1 79.5 85 GLN B N 1
ATOM 2322 C CA . GLN B 1 85 ? -13.641 15.281 19.469 1 79.5 85 GLN B CA 1
ATOM 2323 C C . GLN B 1 85 ? -12.156 15.195 19.109 1 79.5 85 GLN B C 1
ATOM 2325 O O . GLN B 1 85 ? -11.594 16.141 18.562 1 79.5 85 GLN B O 1
ATOM 2330 N N . ARG B 1 86 ? -11.609 14.195 19.656 1 81.25 86 ARG B N 1
ATOM 2331 C CA . ARG B 1 86 ? -10.227 13.875 19.312 1 81.25 86 ARG B CA 1
ATOM 2332 C C . ARG B 1 86 ? -10.148 12.641 18.422 1 81.25 86 ARG B C 1
ATOM 2334 O O . ARG B 1 86 ? -10.742 11.609 18.734 1 81.25 86 ARG B O 1
ATOM 2341 N N . LEU B 1 87 ? -9.445 12.906 17.328 1 83.56 87 LEU B N 1
ATOM 2342 C CA . LEU B 1 87 ? -9.25 11.812 16.391 1 83.56 87 LEU B CA 1
ATOM 2343 C C . LEU B 1 87 ? -7.781 11.422 16.297 1 83.56 87 LEU B C 1
ATOM 2345 O O . LEU B 1 87 ? -6.922 12.281 16.078 1 83.56 87 LEU B O 1
ATOM 2349 N N . ILE B 1 88 ? -7.566 10.141 16.484 1 87.94 88 ILE B N 1
ATOM 2350 C CA . ILE B 1 88 ? -6.199 9.633 16.406 1 87.94 88 ILE B CA 1
ATOM 2351 C C . ILE B 1 88 ? -6.078 8.672 15.227 1 87.94 88 ILE B C 1
ATOM 2353 O O . ILE B 1 88 ? -6.91 7.777 15.062 1 87.94 88 ILE B O 1
ATOM 2357 N N . SER B 1 89 ? -5.105 8.938 14.43 1 89.12 89 SER B N 1
ATOM 2358 C CA . SER B 1 89 ? -4.824 8.039 13.32 1 89.12 89 SER B CA 1
ATOM 2359 C C . SER B 1 89 ? -3.361 7.609 13.312 1 89.12 89 SER B C 1
ATOM 2361 O O . SER B 1 89 ? -2.477 8.398 13.648 1 89.12 89 SER B O 1
ATOM 2363 N N . PHE B 1 90 ? -3.191 6.383 12.969 1 93.19 90 PHE B N 1
ATOM 2364 C CA . PHE B 1 90 ? -1.855 5.809 12.852 1 93.19 90 PHE B CA 1
ATOM 2365 C C . PHE B 1 90 ? -1.602 5.312 11.438 1 93.19 90 PHE B C 1
ATOM 2367 O O . PHE B 1 90 ? -2.418 4.574 10.875 1 93.19 90 PHE B O 1
ATOM 2374 N N . PHE B 1 91 ? -0.466 5.727 10.906 1 94.5 91 PHE B N 1
ATOM 2375 C CA . PHE B 1 91 ? -0.054 5.348 9.555 1 94.5 91 PHE B CA 1
ATOM 2376 C C . PHE B 1 91 ? 1.315 4.68 9.578 1 94.5 91 PHE B C 1
ATOM 2378 O O . PHE B 1 91 ? 2.125 4.938 10.469 1 94.5 91 PHE B O 1
ATOM 2385 N N . GLN B 1 92 ? 1.531 3.84 8.586 1 96 92 GLN B N 1
ATOM 2386 C CA . GLN B 1 92 ? 2.834 3.211 8.398 1 96 92 GLN B CA 1
ATOM 2387 C C . GLN B 1 92 ? 3.469 3.654 7.082 1 96 92 GLN B C 1
ATOM 2389 O O . GLN B 1 92 ? 2.852 3.543 6.02 1 96 92 GLN B O 1
ATOM 2394 N N . TYR B 1 93 ? 4.699 4.168 7.219 1 97.19 93 TYR B N 1
ATOM 2395 C CA . TYR B 1 93 ? 5.508 4.52 6.059 1 97.19 93 TYR B CA 1
ATOM 2396 C C . TYR B 1 93 ? 6.547 3.443 5.77 1 97.19 93 TYR B C 1
ATOM 2398 O O . TYR B 1 93 ? 7.203 2.941 6.688 1 97.19 93 TYR B O 1
ATOM 2406 N N . GLU B 1 94 ? 6.684 3.098 4.57 1 95.81 94 GLU B N 1
ATOM 2407 C CA . GLU B 1 94 ? 7.754 2.227 4.094 1 95.81 94 GLU B CA 1
ATOM 2408 C C . GLU B 1 94 ? 8.477 2.84 2.9 1 95.81 94 GLU B C 1
ATOM 2410 O O . GLU B 1 94 ? 7.84 3.289 1.945 1 95.81 94 GLU B O 1
ATOM 2415 N N . PHE B 1 95 ? 9.812 2.869 3.021 1 95.19 95 PHE B N 1
ATOM 2416 C CA . PHE B 1 95 ? 10.648 3.436 1.967 1 95.19 95 PHE B CA 1
ATOM 2417 C C . PHE B 1 95 ? 11.703 2.436 1.51 1 95.19 95 PHE B C 1
ATOM 2419 O O . PHE B 1 95 ? 12.211 1.655 2.314 1 95.19 95 PHE B O 1
ATOM 2426 N N . SER B 1 96 ? 12.016 2.496 0.268 1 92.5 96 SER B N 1
ATOM 2427 C CA . SER B 1 96 ? 13.094 1.67 -0.265 1 92.5 96 SER B CA 1
ATOM 2428 C C . SER B 1 96 ? 13.836 2.385 -1.392 1 92.5 96 SER B C 1
ATOM 2430 O O . SER B 1 96 ? 13.211 3.035 -2.234 1 92.5 96 SER B O 1
ATOM 2432 N N . LYS B 1 97 ? 15.086 2.199 -1.343 1 92.31 97 LYS B N 1
ATOM 2433 C CA . LYS B 1 97 ? 15.906 2.697 -2.443 1 92.31 97 LYS B CA 1
ATOM 2434 C C . LYS B 1 97 ? 15.844 1.755 -3.643 1 92.31 97 LYS B C 1
ATOM 2436 O O . LYS B 1 97 ? 16.031 0.544 -3.498 1 92.31 97 LYS B O 1
ATOM 2441 N N . ARG B 1 98 ? 15.586 2.357 -4.762 1 90.88 98 ARG B N 1
ATOM 2442 C CA . ARG B 1 98 ? 15.555 1.594 -6.004 1 90.88 98 ARG B CA 1
ATOM 2443 C C . ARG B 1 98 ? 16.906 1.655 -6.715 1 90.88 98 ARG B C 1
ATOM 2445 O O . ARG B 1 98 ? 17.344 2.727 -7.145 1 90.88 98 ARG B O 1
ATOM 2452 N N . THR B 1 99 ? 17.469 0.525 -6.902 1 86.81 99 THR B N 1
ATOM 2453 C CA . THR B 1 99 ? 18.812 0.442 -7.473 1 86.81 99 THR B CA 1
ATOM 2454 C C . THR B 1 99 ? 18.797 0.884 -8.93 1 86.81 99 THR B C 1
ATOM 2456 O O . THR B 1 99 ? 19.734 1.539 -9.391 1 86.81 99 THR B O 1
ATOM 2459 N N . SER B 1 100 ? 17.828 0.536 -9.625 1 87.19 100 SER B N 1
ATOM 2460 C CA . SER B 1 100 ? 17.766 0.796 -11.062 1 87.19 100 SER B CA 1
ATOM 2461 C C . SER B 1 100 ? 17.734 2.293 -11.352 1 87.19 100 SER B C 1
ATOM 2463 O O . SER B 1 100 ? 18.266 2.746 -12.359 1 87.19 100 SER B O 1
ATOM 2465 N N . THR B 1 101 ? 17.156 3.092 -10.453 1 89.75 101 THR B N 1
ATOM 2466 C CA . THR B 1 101 ? 16.922 4.496 -10.766 1 89.75 101 THR B CA 1
ATOM 2467 C C . THR B 1 101 ? 17.641 5.398 -9.766 1 89.75 101 THR B C 1
ATOM 2469 O O . THR B 1 101 ? 17.812 6.594 -10.016 1 89.75 101 THR B O 1
ATOM 2472 N N . GLY B 1 102 ? 17.953 4.832 -8.672 1 88.88 102 GLY B N 1
ATOM 2473 C CA . GLY B 1 102 ? 18.547 5.613 -7.602 1 88.88 102 GLY B CA 1
ATOM 2474 C C . GLY B 1 102 ? 17.547 6.379 -6.773 1 88.88 102 GLY B C 1
ATOM 2475 O O . GLY B 1 102 ? 17.906 7.082 -5.828 1 88.88 102 GLY B O 1
ATOM 2476 N N . GLU B 1 103 ? 16.266 6.238 -7.07 1 92.44 103 GLU B N 1
ATOM 2477 C CA . GLU B 1 103 ? 15.203 6.938 -6.348 1 92.44 103 GLU B CA 1
ATOM 2478 C C . GLU B 1 103 ? 14.781 6.16 -5.105 1 92.44 103 GLU B C 1
ATOM 2480 O O . GLU B 1 103 ? 15.047 4.965 -4.992 1 92.44 103 GLU B O 1
ATOM 2485 N N . ILE B 1 104 ? 14.234 6.906 -4.215 1 94 104 ILE B N 1
ATOM 2486 C CA . ILE B 1 104 ? 13.547 6.285 -3.088 1 94 104 ILE B CA 1
ATOM 2487 C C . ILE B 1 104 ? 12.039 6.34 -3.311 1 94 104 ILE B C 1
ATOM 2489 O O . ILE B 1 104 ? 11.484 7.402 -3.605 1 94 104 ILE B O 1
ATOM 2493 N N . THR B 1 105 ? 11.422 5.219 -3.283 1 94.44 105 THR B N 1
ATOM 2494 C CA . THR B 1 105 ? 9.969 5.117 -3.365 1 94.44 105 THR B CA 1
ATOM 2495 C C . THR B 1 105 ? 9.406 4.391 -2.143 1 94.44 105 THR B C 1
ATOM 2497 O O . THR B 1 105 ? 10.164 3.906 -1.301 1 94.44 105 THR B O 1
ATOM 2500 N N . GLY B 1 106 ? 8.109 4.43 -2.057 1 95.12 106 GLY B N 1
ATOM 2501 C CA . GLY B 1 106 ? 7.523 3.744 -0.913 1 95.12 106 GLY B CA 1
ATOM 2502 C C . GLY B 1 106 ? 6.008 3.775 -0.907 1 95.12 106 GLY B C 1
ATOM 2503 O O . GLY B 1 106 ? 5.383 3.949 -1.954 1 95.12 106 GLY B O 1
ATOM 2504 N N . LEU B 1 107 ? 5.535 3.471 0.267 1 96.31 107 LEU B N 1
ATOM 2505 C CA . LEU B 1 107 ? 4.086 3.469 0.449 1 96.31 107 LEU B CA 1
ATOM 2506 C C . LEU B 1 107 ? 3.711 3.988 1.833 1 96.31 107 LEU B C 1
ATOM 2508 O O . LEU B 1 107 ? 4.52 3.93 2.762 1 96.31 107 LEU B O 1
ATOM 2512 N N . LEU B 1 108 ? 2.539 4.531 1.843 1 96.69 108 LEU B N 1
ATOM 2513 C CA . LEU B 1 108 ? 1.854 4.945 3.064 1 96.69 108 LEU B CA 1
ATOM 2514 C C . LEU B 1 108 ? 0.544 4.184 3.234 1 96.69 108 LEU B C 1
ATOM 2516 O O . LEU B 1 108 ? -0.307 4.199 2.342 1 96.69 108 LEU B O 1
ATOM 2520 N N . ARG B 1 109 ? 0.465 3.555 4.363 1 93.5 109 ARG B N 1
ATOM 2521 C CA . ARG B 1 109 ? -0.773 2.811 4.57 1 93.5 109 ARG B CA 1
ATOM 2522 C C . ARG B 1 109 ? -1.456 3.238 5.867 1 93.5 109 ARG B C 1
ATOM 2524 O O . ARG B 1 109 ? -0.788 3.525 6.863 1 93.5 109 ARG B O 1
ATOM 2531 N N . PHE B 1 110 ? -2.736 3.158 5.777 1 90.19 110 PHE B N 1
ATOM 2532 C CA . PHE B 1 110 ? -3.539 3.342 6.98 1 90.19 110 PHE B CA 1
ATOM 2533 C C . PHE B 1 110 ? -3.502 2.092 7.852 1 90.19 110 PHE B C 1
ATOM 2535 O O . PHE B 1 110 ? -3.662 0.976 7.352 1 90.19 110 PHE B O 1
ATOM 2542 N N . VAL B 1 111 ? -3.238 2.33 9.156 1 88.5 111 VAL B N 1
ATOM 2543 C CA . VAL B 1 111 ? -3.164 1.174 10.039 1 88.5 111 VAL B CA 1
ATOM 2544 C C . VAL B 1 111 ? -4.391 1.14 10.945 1 88.5 111 VAL B C 1
ATOM 2546 O O . VAL B 1 111 ? -5.098 0.13 11.008 1 88.5 111 VAL B O 1
ATOM 2549 N N . SER B 1 112 ? -4.617 2.307 11.586 1 85.25 112 SER B N 1
ATOM 2550 C CA . SER B 1 112 ? -5.73 2.328 12.531 1 85.25 112 SER B CA 1
ATOM 2551 C C . SER B 1 112 ? -6.152 3.758 12.852 1 85.25 112 SER B C 1
ATOM 2553 O O . SER B 1 112 ? -5.387 4.699 12.641 1 85.25 112 SER B O 1
ATOM 2555 N N . SER B 1 113 ? -7.398 3.895 13.281 1 84.75 113 SER B N 1
ATOM 2556 C CA . SER B 1 113 ? -7.898 5.188 13.742 1 84.75 113 SER B CA 1
ATOM 2557 C C . SER B 1 113 ? -8.953 5.016 14.828 1 84.75 113 SER B C 1
ATOM 2559 O O . SER B 1 113 ? -9.633 3.988 14.875 1 84.75 113 SER B O 1
ATOM 2561 N N . SER B 1 114 ? -9.055 6.035 15.703 1 77.38 114 SER B N 1
ATOM 2562 C CA . SER B 1 114 ? -10.062 6.035 16.766 1 77.38 114 SER B CA 1
ATOM 2563 C C . SER B 1 114 ? -11.43 6.453 16.219 1 77.38 114 SER B C 1
ATOM 2565 O O . SER B 1 114 ? -12.43 6.352 16.922 1 77.38 114 SER B O 1
ATOM 2567 N N . VAL B 1 115 ? -11.438 7.09 15.188 1 62.41 115 VAL B N 1
ATOM 2568 C CA . VAL B 1 115 ? -12.711 7.613 14.703 1 62.41 115 VAL B CA 1
ATOM 2569 C C . VAL B 1 115 ? -13.625 6.461 14.289 1 62.41 115 VAL B C 1
ATOM 2571 O O . VAL B 1 115 ? -13.258 5.652 13.43 1 62.41 115 VAL B O 1
ATOM 2574 N N . ALA B 1 116 ? -14.648 6.371 15.016 1 56.31 116 ALA B N 1
ATOM 2575 C CA . ALA B 1 116 ? -15.633 5.328 14.75 1 56.31 116 ALA B CA 1
ATOM 2576 C C . ALA B 1 116 ? -16.016 5.305 13.273 1 56.31 116 ALA B C 1
ATOM 2578 O O . ALA B 1 116 ? -16.234 4.234 12.703 1 56.31 116 ALA B O 1
ATOM 2579 N N . SER B 1 117 ? -16.281 6.504 12.805 1 52.88 117 SER B N 1
ATOM 2580 C CA . SER B 1 117 ? -16.844 6.527 11.453 1 52.88 117 SER B CA 1
ATOM 2581 C C . SER B 1 117 ? -15.742 6.461 10.398 1 52.88 117 SER B C 1
ATOM 2583 O O . SER B 1 117 ? -16.031 6.211 9.219 1 52.88 117 SER B O 1
ATOM 2585 N N . ILE B 1 118 ? -14.523 6.746 10.805 1 51.97 118 ILE B N 1
ATOM 2586 C CA . ILE B 1 118 ? -13.422 6.957 9.875 1 51.97 118 ILE B CA 1
ATOM 2587 C C . ILE B 1 118 ? -12.906 5.609 9.375 1 51.97 118 ILE B C 1
ATOM 2589 O O . ILE B 1 118 ? -12.594 5.465 8.188 1 51.97 118 ILE B O 1
ATOM 2593 N N . PRO B 1 119 ? -12.664 4.754 10.438 1 49.75 119 PRO B N 1
ATOM 2594 C CA . PRO B 1 119 ? -12.062 3.527 9.914 1 49.75 119 PRO B CA 1
ATOM 2595 C C . PRO B 1 119 ? -12.781 3.006 8.664 1 49.75 119 PRO B C 1
ATOM 2597 O O . PRO B 1 119 ? -12.133 2.506 7.742 1 49.75 119 PRO B O 1
ATOM 2600 N N . SER B 1 120 ? -14.07 3.312 8.727 1 53.09 120 SER B N 1
ATOM 2601 C CA . SER B 1 120 ? -14.898 2.809 7.633 1 53.09 120 SER B CA 1
ATOM 2602 C C . SER B 1 120 ? -14.492 3.426 6.301 1 53.09 120 SER B C 1
ATOM 2604 O O . SER B 1 120 ? -14.75 2.857 5.238 1 53.09 120 SER B O 1
ATOM 2606 N N . HIS B 1 121 ? -13.57 4.465 6.473 1 63.47 121 HIS B N 1
ATOM 2607 C CA . HIS B 1 121 ? -13.391 5.219 5.238 1 63.47 121 HIS B CA 1
ATOM 2608 C C . HIS B 1 121 ? -11.992 5 4.66 1 63.47 121 HIS B C 1
ATOM 2610 O O . HIS B 1 121 ? -11.781 5.168 3.457 1 63.47 121 HIS B O 1
ATOM 2616 N N . ALA B 1 122 ? -11.227 4.473 5.617 1 76 122 ALA B N 1
ATOM 2617 C CA . ALA B 1 122 ? -9.836 4.512 5.168 1 76 122 ALA B CA 1
ATOM 2618 C C . ALA B 1 122 ? -9.211 3.119 5.203 1 76 122 ALA B C 1
ATOM 2620 O O . ALA B 1 122 ? -8.055 2.941 4.812 1 76 122 ALA B O 1
ATOM 2621 N N . GLU B 1 123 ? -10.047 2.244 5.543 1 84.19 123 GLU B N 1
ATOM 2622 C CA . GLU B 1 123 ? -9.5 0.893 5.598 1 84.19 123 GLU B CA 1
ATOM 2623 C C . GLU B 1 123 ? -9.07 0.414 4.211 1 84.19 123 GLU B C 1
ATOM 2625 O O . GLU B 1 123 ? -9.773 0.653 3.225 1 84.19 123 GLU B O 1
ATOM 2630 N N . ALA B 1 124 ? -7.914 -0.266 4.23 1 89.94 124 ALA B N 1
ATOM 2631 C CA . ALA B 1 124 ? -7.363 -0.87 3.018 1 89.94 124 ALA B CA 1
ATOM 2632 C C . ALA B 1 124 ? -7.047 0.193 1.972 1 89.94 124 ALA B C 1
ATOM 2634 O O . ALA B 1 124 ? -7.328 0.009 0.785 1 89.94 124 ALA B O 1
ATOM 2635 N N . THR B 1 125 ? -6.637 1.329 2.424 1 91.38 125 THR B N 1
ATOM 2636 C CA . THR B 1 125 ? -6.148 2.379 1.538 1 91.38 125 THR B CA 1
ATOM 2637 C C . THR B 1 125 ? -4.633 2.531 1.663 1 91.38 125 THR B C 1
ATOM 2639 O O . THR B 1 125 ? -4.059 2.225 2.709 1 91.38 125 THR B O 1
ATOM 2642 N N . THR B 1 126 ? -4.082 2.932 0.559 1 93.44 126 THR B N 1
ATOM 2643 C CA . THR B 1 126 ? -2.641 3.146 0.524 1 93.44 126 THR B CA 1
ATOM 2644 C C . THR B 1 126 ? -2.283 4.262 -0.455 1 93.44 126 THR B C 1
ATOM 2646 O O . THR B 1 126 ? -3.074 4.594 -1.341 1 93.44 126 THR B O 1
ATOM 2649 N N . SER B 1 127 ? -1.197 4.836 -0.177 1 96.06 127 SER B N 1
ATOM 2650 C CA . SER B 1 127 ? -0.642 5.82 -1.101 1 96.06 127 SER B CA 1
ATOM 2651 C C . SER B 1 127 ? 0.773 5.441 -1.524 1 96.06 127 SER B C 1
ATOM 2653 O O . SER B 1 127 ? 1.547 4.914 -0.723 1 96.06 127 SER B O 1
ATOM 2655 N N . SER B 1 128 ? 1.036 5.738 -2.781 1 96.12 128 SER B N 1
ATOM 2656 C CA . SER B 1 128 ? 2.422 5.629 -3.225 1 96.12 128 SER B CA 1
ATOM 2657 C C . SER B 1 128 ? 3.232 6.852 -2.812 1 96.12 128 SER B C 1
ATOM 2659 O O . SER B 1 128 ? 2.699 7.965 -2.752 1 96.12 128 SER B O 1
ATOM 2661 N N . ILE B 1 129 ? 4.418 6.598 -2.539 1 96.88 129 ILE B N 1
ATOM 2662 C CA . ILE B 1 129 ? 5.344 7.68 -2.207 1 96.88 129 ILE B CA 1
ATOM 2663 C C . ILE B 1 129 ? 6.426 7.781 -3.279 1 96.88 129 ILE B C 1
ATOM 2665 O O . ILE B 1 129 ? 7.031 6.777 -3.658 1 96.88 129 ILE B O 1
ATOM 2669 N N . PHE B 1 130 ? 6.645 8.922 -3.746 1 95.69 130 PHE B N 1
ATOM 2670 C CA . PHE B 1 130 ? 7.719 9.172 -4.703 1 95.69 130 PHE B CA 1
ATOM 2671 C C . PHE B 1 130 ? 8.203 10.617 -4.605 1 95.69 130 PHE B C 1
ATOM 2673 O O . PHE B 1 130 ? 7.73 11.383 -3.764 1 95.69 130 PHE B O 1
ATOM 2680 N N . GLY B 1 131 ? 9.273 10.945 -5.352 1 94.94 131 GLY B N 1
ATOM 2681 C CA . GLY B 1 131 ? 9.82 12.297 -5.309 1 94.94 131 GLY B CA 1
ATOM 2682 C C . GLY B 1 131 ? 10.508 12.617 -3.996 1 94.94 131 GLY B C 1
ATOM 2683 O O . GLY B 1 131 ? 10.461 13.766 -3.535 1 94.94 131 GLY B O 1
ATOM 2684 N N . VAL B 1 132 ? 11.047 11.656 -3.391 1 96.19 132 VAL B N 1
ATOM 2685 C CA . VAL B 1 132 ? 11.695 11.852 -2.098 1 96.19 132 VAL B CA 1
ATOM 2686 C C . VAL B 1 132 ? 13.023 12.578 -2.289 1 96.19 132 VAL B C 1
ATOM 2688 O O . VAL B 1 132 ? 13.891 12.125 -3.043 1 96.19 132 VAL B O 1
ATOM 2691 N N . THR B 1 133 ? 13.188 13.672 -1.606 1 96 133 THR B N 1
ATOM 2692 C CA . THR B 1 133 ? 14.43 14.43 -1.666 1 96 133 THR B CA 1
ATOM 2693 C C . THR B 1 133 ? 14.828 14.93 -0.281 1 96 133 THR B C 1
ATOM 2695 O O . THR B 1 133 ? 13.969 15.117 0.585 1 96 133 THR B O 1
ATOM 2698 N N . ILE B 1 134 ? 16.078 15.07 -0.138 1 96 134 ILE B N 1
ATOM 2699 C CA . ILE B 1 134 ? 16.594 15.695 1.077 1 96 134 ILE B CA 1
ATOM 2700 C C . ILE B 1 134 ? 17.688 16.703 0.719 1 96 134 ILE B C 1
ATOM 2702 O O . ILE B 1 134 ? 18.688 16.328 0.098 1 96 134 ILE B O 1
ATOM 2706 N N . LYS B 1 135 ? 17.406 17.906 0.998 1 93.06 135 LYS B N 1
ATOM 2707 C CA . LYS B 1 135 ? 18.344 19 0.772 1 93.06 135 LYS B CA 1
ATOM 2708 C C . LYS B 1 135 ? 18.172 20.094 1.812 1 93.06 135 LYS B C 1
ATOM 2710 O O . LYS B 1 135 ? 17.047 20.438 2.174 1 93.06 135 LYS B O 1
ATOM 2715 N N . ASP B 1 136 ? 19.312 20.641 2.314 1 91.31 136 ASP B N 1
ATOM 2716 C CA . ASP B 1 136 ? 19.312 21.797 3.213 1 91.31 136 ASP B CA 1
ATOM 2717 C C . ASP B 1 136 ? 18.406 21.547 4.418 1 91.31 136 ASP B C 1
ATOM 2719 O O . ASP B 1 136 ? 17.578 22.406 4.754 1 91.31 136 ASP B O 1
ATOM 2723 N N . ASN B 1 137 ? 18.469 20.359 4.965 1 92.12 137 ASN B N 1
ATOM 2724 C CA . ASN B 1 137 ? 17.719 19.969 6.16 1 92.12 137 ASN B CA 1
ATOM 2725 C C . ASN B 1 137 ? 16.219 19.969 5.918 1 92.12 137 ASN B C 1
ATOM 2727 O O . ASN B 1 137 ? 15.445 20.344 6.797 1 92.12 137 ASN B O 1
ATOM 2731 N N . GLU B 1 138 ? 15.906 19.688 4.738 1 96.81 138 GLU B N 1
ATOM 2732 C CA . GLU B 1 138 ? 14.508 19.516 4.371 1 96.81 138 GLU B CA 1
ATOM 2733 C C . GLU B 1 138 ? 14.273 18.203 3.65 1 96.81 138 GLU B C 1
ATOM 2735 O O . GLU B 1 138 ? 14.898 17.922 2.621 1 96.81 138 GLU B O 1
ATOM 2740 N N . LEU B 1 139 ? 13.484 17.422 4.215 1 98 139 LEU B N 1
ATOM 2741 C CA . LEU B 1 139 ? 13.008 16.188 3.596 1 98 139 LEU B CA 1
ATOM 2742 C C . LEU B 1 139 ? 11.617 16.391 2.99 1 98 139 LEU B C 1
ATOM 2744 O O . LEU B 1 139 ? 10.703 16.875 3.662 1 98 139 LEU B O 1
ATOM 2748 N N . ARG B 1 140 ? 11.445 15.984 1.696 1 97.81 140 ARG B N 1
ATOM 2749 C CA . ARG B 1 140 ? 10.18 16.172 0.997 1 97.81 140 ARG B CA 1
ATOM 2750 C C . ARG B 1 140 ? 9.789 14.914 0.228 1 97.81 140 ARG B C 1
ATOM 2752 O O . ARG B 1 140 ? 10.656 14.18 -0.258 1 97.81 140 ARG B O 1
ATOM 2759 N N . TRP B 1 141 ? 8.516 14.711 0.129 1 97.62 141 TRP B N 1
ATOM 2760 C CA . TRP B 1 141 ? 8.031 13.633 -0.726 1 97.62 141 TRP B CA 1
ATOM 2761 C C . TRP B 1 141 ? 6.586 13.875 -1.148 1 97.62 141 TRP B C 1
ATOM 2763 O O . TRP B 1 141 ? 5.926 14.781 -0.632 1 97.62 141 TRP B O 1
ATOM 2773 N N . VAL B 1 142 ? 6.113 13.141 -2.148 1 97.31 142 VAL B N 1
ATOM 2774 C CA . VAL B 1 142 ? 4.746 13.172 -2.658 1 97.31 142 VAL B CA 1
ATOM 2775 C C . VAL B 1 142 ? 4.035 11.859 -2.309 1 97.31 142 VAL B C 1
ATOM 2777 O O . VAL B 1 142 ? 4.633 10.789 -2.377 1 97.31 142 VAL B O 1
ATOM 2780 N N . GLU B 1 143 ? 2.816 11.992 -1.906 1 97.12 143 GLU B N 1
ATOM 2781 C CA . GLU B 1 143 ? 1.932 10.852 -1.69 1 97.12 143 GLU B CA 1
ATOM 2782 C C . GLU B 1 143 ? 0.771 10.859 -2.682 1 97.12 143 GLU B C 1
ATOM 2784 O O . GLU B 1 143 ? 0.04 11.852 -2.781 1 97.12 143 GLU B O 1
ATOM 2789 N N . ASP B 1 144 ? 0.653 9.789 -3.371 1 95.94 144 ASP B N 1
ATOM 2790 C CA . ASP B 1 144 ? -0.44 9.617 -4.324 1 95.94 144 ASP B CA 1
ATOM 2791 C C . ASP B 1 144 ? -1.339 8.445 -3.924 1 95.94 144 ASP B C 1
ATOM 2793 O O . ASP B 1 144 ? -0.958 7.285 -4.07 1 95.94 144 ASP B O 1
ATOM 2797 N N . GLN B 1 145 ? -2.496 8.836 -3.445 1 94.75 145 GLN B N 1
ATOM 2798 C CA . GLN B 1 145 ? -3.42 7.809 -2.969 1 94.75 145 GLN B CA 1
ATOM 2799 C C . GLN B 1 145 ? -3.861 6.895 -4.109 1 94.75 145 GLN B C 1
ATOM 2801 O O . GLN B 1 145 ? -4.234 7.371 -5.184 1 94.75 145 GLN B O 1
ATOM 2806 N N . ILE B 1 146 ? -3.793 5.672 -3.803 1 92.25 146 ILE B N 1
ATOM 2807 C CA . ILE B 1 146 ? -4.113 4.664 -4.812 1 92.25 146 ILE B CA 1
ATOM 2808 C C . ILE B 1 146 ? -5.609 4.367 -4.789 1 92.25 146 ILE B C 1
ATOM 2810 O O . ILE B 1 146 ? -6.215 4.27 -3.721 1 92.25 146 ILE B O 1
ATOM 2814 N N . LEU B 1 147 ? -6.18 4.203 -5.957 1 93.44 147 LEU B N 1
ATOM 2815 C CA . LEU B 1 147 ? -7.617 4.027 -6.125 1 93.44 147 LEU B CA 1
ATOM 2816 C C . LEU B 1 147 ? -8.383 5.176 -5.473 1 93.44 147 LEU B C 1
ATOM 2818 O O . LEU B 1 147 ? -8.234 6.332 -5.879 1 93.44 147 LEU B O 1
ATOM 2822 N N . TYR B 1 148 ? -9.281 4.789 -4.527 1 90.75 148 TYR B N 1
ATOM 2823 C CA . TYR B 1 148 ? -10.062 5.812 -3.838 1 90.75 148 TYR B CA 1
ATOM 2824 C C . TYR B 1 148 ? -10.469 5.34 -2.447 1 90.75 148 TYR B C 1
ATOM 2826 O O . TYR B 1 148 ? -10.422 4.145 -2.152 1 90.75 148 TYR B O 1
ATOM 2834 N N . ARG B 1 149 ? -10.758 6.371 -1.612 1 88.19 149 ARG B N 1
ATOM 2835 C CA . ARG B 1 149 ? -11.344 6.141 -0.297 1 88.19 149 ARG B CA 1
ATOM 2836 C C . ARG B 1 149 ? -12.758 6.703 -0.225 1 88.19 149 ARG B C 1
ATOM 2838 O O . ARG B 1 149 ? -13.234 7.32 -1.18 1 88.19 149 ARG B O 1
ATOM 2845 N N . GLU B 1 150 ? -13.289 6.398 0.934 1 86.19 150 GLU B N 1
ATOM 2846 C CA . GLU B 1 150 ? -14.625 6.949 1.178 1 86.19 150 GLU B CA 1
ATOM 2847 C C . GLU B 1 150 ? -14.539 8.328 1.829 1 86.19 150 GLU B C 1
ATOM 2849 O O . GLU B 1 150 ? -13.797 8.516 2.795 1 86.19 150 GLU B O 1
ATOM 2854 N N . GLN B 1 151 ? -15.219 9.211 1.226 1 80.25 151 GLN B N 1
ATOM 2855 C CA . GLN B 1 151 ? -15.391 10.516 1.853 1 80.25 151 GLN B CA 1
ATOM 2856 C C . GLN B 1 151 ? -16.859 10.797 2.145 1 80.25 151 GLN B C 1
ATOM 2858 O O . GLN B 1 151 ? -17.703 10.758 1.239 1 80.25 151 GLN B O 1
ATOM 2863 N N . GLN B 1 152 ? -17.062 11.086 3.338 1 77.25 152 GLN B N 1
ATOM 2864 C CA . GLN B 1 152 ? -18.438 11.414 3.701 1 77.25 152 GLN B CA 1
ATOM 2865 C C . GLN B 1 152 ? -18.781 12.852 3.307 1 77.25 152 GLN B C 1
ATOM 2867 O O . GLN B 1 152 ? -18.016 13.773 3.596 1 77.25 152 GLN B O 1
ATOM 2872 N N . ASN B 1 153 ? -19.891 12.945 2.748 1 74.31 153 ASN B N 1
ATOM 2873 C CA . ASN B 1 153 ? -20.406 14.266 2.389 1 74.31 153 ASN B CA 1
ATOM 2874 C C . ASN B 1 153 ? -21.234 14.867 3.512 1 74.31 153 ASN B C 1
ATOM 2876 O O . ASN B 1 153 ? -21.609 14.172 4.457 1 74.31 153 ASN B O 1
ATOM 2880 N N . ALA B 1 154 ? -21.562 16.188 3.354 1 67.81 154 ALA B N 1
ATOM 2881 C CA . ALA B 1 154 ? -22.344 16.906 4.352 1 67.81 154 ALA B CA 1
ATOM 2882 C C . ALA B 1 154 ? -23.734 16.297 4.5 1 67.81 154 ALA B C 1
ATOM 2884 O O . ALA B 1 154 ? -24.312 16.297 5.59 1 67.81 154 ALA B O 1
ATOM 2885 N N . ASP B 1 155 ? -24.188 15.703 3.422 1 75.44 155 ASP B N 1
ATOM 2886 C CA . ASP B 1 155 ? -25.547 15.172 3.438 1 75.44 155 ASP B CA 1
ATOM 2887 C C . ASP B 1 155 ? -25.547 13.719 3.914 1 75.44 155 ASP B C 1
ATOM 2889 O O . ASP B 1 155 ? -26.594 13.055 3.865 1 75.44 155 ASP B O 1
ATOM 2893 N N . GLY B 1 156 ? -24.375 13.242 4.277 1 74.75 156 GLY B N 1
ATOM 2894 C CA . GLY B 1 156 ? -24.297 11.898 4.832 1 74.75 156 GLY B CA 1
ATOM 2895 C C . GLY B 1 156 ? -23.953 10.844 3.797 1 74.75 156 GLY B C 1
ATOM 2896 O O . GLY B 1 156 ? -23.672 9.695 4.141 1 74.75 156 GLY B O 1
ATOM 2897 N N . THR B 1 157 ? -23.984 11.273 2.596 1 83.69 157 THR B N 1
ATOM 2898 C CA . THR B 1 157 ? -23.609 10.344 1.544 1 83.69 157 THR B CA 1
ATOM 2899 C C . THR B 1 157 ? -22.078 10.242 1.432 1 83.69 157 THR B C 1
ATOM 2901 O O . THR B 1 157 ? -21.359 10.961 2.117 1 83.69 157 THR B O 1
ATOM 2904 N N . TYR B 1 158 ? -21.688 9.211 0.595 1 85.56 158 TYR B N 1
ATOM 2905 C CA . TYR B 1 158 ? -20.25 9.016 0.431 1 85.56 158 TYR B CA 1
ATOM 2906 C C . TYR B 1 158 ? -19.844 9.188 -1.027 1 85.56 158 TYR B C 1
ATOM 2908 O O . TYR B 1 158 ? -20.625 8.891 -1.937 1 85.56 158 TYR B O 1
ATOM 2916 N N . SER B 1 159 ? -18.641 9.664 -1.138 1 87.25 159 SER B N 1
ATOM 2917 C CA . SER B 1 159 ? -18.047 9.812 -2.463 1 87.25 159 SER B CA 1
ATOM 2918 C C . SER B 1 159 ? -16.656 9.18 -2.527 1 87.25 159 SER B C 1
ATOM 2920 O O . SER B 1 159 ? -15.898 9.242 -1.56 1 87.25 159 SER B O 1
ATOM 2922 N N . PRO B 1 160 ? -16.406 8.562 -3.713 1 92.25 160 PRO B N 1
ATOM 2923 C CA . PRO B 1 160 ? -15.039 8.078 -3.908 1 92.25 160 PRO B CA 1
ATOM 2924 C C . PRO B 1 160 ? -14.039 9.211 -4.164 1 92.25 160 PRO B C 1
ATOM 2926 O O . PRO B 1 160 ? -14.141 9.906 -5.18 1 92.25 160 PRO B O 1
ATOM 2929 N N . LYS B 1 161 ? -13.109 9.32 -3.258 1 91.12 161 LYS B N 1
ATOM 2930 C CA . LYS B 1 161 ? -12.148 10.406 -3.379 1 91.12 161 LYS B CA 1
ATOM 2931 C C . LYS B 1 161 ? -10.719 9.891 -3.268 1 91.12 161 LYS B C 1
ATOM 2933 O O . LYS B 1 161 ? -10.469 8.867 -2.633 1 91.12 161 LYS B O 1
ATOM 2938 N N . ALA B 1 162 ? -9.844 10.555 -3.939 1 93.56 162 ALA B N 1
ATOM 2939 C CA . ALA B 1 162 ? -8.406 10.312 -3.832 1 93.56 162 ALA B CA 1
ATOM 2940 C C . ALA B 1 162 ? -7.641 11.617 -3.641 1 93.56 162 ALA B C 1
ATOM 2942 O O . ALA B 1 162 ? -8.094 12.68 -4.078 1 93.56 162 ALA B O 1
ATOM 2943 N N . PHE B 1 163 ? -6.52 11.469 -3.051 1 93.81 163 PHE B N 1
ATOM 2944 C CA . PHE B 1 163 ? -5.719 12.648 -2.752 1 93.81 163 PHE B CA 1
ATOM 2945 C C . PHE B 1 163 ? -4.305 12.492 -3.295 1 93.81 163 PHE B C 1
ATOM 2947 O O . PHE B 1 163 ? -3.74 11.398 -3.271 1 93.81 163 PHE B O 1
ATOM 2954 N N . ILE B 1 164 ? -3.801 13.547 -3.812 1 95.81 164 ILE B N 1
ATOM 2955 C CA . ILE B 1 164 ? -2.363 13.711 -3.998 1 95.81 164 ILE B CA 1
ATOM 2956 C C . ILE B 1 164 ? -1.837 14.781 -3.043 1 95.81 164 ILE B C 1
ATOM 2958 O O . ILE B 1 164 ? -2.312 15.922 -3.053 1 95.81 164 ILE B O 1
ATOM 2962 N N . SER B 1 165 ? -0.904 14.359 -2.258 1 95.5 165 SER B N 1
ATOM 2963 C CA . SER B 1 165 ? -0.429 15.297 -1.242 1 95.5 165 SER B CA 1
ATOM 2964 C C . SER B 1 165 ? 1.087 15.453 -1.302 1 95.5 165 SER B C 1
ATOM 2966 O O . SER B 1 165 ? 1.787 14.578 -1.817 1 95.5 165 SER B O 1
ATOM 2968 N N . GLU B 1 166 ? 1.477 16.547 -0.855 1 97.38 166 GLU B N 1
ATOM 2969 C CA . GLU B 1 166 ? 2.893 16.844 -0.658 1 97.38 166 GLU B CA 1
ATOM 2970 C C . GLU B 1 166 ? 3.195 17.141 0.809 1 97.38 166 GLU B C 1
ATOM 2972 O O . GLU B 1 166 ? 2.426 17.828 1.48 1 97.38 166 GLU B O 1
ATOM 2977 N N . ARG B 1 167 ? 4.305 16.562 1.202 1 97.19 167 ARG B N 1
ATOM 2978 C CA . ARG B 1 167 ? 4.742 16.766 2.58 1 97.19 167 ARG B CA 1
ATOM 2979 C C . ARG B 1 167 ? 6.215 17.156 2.633 1 97.19 167 ARG B C 1
ATOM 2981 O O . ARG B 1 167 ? 6.996 16.797 1.753 1 97.19 167 ARG B O 1
ATOM 2988 N N . TYR B 1 168 ? 6.492 17.891 3.676 1 97.81 168 TYR B N 1
ATOM 2989 C CA . TYR B 1 168 ? 7.906 18.094 3.959 1 97.81 168 TYR B CA 1
ATOM 2990 C C . TYR B 1 168 ? 8.156 18.203 5.461 1 97.81 168 TYR B C 1
ATOM 2992 O O . TYR B 1 168 ? 7.238 18.516 6.223 1 97.81 168 TYR B O 1
ATOM 3000 N N . LEU B 1 169 ? 9.328 17.859 5.879 1 98.25 169 LEU B N 1
ATOM 3001 C CA . LEU B 1 169 ? 9.914 18.062 7.199 1 98.25 169 LEU B CA 1
ATOM 3002 C C . LEU B 1 169 ? 11.18 18.906 7.109 1 98.25 169 LEU B C 1
ATOM 3004 O O . LEU B 1 169 ? 12.094 18.594 6.352 1 98.25 169 LEU B O 1
ATOM 3008 N N . LYS B 1 170 ? 11.188 19.906 7.906 1 97.81 170 LYS B N 1
ATOM 3009 C CA . LYS B 1 170 ? 12.312 20.828 7.789 1 97.81 170 LYS B CA 1
ATOM 3010 C C . LYS B 1 170 ? 12.711 21.391 9.148 1 97.81 170 LYS B C 1
ATOM 3012 O O . LYS B 1 170 ? 11.852 21.641 10.008 1 97.81 170 LYS B O 1
ATOM 3017 N N . MET B 1 171 ? 13.984 21.578 9.281 1 97.25 171 MET B N 1
ATOM 3018 C CA . MET B 1 171 ? 14.469 22.297 10.461 1 97.25 171 MET B CA 1
ATOM 3019 C C . MET B 1 171 ? 14.555 23.797 10.188 1 97.25 171 MET B C 1
ATOM 3021 O O . MET B 1 171 ? 15.211 24.219 9.234 1 97.25 171 MET B O 1
ATOM 3025 N N . ARG B 1 172 ? 13.891 24.516 10.984 1 94.19 172 ARG B N 1
ATOM 3026 C CA . ARG B 1 172 ? 13.922 25.969 10.93 1 94.19 172 ARG B CA 1
ATOM 3027 C C . ARG B 1 172 ? 14.164 26.562 12.32 1 94.19 172 ARG B C 1
ATOM 3029 O O . ARG B 1 172 ? 13.344 26.391 13.219 1 94.19 172 ARG B O 1
ATOM 3036 N N . GLY B 1 173 ? 15.281 27.312 12.438 1 93.5 173 GLY B N 1
ATOM 3037 C CA . GLY B 1 173 ? 15.594 27.922 13.727 1 93.5 173 GLY B CA 1
ATOM 3038 C C . GLY B 1 173 ? 15.734 26.906 14.844 1 93.5 173 GLY B C 1
ATOM 3039 O O . GLY B 1 173 ? 15.266 27.125 15.961 1 93.5 173 GLY B O 1
ATOM 3040 N N . GLY B 1 174 ? 16.125 25.766 14.531 1 93.75 174 GLY B N 1
ATOM 3041 C CA . GLY B 1 174 ? 16.359 24.719 15.516 1 93.75 174 GLY B CA 1
ATOM 3042 C C . GLY B 1 174 ? 15.102 23.938 15.859 1 93.75 174 GLY B C 1
ATOM 3043 O O . GLY B 1 174 ? 15.141 23.047 16.703 1 93.75 174 GLY B O 1
ATOM 3044 N N . LYS B 1 175 ? 14 24.281 15.172 1 97.12 175 LYS B N 1
ATOM 3045 C CA . LYS B 1 175 ? 12.734 23.609 15.445 1 97.12 175 LYS B CA 1
ATOM 3046 C C . LYS B 1 175 ? 12.219 22.891 14.195 1 97.12 175 LYS B C 1
ATOM 3048 O O . LYS B 1 175 ? 12.414 23.359 13.078 1 97.12 175 LYS B O 1
ATOM 3053 N N . LEU B 1 176 ? 11.547 21.797 14.469 1 98.25 176 LEU B N 1
ATOM 3054 C CA . LEU B 1 176 ? 10.992 21 13.383 1 98.25 176 LEU B CA 1
ATOM 3055 C C . LEU B 1 176 ? 9.719 21.641 12.844 1 98.25 176 LEU B C 1
ATOM 3057 O O . LEU B 1 176 ? 8.867 22.078 13.609 1 98.25 176 LEU B O 1
ATOM 3061 N N . GLU B 1 177 ? 9.664 21.703 11.562 1 97.81 177 GLU B N 1
ATOM 3062 C CA . GLU B 1 177 ? 8.484 22.141 10.836 1 97.81 177 GLU B CA 1
ATOM 3063 C C . GLU B 1 177 ? 7.988 21.062 9.875 1 97.81 177 GLU B C 1
ATOM 3065 O O . GLU B 1 177 ? 8.789 20.422 9.195 1 97.81 177 GLU B O 1
ATOM 3070 N N . HIS B 1 178 ? 6.699 20.875 9.891 1 97.69 178 HIS B N 1
ATOM 3071 C CA . HIS B 1 178 ? 6.047 19.953 8.969 1 97.69 178 HIS B CA 1
ATOM 3072 C C . HIS B 1 178 ? 5.055 20.688 8.07 1 97.69 178 HIS B C 1
ATOM 3074 O O . HIS B 1 178 ? 4.184 21.406 8.562 1 97.69 178 HIS B O 1
ATOM 3080 N N . GLY B 1 179 ? 5.223 20.531 6.828 1 96.44 179 GLY B N 1
ATOM 3081 C CA . GLY B 1 179 ? 4.285 21.094 5.871 1 96.44 179 GLY B CA 1
ATOM 3082 C C . GLY B 1 179 ? 3.477 20.047 5.137 1 96.44 179 GLY B C 1
ATOM 3083 O O . GLY B 1 179 ? 3.982 18.953 4.844 1 96.44 179 GLY B O 1
ATOM 3084 N N . PHE B 1 180 ? 2.223 20.484 4.836 1 94.44 180 PHE B N 1
ATOM 3085 C CA . PHE B 1 180 ? 1.316 19.578 4.145 1 94.44 180 PHE B CA 1
ATOM 3086 C C . PHE B 1 180 ? 0.411 20.328 3.186 1 94.44 180 PHE B C 1
ATOM 3088 O O . PHE B 1 180 ? -0.138 21.375 3.539 1 94.44 180 PHE B O 1
ATOM 3095 N N . SER B 1 181 ? 0.325 19.812 2.018 1 94.25 181 SER B N 1
ATOM 3096 C CA . SER B 1 181 ? -0.659 20.266 1.039 1 94.25 181 SER B CA 1
ATOM 3097 C C . SER B 1 181 ? -1.252 19.094 0.267 1 94.25 181 SER B C 1
ATOM 3099 O O . SER B 1 181 ? -0.583 18.078 0.056 1 94.25 181 SER B O 1
ATOM 3101 N N . ALA B 1 182 ? -2.535 19.297 -0.139 1 93.5 182 ALA B N 1
ATOM 3102 C CA . ALA B 1 182 ? -3.184 18.172 -0.827 1 93.5 182 ALA B CA 1
ATOM 3103 C C . ALA B 1 182 ? -4.18 18.688 -1.867 1 93.5 182 ALA B C 1
ATOM 3105 O O . ALA B 1 182 ? -4.754 19.766 -1.715 1 93.5 182 ALA B O 1
ATOM 3106 N N . GLU B 1 183 ? -4.262 17.953 -2.881 1 93.56 183 GLU B N 1
ATOM 3107 C CA . GLU B 1 183 ? -5.332 18.094 -3.865 1 93.56 183 GLU B CA 1
ATOM 3108 C C . GLU B 1 183 ? -6.273 16.891 -3.832 1 93.56 183 GLU B C 1
ATOM 3110 O O . GLU B 1 183 ? -5.828 15.758 -3.684 1 93.56 183 GLU B O 1
ATOM 3115 N N . CYS B 1 184 ? -7.516 17.266 -3.941 1 91.75 184 CYS B N 1
ATOM 3116 C CA . CYS B 1 184 ? -8.547 16.234 -3.879 1 91.75 184 CYS B CA 1
ATOM 3117 C C . CYS B 1 184 ? -9.117 15.945 -5.262 1 91.75 184 CYS B C 1
ATOM 3119 O O . CYS B 1 184 ? -9.32 16.875 -6.059 1 91.75 184 CYS B O 1
ATOM 3121 N N . TYR B 1 185 ? -9.438 14.656 -5.488 1 94.31 185 TYR B N 1
ATOM 3122 C CA . TYR B 1 185 ? -9.984 14.211 -6.77 1 94.31 185 TYR B CA 1
ATOM 3123 C C . TYR B 1 185 ? -11.203 13.328 -6.562 1 94.31 185 TYR B C 1
ATOM 3125 O O . TYR B 1 185 ? -11.258 12.547 -5.609 1 94.31 185 TYR B O 1
ATOM 3133 N N . VAL B 1 186 ? -12.148 13.555 -7.43 1 93.56 186 VAL B N 1
ATOM 3134 C CA . VAL B 1 186 ? -13.234 12.586 -7.531 1 93.56 186 VAL B CA 1
ATOM 3135 C C . VAL B 1 186 ? -12.836 11.461 -8.484 1 93.56 186 VAL B C 1
ATOM 3137 O O . VAL B 1 186 ? -12.312 11.711 -9.57 1 93.56 186 VAL B O 1
ATOM 3140 N N . VAL B 1 187 ? -13.07 10.242 -8.055 1 94.25 187 VAL B N 1
ATOM 3141 C CA . VAL B 1 187 ? -12.625 9.094 -8.844 1 94.25 187 VAL B CA 1
ATOM 3142 C C . VAL B 1 187 ? -13.836 8.383 -9.438 1 94.25 187 VAL B C 1
ATOM 3144 O O . VAL B 1 187 ? -14.805 8.086 -8.734 1 94.25 187 VAL B O 1
ATOM 3147 N N . ASP B 1 188 ? -13.797 8.117 -10.734 1 93.69 188 ASP B N 1
ATOM 3148 C CA . ASP B 1 188 ? -14.766 7.227 -11.367 1 93.69 188 ASP B CA 1
ATOM 3149 C C . ASP B 1 188 ? -14.461 5.766 -11.039 1 93.69 188 ASP B C 1
ATOM 3151 O O . ASP B 1 188 ? -13.414 5.246 -11.43 1 93.69 188 ASP B O 1
ATOM 3155 N N . PRO B 1 189 ? -15.344 5.172 -10.383 1 87.19 189 PRO B N 1
ATOM 3156 C CA . PRO B 1 189 ? -15.016 3.824 -9.914 1 87.19 189 PRO B CA 1
ATOM 3157 C C . PRO B 1 189 ? -14.891 2.818 -11.055 1 87.19 189 PRO B C 1
ATOM 3159 O O . PRO B 1 189 ? -14.305 1.748 -10.883 1 87.19 189 PRO B O 1
ATOM 3162 N N . ARG B 1 190 ? -15.414 3.055 -12.258 1 86.44 190 ARG B N 1
ATOM 3163 C CA . ARG B 1 190 ? -15.383 2.119 -13.375 1 86.44 190 ARG B CA 1
ATOM 3164 C C . ARG B 1 190 ? -14.086 2.27 -14.172 1 86.44 190 ARG B C 1
ATOM 3166 O O . ARG B 1 190 ? -13.461 1.274 -14.539 1 86.44 190 ARG B O 1
ATOM 3173 N N . THR B 1 191 ? -13.688 3.455 -14.312 1 90.06 191 THR B N 1
ATOM 3174 C CA . THR B 1 191 ? -12.523 3.697 -15.156 1 90.06 191 THR B CA 1
ATOM 3175 C C . THR B 1 191 ? -11.297 4.035 -14.312 1 90.06 191 THR B C 1
ATOM 3177 O O . THR B 1 191 ? -10.172 4.016 -14.805 1 90.06 191 THR B O 1
ATOM 3180 N N . LEU B 1 192 ? -11.492 4.445 -13.109 1 89.81 192 LEU B N 1
ATOM 3181 C CA . LEU B 1 192 ? -10.492 4.867 -12.133 1 89.81 192 LEU B CA 1
ATOM 3182 C C . LEU B 1 192 ? -9.859 6.195 -12.531 1 89.81 192 LEU B C 1
ATOM 3184 O O . LEU B 1 192 ? -8.836 6.598 -11.977 1 89.81 192 LEU B O 1
ATOM 3188 N N . GLU B 1 193 ? -10.57 6.824 -13.477 1 93.5 193 GLU B N 1
ATOM 3189 C CA . GLU B 1 193 ? -10.117 8.164 -13.852 1 93.5 193 GLU B CA 1
ATOM 3190 C C . GLU B 1 193 ? -10.398 9.172 -12.734 1 93.5 193 GLU B C 1
ATOM 3192 O O . GLU B 1 193 ? -11.453 9.117 -12.094 1 93.5 193 GLU B O 1
ATOM 3197 N N . ARG B 1 194 ? -9.461 10.094 -12.633 1 94.88 194 ARG B N 1
ATOM 3198 C CA . ARG B 1 194 ? -9.57 11.102 -11.594 1 94.88 194 ARG B CA 1
ATOM 3199 C C . ARG B 1 194 ? -9.914 12.469 -12.18 1 94.88 194 ARG B C 1
ATOM 3201 O O . ARG B 1 194 ? -9.359 12.859 -13.211 1 94.88 194 ARG B O 1
ATOM 3208 N N . LYS B 1 195 ? -10.82 13.094 -11.531 1 95.62 195 LYS B N 1
ATOM 3209 C CA . LYS B 1 195 ? -11.117 14.492 -11.82 1 95.62 195 LYS B CA 1
ATOM 3210 C C . LYS B 1 195 ? -10.961 15.352 -10.57 1 95.62 195 LYS B C 1
ATOM 3212 O O . LYS B 1 195 ? -11.43 14.984 -9.492 1 95.62 195 LYS B O 1
ATOM 3217 N N . LYS B 1 196 ? -10.336 16.469 -10.828 1 93.88 196 LYS B N 1
ATOM 3218 C CA . LYS B 1 196 ? -10.117 17.359 -9.68 1 93.88 196 LYS B CA 1
ATOM 3219 C C . LYS B 1 196 ? -11.438 17.734 -9.023 1 93.88 196 LYS B C 1
ATOM 3221 O O . LYS B 1 196 ? -12.391 18.109 -9.703 1 93.88 196 LYS B O 1
ATOM 3226 N N . ALA B 1 197 ? -11.422 17.547 -7.719 1 88.25 197 ALA B N 1
ATOM 3227 C CA . ALA B 1 197 ? -12.617 17.906 -6.965 1 88.25 197 ALA B CA 1
ATOM 3228 C C . ALA B 1 197 ? -12.68 19.422 -6.73 1 88.25 197 ALA B C 1
ATOM 3230 O O . ALA B 1 197 ? -11.672 20.109 -6.848 1 88.25 197 ALA B O 1
ATOM 3231 N N . PHE B 1 198 ? -13.836 19.891 -6.355 1 82.06 198 PHE B N 1
ATOM 3232 C CA . PHE B 1 198 ? -14.023 21.312 -6.07 1 82.06 198 PHE B CA 1
ATOM 3233 C C . PHE B 1 198 ? -13.555 21.641 -4.66 1 82.06 198 PHE B C 1
ATOM 3235 O O . PHE B 1 198 ? -13.234 22.797 -4.359 1 82.06 198 PHE B O 1
ATOM 3242 N N . GLU B 1 199 ? -13.547 20.672 -3.875 1 76.38 199 GLU B N 1
ATOM 3243 C CA . GLU B 1 199 ? -13.133 20.859 -2.49 1 76.38 199 GLU B CA 1
ATOM 3244 C C . GLU B 1 199 ? -11.672 21.297 -2.41 1 76.38 199 GLU B C 1
ATOM 3246 O O . GLU B 1 199 ? -10.82 20.781 -3.139 1 76.38 199 GLU B O 1
ATOM 3251 N N . TYR B 1 200 ? -11.484 22.328 -1.664 1 76.69 200 TYR B N 1
ATOM 3252 C CA . TYR B 1 200 ? -10.141 22.844 -1.43 1 76.69 200 TYR B CA 1
ATOM 3253 C C . TYR B 1 200 ? -9.648 22.453 -0.038 1 76.69 200 TYR B C 1
ATOM 3255 O O . TYR B 1 200 ? -10.359 22.641 0.951 1 76.69 200 TYR B O 1
ATOM 3263 N N . TYR B 1 201 ? -8.539 21.875 -0.06 1 76.5 201 TYR B N 1
ATOM 3264 C CA . TYR B 1 201 ? -7.867 21.578 1.198 1 76.5 201 TYR B CA 1
ATOM 3265 C C . TYR B 1 201 ? -6.727 22.547 1.456 1 76.5 201 TYR B C 1
ATOM 3267 O O . TYR B 1 201 ? -5.746 22.578 0.71 1 76.5 201 TYR B O 1
ATOM 3275 N N . SER B 1 202 ? -6.895 23.328 2.504 1 78.25 202 SER B N 1
ATOM 3276 C CA . SER B 1 202 ? -5.883 24.328 2.809 1 78.25 202 SER B CA 1
ATOM 3277 C C . SER B 1 202 ? -4.59 23.688 3.285 1 78.25 202 SER B C 1
ATOM 3279 O O . SER B 1 202 ? -4.602 22.828 4.176 1 78.25 202 SER B O 1
ATOM 3281 N N . PRO B 1 203 ? -3.57 24.141 2.594 1 87.5 203 PRO B N 1
ATOM 3282 C CA . PRO B 1 203 ? -2.293 23.688 3.146 1 87.5 203 PRO B CA 1
ATOM 3283 C C . PRO B 1 203 ? -2.078 24.141 4.59 1 87.5 203 PRO B C 1
ATOM 3285 O O . PRO B 1 203 ? -2.648 25.141 5.016 1 87.5 203 PRO B O 1
ATOM 3288 N N . PHE B 1 204 ? -1.317 23.328 5.316 1 86.62 204 PHE B N 1
ATOM 3289 C CA . PHE B 1 204 ? -1.012 23.766 6.668 1 86.62 204 PHE B CA 1
ATOM 3290 C C . PHE B 1 204 ? 0.444 23.484 7.02 1 86.62 204 PHE B C 1
ATOM 3292 O O . PHE B 1 204 ? 1.103 22.688 6.348 1 86.62 204 PHE B O 1
ATOM 3299 N N . ILE B 1 205 ? 0.84 24.234 7.992 1 94.06 205 ILE B N 1
ATOM 33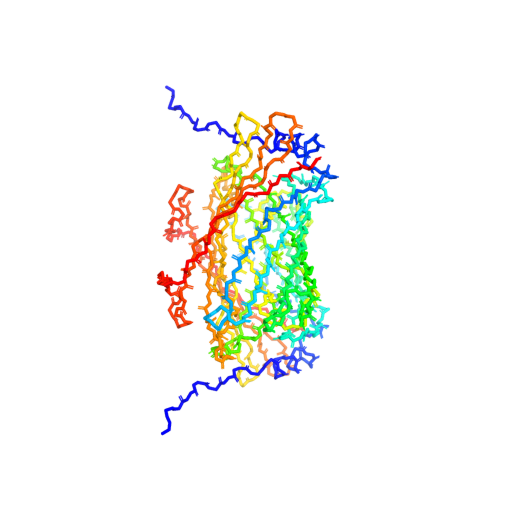00 C CA . ILE B 1 205 ? 2.174 24.078 8.562 1 94.06 205 ILE B CA 1
ATOM 3301 C C . ILE B 1 205 ? 2.061 23.781 10.062 1 94.06 205 ILE B C 1
ATOM 3303 O O . ILE B 1 205 ? 1.29 24.438 10.766 1 94.06 205 ILE B O 1
ATOM 3307 N N . ALA B 1 206 ? 2.703 22.75 10.484 1 95.69 206 ALA B N 1
ATOM 3308 C CA . ALA B 1 206 ? 2.826 22.422 11.906 1 95.69 206 ALA B CA 1
ATOM 3309 C C . ALA B 1 206 ? 4.258 22.609 12.391 1 95.69 206 ALA B C 1
ATOM 3311 O O . ALA B 1 206 ? 5.211 22.375 11.648 1 95.69 206 ALA B O 1
ATOM 3312 N N . ARG B 1 207 ? 4.371 23.047 13.672 1 96.62 207 ARG B N 1
ATOM 3313 C CA . ARG B 1 207 ? 5.699 23.359 14.188 1 96.62 207 ARG B CA 1
ATOM 3314 C C . ARG B 1 207 ? 5.891 22.781 15.586 1 96.62 207 ARG B C 1
ATOM 3316 O O . ARG B 1 207 ? 4.93 22.641 16.344 1 96.62 207 ARG B O 1
ATOM 3323 N N . GLU B 1 208 ? 7.121 22.516 15.789 1 96.19 208 GLU B N 1
ATOM 3324 C CA . GLU B 1 208 ? 7.531 22.141 17.141 1 96.19 208 GLU B CA 1
ATOM 3325 C C . GLU B 1 208 ? 7.379 23.312 18.094 1 96.19 208 GLU B C 1
ATOM 3327 O O . GLU B 1 208 ? 7.652 24.453 17.734 1 96.19 208 GLU B O 1
ATOM 3332 N N . ARG B 1 209 ? 6.984 22.984 19.359 1 89.62 209 ARG B N 1
ATOM 3333 C CA . ARG B 1 209 ? 6.863 24.031 20.375 1 89.62 209 ARG B CA 1
ATOM 3334 C C . ARG B 1 209 ? 8.156 24.188 21.172 1 89.62 209 ARG B C 1
ATOM 3336 O O . ARG B 1 209 ? 8.883 23.203 21.359 1 89.62 209 ARG B O 1
#